Protein AF-0000000084446106 (afdb_homodimer)

Nearest PDB structures (foldseek):
  7u5q-assembly2_B  TM=7.298E-01  e=2.550E-08  Brucella melitensis ATCC 23457
  6za7-assembly1_A  TM=6.012E-01  e=5.695E-09  Agrobacterium fabrum str. C58
  7xp1-assembly1_A-2  TM=7.368E-01  e=4.045E-07  Pseudomonas aeruginosa PAO1
  4p9f-assembly1_A  TM=8.652E-01  e=3.657E-06  Escherichia coli UMEA 3718-1
  3c7j-assembly1_A-2  TM=5.800E-01  e=1.197E-07  Pseudomonas syringae pv. tomato str. DC3000

pLDDT: mean 85.44, std 16.27, range [25.03, 98.56]

Radius of gyration: 23.38 Å; Cα contacts (8 Å, |Δi|>4): 606; chains: 2; bounding box: 64×76×54 Å

InterPro domains:
  IPR000524 Transcription regulator HTH, GntR [PF00392] (14-75)
  IPR000524 Transcription regulator HTH, GntR [PS50949] (11-78)
  IPR000524 Transcription regulator HTH, GntR [SM00345] (17-75)
  IPR000524 Transcription regulator HTH, GntR [cd07377] (12-76)
  IPR008920 Transcription regulator FadR/GntR, C-terminal [G3DSA:1.20.120.530] (79-218)
  IPR008920 Transcription regulator FadR/GntR, C-terminal [SSF48008] (81-209)
  IPR011711 GntR, C-terminal [PF07729] (85-198)
  IPR011711 GntR, C-terminal [SM00895] (85-202)
  IPR036388 Winged helix-like DNA-binding domain superfamily [G3DSA:1.10.10.10] (10-76)
  IPR036390 Winged helix DNA-binding domain superfamily [SSF46785] (9-102)

Structure (mmCIF, N/CA/C/O backbone):
data_AF-0000000084446106-model_v1
#
loop_
_entity.id
_entity.type
_entity.pdbx_description
1 polymer 'HTH gntR-type domain-containing protein'
#
loop_
_atom_site.group_PDB
_atom_site.id
_atom_site.type_symbol
_atom_site.label_atom_id
_atom_site.label_alt_id
_atom_site.label_comp_id
_atom_site.label_asym_id
_atom_site.label_entity_id
_atom_site.label_seq_id
_atom_site.pdbx_PDB_ins_code
_atom_site.Cartn_x
_atom_site.Cartn_y
_atom_site.Cartn_z
_atom_site.occupancy
_atom_site.B_iso_or_equiv
_atom_site.auth_seq_id
_atom_site.auth_comp_id
_atom_site.auth_asym_id
_atom_site.auth_atom_id
_atom_site.pdbx_PDB_model_num
ATOM 1 N N . MET A 1 1 ? 40.438 -6.152 -5.629 1 26.48 1 MET A N 1
ATOM 2 C CA . MET A 1 1 ? 39.562 -4.988 -5.762 1 26.48 1 MET A CA 1
ATOM 3 C C . MET A 1 1 ? 38.281 -5.152 -4.914 1 26.48 1 MET A C 1
ATOM 5 O O . MET A 1 1 ? 37.531 -6.117 -5.086 1 26.48 1 MET A O 1
ATOM 9 N N . THR A 1 2 ? 38.312 -4.77 -3.697 1 30.41 2 THR A N 1
ATOM 10 C CA . THR A 1 2 ? 37.438 -4.98 -2.537 1 30.41 2 THR A CA 1
ATOM 11 C C . THR A 1 2 ? 36.031 -4.504 -2.822 1 30.41 2 THR A C 1
ATOM 13 O O . THR A 1 2 ? 35.812 -3.352 -3.215 1 30.41 2 THR A O 1
ATOM 16 N N . GLU A 1 3 ? 35.25 -5.316 -3.455 1 35.81 3 GLU A N 1
ATOM 17 C CA . GLU A 1 3 ? 33.844 -5.027 -3.771 1 35.81 3 GLU A CA 1
ATOM 18 C C . GLU A 1 3 ? 33.188 -4.285 -2.627 1 35.81 3 GLU A C 1
ATOM 20 O O . GLU A 1 3 ? 33 -4.84 -1.541 1 35.81 3 GLU A O 1
ATOM 25 N N . SER A 1 4 ? 33.594 -2.988 -2.445 1 36.69 4 SER A N 1
ATOM 26 C CA . SER A 1 4 ? 33.156 -2.104 -1.379 1 36.69 4 SER A CA 1
ATOM 27 C C . SER A 1 4 ? 31.641 -2.217 -1.173 1 36.69 4 SER A C 1
ATOM 29 O O . SER A 1 4 ? 30.891 -2.402 -2.133 1 36.69 4 SER A O 1
ATOM 31 N N . ALA A 1 5 ? 31.281 -2.508 -0.109 1 39.44 5 ALA A N 1
ATOM 32 C CA . ALA A 1 5 ? 29.922 -2.518 0.397 1 39.44 5 ALA A CA 1
ATOM 33 C C . ALA A 1 5 ? 29.094 -1.397 -0.234 1 39.44 5 ALA A C 1
ATOM 35 O O . ALA A 1 5 ? 29.625 -0.342 -0.578 1 39.44 5 ALA A O 1
ATOM 36 N N . PRO A 1 6 ? 28.031 -1.659 -0.988 1 43.91 6 PRO A N 1
ATOM 37 C CA . PRO A 1 6 ? 27.297 -0.51 -1.503 1 43.91 6 PRO A CA 1
ATOM 38 C C . PRO A 1 6 ? 27.406 0.721 -0.606 1 43.91 6 PRO A C 1
ATOM 40 O O . PRO A 1 6 ? 27.406 0.597 0.621 1 43.91 6 PRO A O 1
ATOM 43 N N . ASP A 1 7 ? 28.125 1.669 -0.77 1 43.09 7 ASP A N 1
ATOM 44 C CA . ASP A 1 7 ? 28.359 2.867 0.028 1 43.09 7 ASP A CA 1
ATOM 45 C C . ASP A 1 7 ? 27.078 3.346 0.708 1 43.09 7 ASP A C 1
ATOM 47 O O . ASP A 1 7 ? 26.125 3.744 0.036 1 43.09 7 ASP A O 1
ATOM 51 N N . MET A 1 8 ? 26.594 2.846 1.882 1 46.78 8 MET A N 1
ATOM 52 C CA . MET A 1 8 ? 25.609 3.215 2.895 1 46.78 8 MET A CA 1
ATOM 53 C C . MET A 1 8 ? 25.328 4.711 2.846 1 46.78 8 MET A C 1
ATOM 55 O O . MET A 1 8 ? 24.297 5.164 3.365 1 46.78 8 MET A O 1
ATOM 59 N N . PRO A 1 9 ? 26.281 5.395 2.535 1 47.53 9 PRO A N 1
ATOM 60 C CA . PRO A 1 9 ? 26.062 6.84 2.605 1 47.53 9 PRO A CA 1
ATOM 61 C C . PRO A 1 9 ? 25 7.32 1.621 1 47.53 9 PRO A C 1
ATOM 63 O O . PRO A 1 9 ? 24.203 8.203 1.948 1 47.53 9 PRO A O 1
ATOM 66 N N . ASN A 1 10 ? 24.938 6.68 0.445 1 58.34 10 ASN A N 1
ATOM 67 C CA . ASN A 1 10 ? 24.016 7.141 -0.581 1 58.34 10 ASN A CA 1
ATOM 68 C C . ASN A 1 10 ? 22.562 6.762 -0.248 1 58.34 10 ASN A C 1
ATOM 70 O O . ASN A 1 10 ? 21.641 7.543 -0.476 1 58.34 10 ASN A O 1
ATOM 74 N N . ALA A 1 11 ? 22.453 5.582 0.381 1 60.88 11 ALA A N 1
ATOM 75 C CA . ALA A 1 11 ? 21.125 5.199 0.819 1 60.88 11 ALA A CA 1
ATOM 76 C C . ALA A 1 11 ? 20.594 6.168 1.872 1 60.88 11 ALA A C 1
ATOM 78 O O . ALA A 1 11 ? 19.406 6.531 1.852 1 60.88 11 ALA A O 1
ATOM 79 N N . SER A 1 12 ? 21.484 6.621 2.543 1 77.38 12 SER A N 1
ATOM 80 C CA . SER A 1 12 ? 21.125 7.578 3.584 1 77.38 12 SER A CA 1
ATOM 81 C C . SER A 1 12 ? 20.75 8.938 2.988 1 77.38 12 SER A C 1
ATOM 83 O O . SER A 1 12 ? 19.781 9.562 3.412 1 77.38 12 SER A O 1
ATOM 85 N N . LEU A 1 13 ? 21.5 9.242 1.868 1 85.19 13 LEU A N 1
ATOM 86 C CA . LEU A 1 13 ? 21.234 10.539 1.25 1 85.19 13 LEU A CA 1
ATOM 87 C C . LEU A 1 13 ? 19.922 10.523 0.485 1 85.19 13 LEU A C 1
ATOM 89 O O . LEU A 1 13 ? 19.172 11.508 0.503 1 85.19 13 LEU A O 1
ATOM 93 N N . THR A 1 14 ? 19.656 9.367 -0.156 1 87.44 14 THR A N 1
ATOM 94 C CA . THR A 1 14 ? 18.391 9.211 -0.869 1 87.44 14 THR A CA 1
ATOM 95 C C . THR A 1 14 ? 17.219 9.281 0.097 1 87.44 14 THR A C 1
ATOM 97 O O . THR A 1 14 ? 16.219 9.945 -0.186 1 87.44 14 THR A O 1
ATOM 100 N N . ARG A 1 15 ? 17.391 8.664 1.193 1 87.25 15 ARG A N 1
ATOM 101 C CA . ARG A 1 15 ? 16.344 8.688 2.203 1 87.25 15 ARG A CA 1
ATOM 102 C C . ARG A 1 15 ? 16.125 10.102 2.729 1 87.25 15 ARG A C 1
ATOM 104 O O . ARG A 1 15 ? 14.977 10.523 2.92 1 87.25 15 ARG A O 1
ATOM 111 N N . GLN A 1 16 ? 17.156 10.734 2.926 1 90.81 16 GLN A N 1
ATOM 112 C CA . GLN A 1 16 ? 17.062 12.125 3.367 1 90.81 16 GLN A CA 1
ATOM 113 C C . GLN A 1 16 ? 16.328 12.977 2.348 1 90.81 16 GLN A C 1
ATOM 115 O O . GLN A 1 16 ? 15.422 13.742 2.707 1 90.81 16 GLN A O 1
ATOM 120 N N . ALA A 1 17 ? 16.75 12.867 1.118 1 94.19 17 ALA A N 1
ATOM 121 C CA . ALA A 1 17 ? 16.094 13.602 0.045 1 94.19 17 ALA A CA 1
ATOM 122 C C . ALA A 1 17 ? 14.609 13.25 -0.029 1 94.19 17 ALA A C 1
ATOM 124 O O . ALA A 1 17 ? 13.758 14.133 -0.148 1 94.19 17 ALA A O 1
ATOM 125 N N . MET A 1 18 ? 14.375 11.984 0.072 1 91.69 18 MET A N 1
ATOM 126 C CA . MET A 1 18 ? 13 11.477 -0 1 91.69 18 MET A CA 1
ATOM 127 C C . MET A 1 18 ? 12.141 12.078 1.107 1 91.69 18 MET A C 1
ATOM 129 O O . MET A 1 18 ? 11.055 12.594 0.845 1 91.69 18 MET A O 1
ATOM 133 N N . ASP A 1 19 ? 12.656 12.047 2.281 1 92.06 19 ASP A N 1
ATOM 134 C CA . ASP A 1 19 ? 11.906 12.539 3.434 1 92.06 19 ASP A CA 1
ATOM 135 C C . ASP A 1 19 ? 11.625 14.039 3.312 1 92.06 19 ASP A C 1
ATOM 137 O O . ASP A 1 19 ? 10.508 14.484 3.561 1 92.06 19 ASP A O 1
ATOM 141 N N . ARG A 1 20 ? 12.57 14.719 2.918 1 93.94 20 ARG A N 1
ATOM 142 C CA . ARG A 1 20 ? 12.414 16.172 2.793 1 93.94 20 ARG A CA 1
ATOM 143 C C . ARG A 1 20 ? 11.422 16.516 1.694 1 93.94 20 ARG A C 1
ATOM 145 O O . ARG A 1 20 ? 10.5 17.312 1.914 1 93.94 20 ARG A O 1
ATOM 152 N N . LEU A 1 21 ? 11.602 15.922 0.565 1 95.75 21 LEU A N 1
ATOM 153 C CA . LEU A 1 21 ? 10.727 16.219 -0.562 1 95.75 21 LEU A CA 1
ATOM 154 C C . LEU A 1 21 ? 9.305 15.766 -0.276 1 95.75 21 LEU A C 1
ATOM 156 O O . LEU A 1 21 ? 8.344 16.484 -0.581 1 95.75 21 LEU A O 1
ATOM 160 N N . ARG A 1 22 ? 9.203 14.633 0.281 1 94 22 ARG A N 1
ATOM 161 C CA . ARG A 1 22 ? 7.887 14.141 0.658 1 94 22 ARG A CA 1
ATOM 162 C C . ARG A 1 22 ? 7.188 15.109 1.604 1 94 22 ARG A C 1
ATOM 164 O O . ARG A 1 22 ? 6.02 15.445 1.407 1 94 22 ARG A O 1
ATOM 171 N N . GLY A 1 23 ? 7.922 15.508 2.588 1 92.19 23 GLY A N 1
ATOM 172 C CA . GLY A 1 23 ? 7.371 16.484 3.518 1 92.19 23 GLY A CA 1
ATOM 173 C C . GLY A 1 23 ? 6.898 17.75 2.842 1 92.19 23 GLY A C 1
ATOM 174 O O . GLY A 1 23 ? 5.801 18.234 3.121 1 92.19 23 GLY A O 1
ATOM 175 N N . GLU A 1 24 ? 7.672 18.219 1.94 1 94.06 24 GLU A N 1
ATOM 176 C CA . GLU A 1 24 ? 7.332 19.453 1.245 1 94.06 24 GLU A CA 1
ATOM 177 C C . GLU A 1 24 ? 6.098 19.281 0.368 1 94.06 24 GLU A C 1
ATOM 179 O O . GLU A 1 24 ? 5.281 20.188 0.237 1 94.06 24 GLU A O 1
ATOM 184 N N . ILE A 1 25 ? 5.934 18.109 -0.192 1 94.12 25 ILE A N 1
ATOM 185 C CA . ILE A 1 25 ? 4.797 17.844 -1.062 1 94.12 25 ILE A CA 1
ATOM 186 C C . ILE A 1 25 ? 3.533 17.672 -0.221 1 94.12 25 ILE A C 1
ATOM 188 O O . ILE A 1 25 ? 2.49 18.25 -0.533 1 94.12 25 ILE A O 1
ATOM 192 N N . ILE A 1 26 ? 3.682 16.984 0.863 1 90.56 26 ILE A N 1
ATOM 193 C CA . ILE A 1 26 ? 2.541 16.688 1.722 1 90.56 26 ILE A CA 1
ATOM 194 C C . ILE A 1 26 ? 2.061 17.953 2.408 1 90.56 26 ILE A C 1
ATOM 196 O O . ILE A 1 26 ? 0.856 18.172 2.57 1 90.56 26 ILE A O 1
ATOM 200 N N . ASP A 1 27 ? 2.994 18.828 2.727 1 88.06 27 ASP A N 1
ATOM 201 C CA . ASP A 1 27 ? 2.654 20.078 3.389 1 88.06 27 ASP A CA 1
ATOM 202 C C . ASP A 1 27 ? 2.293 21.156 2.369 1 88.06 27 ASP A C 1
ATOM 204 O O . ASP A 1 27 ? 2.092 22.328 2.732 1 88.06 27 ASP A O 1
ATOM 208 N N . CYS A 1 28 ? 2.332 20.844 1.144 1 90.12 28 CYS A N 1
ATOM 209 C CA . CYS A 1 28 ? 1.946 21.688 0.023 1 90.12 28 CYS A CA 1
ATOM 210 C C . CYS A 1 28 ? 2.883 22.891 -0.104 1 90.12 28 CYS A C 1
ATOM 212 O O . CYS A 1 28 ? 2.48 23.953 -0.589 1 90.12 28 CYS A O 1
ATOM 214 N N . ARG A 1 29 ? 4.055 22.766 0.456 1 91.5 29 ARG A N 1
ATOM 215 C CA . ARG A 1 29 ? 5.09 23.734 0.144 1 91.5 29 ARG A CA 1
ATOM 216 C C . ARG A 1 29 ? 5.535 23.625 -1.31 1 91.5 29 ARG A C 1
ATOM 218 O O . ARG A 1 29 ? 5.879 24.625 -1.942 1 91.5 29 ARG A O 1
ATOM 225 N N . LEU A 1 30 ? 5.57 22.438 -1.771 1 94.19 30 LEU A N 1
ATOM 226 C CA . LEU A 1 30 ? 5.582 22.141 -3.201 1 94.19 30 LEU A CA 1
ATOM 227 C C . LEU A 1 30 ? 4.172 21.875 -3.715 1 94.19 30 LEU A C 1
ATOM 229 O O . LEU A 1 30 ? 3.539 20.891 -3.316 1 94.19 30 LEU A O 1
ATOM 233 N N . ARG A 1 31 ? 3.717 22.734 -4.555 1 92 31 ARG A N 1
ATOM 234 C CA . ARG A 1 31 ? 2.309 22.719 -4.938 1 92 31 ARG A CA 1
ATOM 235 C C . ARG A 1 31 ? 2.066 21.766 -6.098 1 92 31 ARG A C 1
ATOM 237 O O . ARG A 1 31 ? 2.961 21.516 -6.914 1 92 31 ARG A O 1
ATOM 244 N N . PRO A 1 32 ? 0.806 21.281 -6.133 1 93.19 32 PRO A N 1
ATOM 245 C CA . PRO A 1 32 ? 0.469 20.453 -7.297 1 93.19 32 PRO A CA 1
ATOM 246 C C . PRO A 1 32 ? 0.755 21.172 -8.617 1 93.19 32 PRO A C 1
ATOM 248 O O . PRO A 1 32 ? 0.442 22.359 -8.773 1 93.19 32 PRO A O 1
ATOM 251 N N . GLY A 1 33 ? 1.421 20.422 -9.5 1 93.88 33 GLY A N 1
ATOM 252 C CA . GLY A 1 33 ? 1.705 20.984 -10.812 1 93.88 33 GLY A CA 1
ATOM 253 C C . GLY A 1 33 ? 3.057 21.672 -10.891 1 93.88 33 GLY A C 1
ATOM 254 O O . GLY A 1 33 ? 3.541 21.969 -11.984 1 93.88 33 GLY A O 1
ATOM 255 N N . GLU A 1 34 ? 3.65 21.906 -9.789 1 94.69 34 GLU A N 1
ATOM 256 C CA . GLU A 1 34 ? 4.957 22.547 -9.758 1 94.69 34 GLU A CA 1
ATOM 257 C C . GLU A 1 34 ? 6.043 21.641 -10.328 1 94.69 34 GLU A C 1
ATOM 259 O O . GLU A 1 34 ? 6.066 20.453 -10.055 1 94.69 34 GLU A O 1
ATOM 264 N N . THR A 1 35 ? 6.922 22.219 -11.094 1 94.56 35 THR A N 1
ATOM 265 C CA . THR A 1 35 ? 8.031 21.469 -11.672 1 94.56 35 THR A CA 1
ATOM 266 C C . THR A 1 35 ? 9.211 21.406 -10.711 1 94.56 35 THR A C 1
ATOM 268 O O . THR A 1 35 ? 9.547 22.406 -10.062 1 94.56 35 THR A O 1
ATOM 271 N N . LEU A 1 36 ? 9.766 20.25 -10.594 1 94.75 36 LEU A N 1
ATOM 272 C CA . LEU A 1 36 ? 10.953 20.016 -9.773 1 94.75 36 LEU A CA 1
ATOM 273 C C . LEU A 1 36 ? 12.148 19.641 -10.641 1 94.75 36 LEU A C 1
ATOM 275 O O . LEU A 1 36 ? 12.281 18.484 -11.055 1 94.75 36 LEU A O 1
ATOM 279 N N . ALA A 1 37 ? 13.031 20.609 -10.836 1 91.56 37 ALA A N 1
ATOM 280 C CA . ALA A 1 37 ? 14.266 20.328 -11.57 1 91.56 37 ALA A CA 1
ATOM 281 C C . ALA A 1 37 ? 15.305 19.688 -10.656 1 91.56 37 ALA A C 1
ATOM 283 O O . ALA A 1 37 ? 15.523 20.125 -9.531 1 91.56 37 ALA A O 1
ATOM 284 N N . GLU A 1 38 ? 15.891 18.641 -11.125 1 91.75 38 GLU A N 1
ATOM 285 C CA . GLU A 1 38 ? 16.875 17.922 -10.32 1 91.75 38 GLU A CA 1
ATOM 286 C C . GLU A 1 38 ? 18 18.828 -9.859 1 91.75 38 GLU A C 1
ATOM 288 O O . GLU A 1 38 ? 18.391 18.797 -8.695 1 91.75 38 GLU A O 1
ATOM 293 N N . GLY A 1 39 ? 18.469 19.719 -10.789 1 91.31 39 GLY A N 1
ATOM 294 C CA . GLY A 1 39 ? 19.578 20.609 -10.484 1 91.31 39 GLY A CA 1
ATOM 295 C C . GLY A 1 39 ? 19.234 21.609 -9.383 1 91.31 39 GLY A C 1
ATOM 296 O O . GLY A 1 39 ? 19.984 21.734 -8.406 1 91.31 39 GLY A O 1
ATOM 297 N N . SER A 1 40 ? 18.188 22.297 -9.531 1 93.25 40 SER A N 1
ATOM 298 C CA . SER A 1 40 ? 17.781 23.297 -8.555 1 93.25 40 SER A CA 1
ATOM 299 C C . SER A 1 40 ? 17.438 22.656 -7.211 1 93.25 40 SER A C 1
ATOM 301 O O . SER A 1 40 ? 17.734 23.219 -6.156 1 93.25 40 SER A O 1
ATOM 303 N N . THR A 1 41 ? 16.844 21.516 -7.238 1 94.69 41 THR A N 1
ATOM 304 C CA . THR A 1 41 ? 16.5 20.797 -6.02 1 94.69 41 THR A CA 1
ATOM 305 C C . THR A 1 41 ? 17.75 20.344 -5.281 1 94.69 41 THR A C 1
ATOM 307 O O . THR A 1 41 ? 17.828 20.453 -4.055 1 94.69 41 THR A O 1
ATOM 310 N N . ALA A 1 42 ? 18.656 19.875 -6.043 1 94.44 42 ALA A N 1
ATOM 311 C CA . ALA A 1 42 ? 19.938 19.469 -5.469 1 94.44 42 ALA A CA 1
ATOM 312 C C . ALA A 1 42 ? 20.609 20.641 -4.75 1 94.44 42 ALA A C 1
ATOM 314 O O . ALA A 1 42 ? 21.094 20.484 -3.631 1 94.44 42 ALA A O 1
ATOM 315 N N . GLN A 1 43 ? 20.578 21.75 -5.379 1 94.69 43 GLN A N 1
ATOM 316 C CA . GLN A 1 43 ? 21.188 22.953 -4.801 1 94.69 43 GLN A CA 1
ATOM 317 C C . GLN A 1 43 ? 20.453 23.375 -3.527 1 94.69 43 GLN A C 1
ATOM 319 O O . GLN A 1 43 ? 21.094 23.641 -2.504 1 94.69 43 GLN A O 1
ATOM 324 N N . ARG A 1 44 ? 19.219 23.312 -3.568 1 94.38 44 ARG A N 1
ATOM 325 C CA . ARG A 1 44 ? 18.391 23.75 -2.445 1 94.38 44 ARG A CA 1
ATOM 326 C C . ARG A 1 44 ? 18.578 22.828 -1.24 1 94.38 44 ARG A C 1
ATOM 328 O O . ARG A 1 44 ? 18.609 23.297 -0.099 1 94.38 44 ARG A O 1
ATOM 335 N N . LEU A 1 45 ? 18.719 21.578 -1.523 1 94.5 45 LEU A N 1
ATOM 336 C CA . LEU A 1 45 ? 18.781 20.609 -0.431 1 94.5 45 LEU A CA 1
ATOM 337 C C . LEU A 1 45 ? 20.219 20.312 -0.04 1 94.5 45 LEU A C 1
ATOM 339 O O . LEU A 1 45 ? 20.484 19.625 0.942 1 94.5 45 LEU A O 1
ATOM 343 N N . GLY A 1 46 ? 21.172 20.781 -0.791 1 94.69 46 GLY A N 1
ATOM 344 C CA . GLY A 1 46 ? 22.578 20.547 -0.505 1 94.69 46 GLY A CA 1
ATOM 345 C C . GLY A 1 46 ? 23 19.109 -0.749 1 94.69 46 GLY A C 1
ATOM 346 O O . GLY A 1 46 ? 23.781 18.547 0.028 1 94.69 46 GLY A O 1
ATOM 347 N N . LEU A 1 47 ? 22.375 18.547 -1.686 1 94.12 47 LEU A N 1
ATOM 348 C CA . LEU A 1 47 ? 22.672 17.156 -2.059 1 94.12 47 LEU A CA 1
ATOM 349 C C . LEU A 1 47 ? 23.062 17.062 -3.531 1 94.12 47 LEU A C 1
ATOM 351 O O . LEU A 1 47 ? 22.859 18.016 -4.289 1 94.12 47 LEU A O 1
ATOM 355 N N . GLY A 1 48 ? 23.625 15.961 -3.855 1 90.12 48 GLY A N 1
ATOM 356 C CA . GLY A 1 48 ? 23.922 15.719 -5.254 1 90.12 48 GLY A CA 1
ATOM 357 C C . GLY A 1 48 ? 22.719 15.352 -6.082 1 90.12 48 GLY A C 1
ATOM 358 O O . GLY A 1 48 ? 21.641 15.086 -5.535 1 90.12 48 GLY A O 1
ATOM 359 N N . LYS A 1 49 ? 22.891 15.32 -7.391 1 88.75 49 LYS A N 1
ATOM 360 C CA . LYS A 1 49 ? 21.781 15.039 -8.297 1 88.75 49 LYS A CA 1
ATOM 361 C C . LYS A 1 49 ? 21.359 13.578 -8.211 1 88.75 49 LYS A C 1
ATOM 363 O O . LYS A 1 49 ? 20.172 13.258 -8.367 1 88.75 49 LYS A O 1
ATOM 368 N N . ALA A 1 50 ? 22.25 12.727 -7.965 1 84.56 50 ALA A N 1
ATOM 369 C CA . ALA A 1 50 ? 21.953 11.297 -7.973 1 84.56 50 ALA A CA 1
ATOM 370 C C . ALA A 1 50 ? 20.953 10.938 -6.883 1 84.56 50 ALA A C 1
ATOM 372 O O . ALA A 1 50 ? 19.922 10.305 -7.152 1 84.56 50 ALA A O 1
ATOM 373 N N . PRO A 1 51 ? 21.125 11.344 -5.609 1 88.5 51 PRO A N 1
ATOM 374 C CA . PRO A 1 51 ? 20.141 11.047 -4.578 1 88.5 51 PRO A CA 1
ATOM 375 C C . PRO A 1 51 ? 18.797 11.727 -4.84 1 88.5 51 PRO A C 1
ATOM 377 O O . PRO A 1 51 ? 17.734 11.18 -4.504 1 88.5 51 PRO A O 1
ATOM 380 N N . ILE A 1 52 ? 18.891 12.875 -5.465 1 92.69 52 ILE A N 1
ATOM 381 C CA . ILE A 1 52 ? 17.656 13.586 -5.781 1 92.69 52 ILE A CA 1
ATOM 382 C C . ILE A 1 52 ? 16.859 12.797 -6.82 1 92.69 52 ILE A C 1
ATOM 384 O O . ILE A 1 52 ? 15.664 12.578 -6.652 1 92.69 52 ILE A O 1
ATOM 388 N N . ARG A 1 53 ? 17.484 12.375 -7.797 1 86.81 53 ARG A N 1
ATOM 389 C CA . ARG A 1 53 ? 16.828 11.586 -8.836 1 86.81 53 ARG A CA 1
ATOM 390 C C . ARG A 1 53 ? 16.234 10.305 -8.258 1 86.81 53 ARG A C 1
ATOM 392 O O . ARG A 1 53 ? 15.102 9.945 -8.578 1 86.81 53 ARG A O 1
ATOM 399 N N . ALA A 1 54 ? 16.984 9.695 -7.434 1 85.62 54 ALA A N 1
ATOM 400 C CA . ALA A 1 54 ? 16.5 8.469 -6.812 1 85.62 54 ALA A CA 1
ATOM 401 C C . ALA A 1 54 ? 15.273 8.742 -5.938 1 85.62 54 ALA A C 1
ATOM 403 O O . ALA A 1 54 ? 14.305 7.973 -5.953 1 85.62 54 ALA A O 1
ATOM 404 N N . ALA A 1 55 ? 15.375 9.781 -5.238 1 90.69 55 ALA A N 1
ATOM 405 C CA . ALA A 1 55 ? 14.266 10.156 -4.371 1 90.69 55 ALA A CA 1
ATOM 406 C C . ALA A 1 55 ? 13.016 10.477 -5.188 1 90.69 55 ALA A C 1
ATOM 408 O O . ALA A 1 55 ? 11.914 10.023 -4.852 1 90.69 55 ALA A O 1
ATOM 409 N N . LEU A 1 56 ? 13.227 11.164 -6.238 1 91.69 56 LEU A N 1
ATOM 410 C CA . LEU A 1 56 ? 12.102 11.547 -7.082 1 91.69 56 LEU A CA 1
ATOM 411 C C . LEU A 1 56 ? 11.5 10.328 -7.766 1 91.69 56 LEU A C 1
ATOM 413 O O . LEU A 1 56 ? 10.273 10.234 -7.91 1 91.69 56 LEU A O 1
ATOM 417 N N . ALA A 1 57 ? 12.281 9.438 -8.133 1 85.38 57 ALA A N 1
ATOM 418 C CA . ALA A 1 57 ? 11.789 8.188 -8.711 1 85.38 57 ALA A CA 1
ATOM 419 C C . ALA A 1 57 ? 10.938 7.414 -7.711 1 85.38 57 ALA A C 1
ATOM 421 O O . ALA A 1 57 ? 9.891 6.867 -8.07 1 85.38 57 ALA A O 1
ATOM 422 N N . ARG A 1 58 ? 11.336 7.441 -6.512 1 85.94 58 ARG A N 1
ATOM 423 C CA . ARG A 1 58 ? 10.586 6.754 -5.465 1 85.94 58 ARG A CA 1
ATOM 424 C C . ARG A 1 58 ? 9.273 7.469 -5.172 1 85.94 58 ARG A C 1
ATOM 426 O O . ARG A 1 58 ? 8.234 6.828 -5 1 85.94 58 ARG A O 1
ATOM 433 N N . LEU A 1 59 ? 9.383 8.703 -5.145 1 91.19 59 LEU A N 1
ATOM 434 C CA . LEU A 1 59 ? 8.18 9.492 -4.906 1 91.19 59 LEU A CA 1
ATOM 435 C C . LEU A 1 59 ? 7.184 9.328 -6.055 1 91.19 59 LEU A C 1
ATOM 437 O O . LEU A 1 59 ? 5.973 9.391 -5.844 1 91.19 59 LEU A O 1
ATOM 441 N N . ALA A 1 60 ? 7.723 9.094 -7.25 1 89.75 60 ALA A N 1
ATOM 442 C CA . ALA A 1 60 ? 6.867 8.828 -8.406 1 89.75 60 ALA A CA 1
ATOM 443 C C . ALA A 1 60 ? 6.121 7.504 -8.234 1 89.75 60 ALA A C 1
ATOM 445 O O . ALA A 1 60 ? 4.941 7.402 -8.594 1 89.75 60 ALA A O 1
ATOM 446 N N . GLU A 1 61 ? 6.75 6.602 -7.648 1 81.94 61 GLU A N 1
ATOM 447 C CA . GLU A 1 61 ? 6.121 5.312 -7.383 1 81.94 61 GLU A CA 1
ATOM 448 C C . GLU A 1 61 ? 4.996 5.449 -6.359 1 81.94 61 GLU A C 1
ATOM 450 O O . GLU A 1 61 ? 4.02 4.699 -6.398 1 81.94 61 GLU A O 1
ATOM 455 N N . GLU A 1 62 ? 5.184 6.422 -5.547 1 84.88 62 GLU A N 1
ATOM 456 C CA . GLU A 1 62 ? 4.152 6.684 -4.543 1 84.88 62 GLU A CA 1
ATOM 457 C C . GLU A 1 62 ? 3.041 7.562 -5.109 1 84.88 62 GLU A C 1
ATOM 459 O O . GLU A 1 62 ? 2.039 7.812 -4.438 1 84.88 62 GLU A O 1
ATOM 464 N N . GLY A 1 63 ? 3.316 8.094 -6.297 1 88.5 63 GLY A N 1
ATOM 465 C CA . GLY A 1 63 ? 2.312 8.922 -6.949 1 88.5 63 GLY A CA 1
ATOM 466 C C . GLY A 1 63 ? 2.385 10.383 -6.547 1 88.5 63 GLY A C 1
ATOM 467 O O . GLY A 1 63 ? 1.466 11.156 -6.828 1 88.5 63 GLY A O 1
ATOM 468 N N . LEU A 1 64 ? 3.447 10.805 -5.895 1 93.19 64 LEU A N 1
ATOM 469 C CA . LEU A 1 64 ? 3.545 12.164 -5.383 1 93.19 64 LEU A CA 1
ATOM 470 C C . LEU A 1 64 ? 4.137 13.102 -6.43 1 93.19 64 LEU A C 1
ATOM 472 O O . LEU A 1 64 ? 3.938 14.312 -6.367 1 93.19 64 LEU A O 1
ATOM 476 N N . VAL A 1 65 ? 4.965 12.523 -7.355 1 95.25 65 VAL A N 1
ATOM 477 C CA . VAL A 1 65 ? 5.496 13.258 -8.5 1 95.25 65 VAL A CA 1
ATOM 478 C C . VAL A 1 65 ? 5.344 12.422 -9.766 1 95.25 65 VAL A C 1
ATOM 480 O O . VAL A 1 65 ? 5.047 11.227 -9.695 1 95.25 65 VAL A O 1
ATOM 483 N N . GLU A 1 66 ? 5.422 13.047 -10.844 1 93.25 66 GLU A N 1
ATOM 484 C CA . GLU A 1 66 ? 5.395 12.383 -12.141 1 93.25 66 GLU A CA 1
ATOM 485 C C . GLU A 1 66 ? 6.531 12.867 -13.031 1 93.25 66 GLU A C 1
ATOM 487 O O . GLU A 1 66 ? 6.852 14.055 -13.047 1 93.25 66 GLU A O 1
ATOM 492 N N . ALA A 1 67 ? 7.082 11.938 -13.734 1 90 67 ALA A N 1
ATOM 493 C CA . ALA A 1 67 ? 8.07 12.305 -14.75 1 90 67 ALA A CA 1
ATOM 494 C C . ALA A 1 67 ? 7.387 12.719 -16.047 1 90 67 ALA A C 1
ATOM 496 O O . ALA A 1 67 ? 6.645 11.93 -16.656 1 90 67 ALA A O 1
ATOM 497 N N . VAL A 1 68 ? 7.617 13.867 -16.469 1 88.62 68 VAL A N 1
ATOM 498 C CA . VAL A 1 68 ? 7.012 14.383 -17.703 1 88.62 68 VAL A CA 1
ATOM 499 C C . VAL A 1 68 ? 8.102 14.672 -18.734 1 88.62 68 VAL A C 1
ATOM 501 O O . VAL A 1 68 ? 9.07 15.375 -18.438 1 88.62 68 VAL A O 1
ATOM 504 N N . PRO A 1 69 ? 7.91 14.148 -19.891 1 84.19 69 PRO A N 1
ATOM 505 C CA . PRO A 1 69 ? 8.906 14.406 -20.938 1 84.19 69 PRO A CA 1
ATOM 506 C C . PRO A 1 69 ? 9.164 15.898 -21.141 1 84.19 69 PRO A C 1
ATOM 508 O O . PRO A 1 69 ? 8.219 16.688 -21.188 1 84.19 69 PRO A O 1
ATOM 511 N N . ARG A 1 70 ? 10.406 16.25 -21.203 1 81.75 70 ARG A N 1
ATOM 512 C CA . ARG A 1 70 ? 10.898 17.578 -21.516 1 81.75 70 ARG A CA 1
ATOM 513 C C . ARG A 1 70 ? 10.625 18.547 -20.375 1 81.75 70 ARG A C 1
ATOM 515 O O . ARG A 1 70 ? 11.07 19.703 -20.406 1 81.75 70 ARG A O 1
ATOM 522 N N . ARG A 1 71 ? 9.836 18.188 -19.328 1 84.12 71 ARG A N 1
ATOM 523 C CA . ARG A 1 71 ? 9.531 19.078 -18.219 1 84.12 71 ARG A CA 1
ATOM 524 C C . ARG A 1 71 ? 10.219 18.625 -16.938 1 84.12 71 ARG A C 1
ATOM 526 O O . ARG A 1 71 ? 10.328 19.391 -15.977 1 84.12 71 ARG A O 1
ATOM 533 N N . GLY A 1 72 ? 10.664 17.359 -17.016 1 89.25 72 GLY A N 1
ATOM 534 C CA . GLY A 1 72 ? 11.25 16.828 -15.789 1 89.25 72 GLY A CA 1
ATOM 535 C C . GLY A 1 72 ? 10.219 16.25 -14.836 1 89.25 72 GLY A C 1
ATOM 536 O O . GLY A 1 72 ? 9.344 15.492 -15.25 1 89.25 72 GLY A O 1
ATOM 537 N N . TRP A 1 73 ? 10.422 16.594 -13.531 1 94.56 73 TRP A N 1
ATOM 538 C CA . TRP A 1 73 ? 9.508 16.078 -12.516 1 94.56 73 TRP A CA 1
ATOM 539 C C . TRP A 1 73 ? 8.453 17.125 -12.156 1 94.56 73 TRP A C 1
ATOM 541 O O . TRP A 1 73 ? 8.773 18.312 -12.016 1 94.56 73 TRP A O 1
ATOM 551 N N . VAL A 1 74 ? 7.195 16.656 -12.047 1 96.12 74 VAL A N 1
ATOM 552 C CA . VAL A 1 74 ? 6.098 17.547 -11.68 1 96.12 74 VAL A CA 1
ATOM 553 C C . VAL A 1 74 ? 5.359 16.984 -10.469 1 96.12 74 VAL A C 1
ATOM 555 O O . VAL A 1 74 ? 5.09 15.781 -10.398 1 96.12 74 VAL A O 1
ATOM 558 N N . VAL A 1 75 ? 5.113 17.859 -9.523 1 96.56 75 VAL A N 1
ATOM 559 C CA . VAL A 1 75 ? 4.324 17.438 -8.375 1 96.56 75 VAL A CA 1
ATOM 560 C C . VAL A 1 75 ? 2.922 17.031 -8.828 1 96.56 75 VAL A C 1
ATOM 562 O O . VAL A 1 75 ? 2.252 17.781 -9.539 1 96.56 75 VAL A O 1
ATOM 565 N N . SER A 1 76 ? 2.477 15.867 -8.398 1 94.88 76 SER A N 1
ATOM 566 C CA . SER A 1 76 ? 1.213 15.312 -8.867 1 94.88 76 SER A CA 1
ATOM 567 C C . SER A 1 76 ? 0.031 16.172 -8.43 1 94.88 76 SER A C 1
ATOM 569 O O . SER A 1 76 ? 0.021 16.703 -7.316 1 94.88 76 SER A O 1
ATOM 571 N N . LEU A 1 77 ? -0.982 16.25 -9.297 1 92.06 77 LEU A N 1
ATOM 572 C CA . LEU A 1 77 ? -2.242 16.891 -8.938 1 92.06 77 LEU A CA 1
ATOM 573 C C . LEU A 1 77 ? -3.045 16 -7.988 1 92.06 77 LEU A C 1
ATOM 575 O O . LEU A 1 77 ? -2.801 14.805 -7.895 1 92.06 77 LEU A O 1
ATOM 579 N N . VAL A 1 78 ? -3.873 16.656 -7.273 1 89.81 78 VAL A N 1
ATOM 580 C CA . VAL A 1 78 ? -4.848 15.961 -6.449 1 89.81 78 VAL A CA 1
ATOM 581 C C . VAL A 1 78 ? -6.242 16.109 -7.055 1 89.81 78 VAL A C 1
ATOM 583 O O . VAL A 1 78 ? -6.77 17.219 -7.141 1 89.81 78 VAL A O 1
ATOM 586 N N . THR A 1 79 ? -6.801 15.008 -7.473 1 89.44 79 THR A N 1
ATOM 587 C CA . THR A 1 79 ? -8.102 15.031 -8.125 1 89.44 79 THR A CA 1
ATOM 588 C C . THR A 1 79 ? -9.203 14.586 -7.164 1 89.44 79 THR A C 1
ATOM 590 O O . THR A 1 79 ? -8.914 14.047 -6.094 1 89.44 79 THR A O 1
ATOM 593 N N . ILE A 1 80 ? -10.438 14.812 -7.539 1 89.06 80 ILE A N 1
ATOM 594 C CA . ILE A 1 80 ? -11.578 14.359 -6.762 1 89.06 80 ILE A CA 1
ATOM 595 C C . ILE A 1 80 ? -11.57 12.828 -6.676 1 89.06 80 ILE A C 1
ATOM 597 O O . ILE A 1 80 ? -11.953 12.258 -5.652 1 89.06 80 ILE A O 1
ATOM 601 N N . ARG A 1 81 ? -11.086 12.211 -7.707 1 92.5 81 ARG A N 1
ATOM 602 C CA . ARG A 1 81 ? -10.953 10.758 -7.703 1 92.5 81 ARG A CA 1
ATOM 603 C C . ARG A 1 81 ? -9.984 10.289 -6.625 1 92.5 81 ARG A C 1
ATOM 605 O O . ARG A 1 81 ? -10.234 9.305 -5.938 1 92.5 81 ARG A O 1
ATOM 612 N N . ASP A 1 82 ? -8.922 11.039 -6.504 1 92.5 82 ASP A N 1
ATOM 613 C CA . ASP A 1 82 ? -7.957 10.719 -5.453 1 92.5 82 ASP A CA 1
ATOM 614 C C . ASP A 1 82 ? -8.609 10.781 -4.074 1 92.5 82 ASP A C 1
ATOM 616 O O . ASP A 1 82 ? -8.367 9.922 -3.23 1 92.5 82 ASP A O 1
ATOM 620 N N . ILE A 1 83 ? -9.43 11.727 -3.896 1 91.81 83 ILE A N 1
ATOM 621 C CA . ILE A 1 83 ? -10.086 11.922 -2.607 1 91.81 83 ILE A CA 1
ATOM 622 C C . ILE A 1 83 ? -10.992 10.734 -2.303 1 91.81 83 ILE A C 1
ATOM 624 O O . ILE A 1 83 ? -10.906 10.133 -1.227 1 91.81 83 ILE A O 1
ATOM 628 N N . HIS A 1 84 ? -11.742 10.391 -3.27 1 94.19 84 HIS A N 1
ATOM 629 C CA . HIS A 1 84 ? -12.656 9.266 -3.076 1 94.19 84 HIS A CA 1
ATOM 630 C C . HIS A 1 84 ? -11.891 7.977 -2.809 1 94.19 84 HIS A C 1
ATOM 632 O O . HIS A 1 84 ? -12.219 7.234 -1.884 1 94.19 84 HIS A O 1
ATOM 638 N N . GLU A 1 85 ? -10.891 7.738 -3.559 1 95.94 85 GLU A N 1
ATOM 639 C CA . GLU A 1 85 ? -10.133 6.492 -3.432 1 95.94 85 GLU A CA 1
ATOM 640 C C . GLU A 1 85 ? -9.43 6.41 -2.082 1 95.94 85 GLU A C 1
ATOM 642 O O . GLU A 1 85 ? -9.43 5.359 -1.437 1 95.94 85 GLU A O 1
ATOM 647 N N . VAL A 1 86 ? -8.875 7.48 -1.672 1 95.69 86 VAL A N 1
ATOM 648 C CA . VAL A 1 86 ? -8.148 7.527 -0.406 1 95.69 86 VAL A CA 1
ATOM 649 C C . VAL A 1 86 ? -9.117 7.289 0.752 1 95.69 86 VAL A C 1
ATOM 651 O O . VAL A 1 86 ? -8.859 6.453 1.621 1 95.69 86 VAL A O 1
ATOM 654 N N . PHE A 1 87 ? -10.211 7.949 0.745 1 96 87 PHE A N 1
ATOM 655 C CA . PHE A 1 87 ? -11.102 7.859 1.893 1 96 87 PHE A CA 1
ATOM 656 C C . PHE A 1 87 ? -11.867 6.543 1.882 1 96 87 PHE A C 1
ATOM 658 O O . PHE A 1 87 ? -12.188 5.996 2.939 1 96 87 PHE A O 1
ATOM 665 N N . ASP A 1 88 ? -12.086 5.984 0.68 1 96.62 88 ASP A N 1
ATOM 666 C CA . ASP A 1 88 ? -12.641 4.637 0.629 1 96.62 88 ASP A CA 1
ATOM 667 C C . ASP A 1 88 ? -11.75 3.648 1.378 1 96.62 88 ASP A C 1
ATOM 669 O O . ASP A 1 88 ? -12.234 2.82 2.148 1 96.62 88 ASP A O 1
ATOM 673 N N . LEU A 1 89 ? -10.492 3.77 1.153 1 97.69 89 LEU A N 1
ATOM 674 C CA . LEU A 1 89 ? -9.547 2.863 1.794 1 97.69 89 LEU A CA 1
ATOM 675 C C . LEU A 1 89 ? -9.422 3.17 3.283 1 97.69 89 LEU A C 1
ATOM 677 O O . LEU A 1 89 ? -9.328 2.256 4.105 1 97.69 89 LEU A O 1
ATOM 681 N N . ARG A 1 90 ? -9.359 4.441 3.641 1 97.69 90 ARG A N 1
ATOM 682 C CA . ARG A 1 90 ? -9.297 4.789 5.059 1 97.69 90 ARG A CA 1
ATOM 683 C C . ARG A 1 90 ? -10.508 4.234 5.809 1 97.69 90 ARG A C 1
ATOM 685 O O . ARG A 1 90 ? -10.367 3.717 6.918 1 97.69 90 ARG A O 1
ATOM 692 N N . LEU A 1 91 ? -11.695 4.297 5.172 1 97.56 91 LEU A N 1
ATOM 693 C CA . LEU A 1 91 ? -12.922 3.824 5.797 1 97.56 91 LEU A CA 1
ATOM 694 C C . LEU A 1 91 ? -12.914 2.307 5.938 1 97.56 91 LEU A C 1
ATOM 696 O O . LEU A 1 91 ? -13.617 1.755 6.785 1 97.56 91 LEU A O 1
ATOM 700 N N . LEU A 1 92 ? -12.125 1.711 5.109 1 97.12 92 LEU A N 1
ATOM 701 C CA . LEU A 1 92 ? -12.008 0.259 5.176 1 97.12 92 LEU A CA 1
ATOM 702 C C . LEU A 1 92 ? -10.953 -0.157 6.191 1 97.12 92 LEU A C 1
ATOM 704 O O . LEU A 1 92 ? -11.164 -1.087 6.973 1 97.12 92 LEU A O 1
ATOM 708 N N . LEU A 1 93 ? -9.852 0.497 6.273 1 98.44 93 LEU A N 1
ATOM 709 C CA . LEU A 1 93 ? -8.664 0.025 6.973 1 98.44 93 LEU A CA 1
ATOM 710 C C . LEU A 1 93 ? -8.633 0.539 8.406 1 98.44 93 LEU A C 1
ATOM 712 O O . LEU A 1 93 ? -8.312 -0.211 9.336 1 98.44 93 LEU A O 1
ATOM 716 N N . GLU A 1 94 ? -8.938 1.768 8.656 1 98.56 94 GLU A N 1
ATOM 717 C CA . GLU A 1 94 ? -8.719 2.385 9.961 1 98.56 94 GLU A CA 1
ATOM 718 C C . GLU A 1 94 ? -9.68 1.827 11 1 98.56 94 GLU A C 1
ATOM 720 O O . GLU A 1 94 ? -9.297 1.62 12.156 1 98.56 94 GLU A O 1
ATOM 725 N N . PRO A 1 95 ? -10.961 1.591 10.625 1 98.5 95 PRO A N 1
ATOM 726 C CA . PRO A 1 95 ? -11.828 0.949 11.609 1 98.5 95 PRO A CA 1
ATOM 727 C C . PRO A 1 95 ? -11.312 -0.421 12.047 1 98.5 95 PRO A C 1
ATOM 729 O O . PRO A 1 95 ? -11.391 -0.766 13.227 1 98.5 95 PRO A O 1
ATOM 732 N N . GLU A 1 96 ? -10.773 -1.178 11.078 1 98.12 96 GLU A N 1
ATOM 733 C CA . GLU A 1 96 ? -10.188 -2.467 11.438 1 98.12 96 GLU A CA 1
ATOM 734 C C . GLU A 1 96 ? -8.977 -2.291 12.344 1 98.12 96 GLU A C 1
ATOM 736 O O . GLU A 1 96 ? -8.805 -3.043 13.305 1 98.12 96 GLU A O 1
ATOM 741 N N . ALA A 1 97 ? -8.172 -1.322 12.039 1 98.12 97 ALA A N 1
ATOM 742 C CA . ALA A 1 97 ? -7.027 -1.037 12.898 1 98.12 97 ALA A CA 1
ATOM 743 C C . ALA A 1 97 ? -7.477 -0.678 14.312 1 98.12 97 ALA A C 1
ATOM 745 O O . ALA A 1 97 ? -6.883 -1.133 15.289 1 98.12 97 ALA A O 1
ATOM 746 N N . ALA A 1 98 ? -8.539 0.101 14.414 1 98.06 98 ALA A N 1
ATOM 747 C CA . ALA A 1 98 ? -9.062 0.508 15.719 1 98.06 98 ALA A CA 1
ATOM 748 C C . ALA A 1 98 ? -9.617 -0.689 16.484 1 98.06 98 ALA A C 1
ATOM 750 O O . ALA A 1 98 ? -9.406 -0.811 17.688 1 98.06 98 ALA A O 1
ATOM 751 N N . ARG A 1 99 ? -10.312 -1.545 15.758 1 98.06 99 ARG A N 1
ATOM 752 C CA . ARG A 1 99 ? -10.828 -2.768 16.359 1 98.06 99 ARG A CA 1
ATOM 753 C C . ARG A 1 99 ? -9.703 -3.592 16.984 1 98.06 99 ARG A C 1
ATOM 755 O O . ARG A 1 99 ? -9.805 -4.031 18.125 1 98.06 99 ARG A O 1
ATOM 762 N N . ARG A 1 100 ? -8.695 -3.756 16.25 1 97 100 ARG A N 1
ATOM 763 C CA . ARG A 1 100 ? -7.57 -4.578 16.688 1 97 100 ARG A CA 1
ATOM 764 C C . ARG A 1 100 ? -6.801 -3.902 17.812 1 97 100 ARG A C 1
ATOM 766 O O . ARG A 1 100 ? -6.289 -4.574 18.719 1 97 100 ARG A O 1
ATOM 773 N N . ALA A 1 101 ? -6.699 -2.648 17.719 1 96.12 101 ALA A N 1
ATOM 774 C CA . ALA A 1 101 ? -5.922 -1.888 18.703 1 96.12 101 ALA A CA 1
ATOM 775 C C . ALA A 1 101 ? -6.609 -1.887 20.062 1 96.12 101 ALA A C 1
ATOM 777 O O . ALA A 1 101 ? -5.953 -1.738 21.094 1 96.12 101 ALA A O 1
ATOM 778 N N . ALA A 1 102 ? -7.883 -2.055 19.984 1 95.62 102 ALA A N 1
ATOM 779 C CA . ALA A 1 102 ? -8.656 -1.962 21.219 1 95.62 102 ALA A CA 1
ATOM 780 C C . ALA A 1 102 ? -8.195 -3.006 22.234 1 95.62 102 ALA A C 1
ATOM 782 O O . ALA A 1 102 ? -8.141 -4.199 21.922 1 95.62 102 ALA A O 1
ATOM 783 N N . GLY A 1 103 ? -7.801 -2.572 23.344 1 88.31 103 GLY A N 1
ATOM 784 C CA . GLY A 1 103 ? -7.395 -3.438 24.438 1 88.31 103 GLY A CA 1
ATOM 785 C C . GLY A 1 103 ? -5.93 -3.814 24.391 1 88.31 103 GLY A C 1
ATOM 786 O O . GLY A 1 103 ? -5.441 -4.551 25.25 1 88.31 103 GLY A O 1
ATOM 787 N N . ARG A 1 104 ? -5.238 -3.465 23.297 1 89.12 104 ARG A N 1
ATOM 788 C CA . ARG A 1 104 ? -3.824 -3.795 23.172 1 89.12 104 ARG A CA 1
ATOM 789 C C . ARG A 1 104 ? -2.953 -2.709 23.797 1 89.12 104 ARG A C 1
ATOM 791 O O . ARG A 1 104 ? -1.728 -2.838 23.844 1 89.12 104 ARG A O 1
ATOM 798 N N . VAL A 1 105 ? -3.574 -1.746 24.203 1 80.81 105 VAL A N 1
ATOM 799 C CA . VAL A 1 105 ? -2.824 -0.636 24.781 1 80.81 105 VAL A CA 1
ATOM 800 C C . VAL A 1 105 ? -2.297 -1.028 26.156 1 80.81 105 VAL A C 1
ATOM 802 O O . VAL A 1 105 ? -3.018 -1.632 26.953 1 80.81 105 VAL A O 1
ATOM 805 N N . ALA A 1 106 ? -0.917 -0.962 26.203 1 75.25 106 ALA A N 1
ATOM 806 C CA . ALA A 1 106 ? -0.321 -1.259 27.516 1 75.25 106 ALA A CA 1
ATOM 807 C C . ALA A 1 106 ? -0.77 -0.248 28.562 1 75.25 106 ALA A C 1
ATOM 809 O O . ALA A 1 106 ? -1.037 0.913 28.234 1 75.25 106 ALA A O 1
ATOM 810 N N . SER A 1 107 ? -0.746 -0.848 29.75 1 64.81 107 SER A N 1
ATOM 811 C CA . SER A 1 107 ? -1.048 0.019 30.875 1 64.81 107 SER A CA 1
ATOM 812 C C . SER A 1 107 ? -0.048 1.166 30.984 1 64.81 107 SER A C 1
ATOM 814 O O . SER A 1 107 ? 1.155 0.965 30.797 1 64.81 1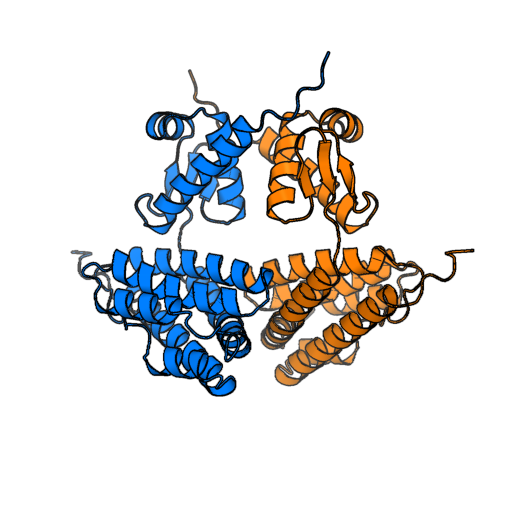07 SER A O 1
ATOM 816 N N . GLY A 1 108 ? -0.493 2.395 30.766 1 66.88 108 GLY A N 1
ATOM 817 C CA . GLY A 1 108 ? 0.377 3.549 30.938 1 66.88 108 GLY A CA 1
ATOM 818 C C . GLY A 1 108 ? 0.709 4.234 29.625 1 66.88 108 GLY A C 1
ATOM 819 O O . GLY A 1 108 ? 1.29 5.32 29.609 1 66.88 108 GLY A O 1
ATOM 820 N N . ASP A 1 109 ? 0.442 3.484 28.531 1 70.69 109 ASP A N 1
ATOM 821 C CA . ASP A 1 109 ? 0.692 4.141 27.25 1 70.69 109 ASP A CA 1
ATOM 822 C C . ASP A 1 109 ? -0.248 5.328 27.047 1 70.69 109 ASP A C 1
ATOM 824 O O . ASP A 1 109 ? -1.464 5.152 26.938 1 70.69 109 ASP A O 1
ATOM 828 N N . THR A 1 110 ? 0.378 6.512 27.25 1 83.44 110 THR A N 1
ATOM 829 C CA . THR A 1 110 ? -0.396 7.746 27.188 1 83.44 110 THR A CA 1
ATOM 830 C C . THR A 1 110 ? -0.271 8.391 25.812 1 83.44 110 THR A C 1
ATOM 832 O O . THR A 1 110 ? -0.758 9.5 25.594 1 83.44 110 THR A O 1
ATOM 835 N N . ALA A 1 111 ? 0.336 7.691 24.969 1 88.88 111 ALA A N 1
ATOM 836 C CA . ALA A 1 111 ? 0.668 8.32 23.688 1 88.88 111 ALA A CA 1
ATOM 837 C C . ALA A 1 111 ? -0.594 8.69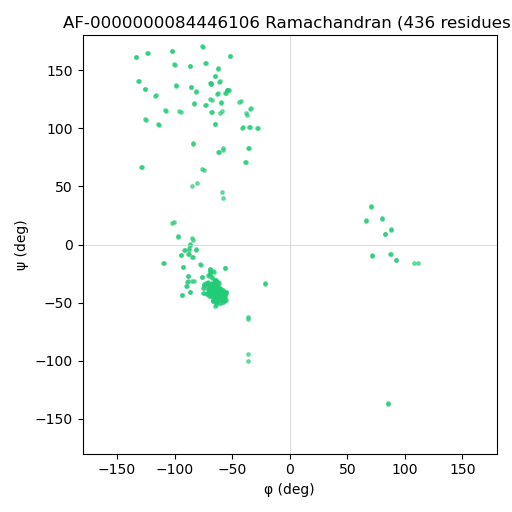5 22.922 1 88.88 111 ALA A C 1
ATOM 839 O O . ALA A 1 111 ? -0.655 9.766 22.297 1 88.88 111 ALA A O 1
ATOM 840 N N . LEU A 1 112 ? -1.596 7.883 23.062 1 92.19 112 LEU A N 1
ATOM 841 C CA . LEU A 1 112 ? -2.848 8.18 22.375 1 92.19 112 LEU A CA 1
ATOM 842 C C . LEU A 1 112 ? -3.531 9.398 22.984 1 92.19 112 LEU A C 1
ATOM 844 O O . LEU A 1 112 ? -3.984 10.289 22.266 1 92.19 112 LEU A O 1
ATOM 848 N N . ALA A 1 113 ? -3.547 9.422 24.266 1 91.5 113 ALA A N 1
ATOM 849 C CA . ALA A 1 113 ? -4.152 10.547 24.969 1 91.5 113 ALA A CA 1
ATOM 850 C C . ALA A 1 113 ? -3.406 11.844 24.672 1 91.5 113 ALA A C 1
ATOM 852 O O . ALA A 1 113 ? -4.023 12.898 24.484 1 91.5 113 ALA A O 1
ATOM 853 N N . GLU A 1 114 ? -2.143 11.727 24.609 1 91.75 114 GLU A N 1
ATOM 854 C CA . GLU A 1 114 ? -1.314 12.891 24.312 1 91.75 114 GLU A CA 1
ATOM 855 C C . GLU A 1 114 ? -1.566 13.398 22.906 1 91.75 114 GLU A C 1
ATOM 857 O O . GLU A 1 114 ? -1.646 14.609 22.688 1 91.75 114 GLU A O 1
ATOM 862 N N . ALA A 1 115 ? -1.639 12.5 22.016 1 90.69 115 ALA A N 1
ATOM 863 C CA . ALA A 1 115 ? -1.921 12.898 20.625 1 90.69 115 ALA A CA 1
ATOM 864 C C . ALA A 1 115 ? -3.273 13.594 20.531 1 90.69 115 ALA A C 1
ATOM 866 O O . ALA A 1 115 ? -3.404 14.609 19.828 1 90.69 115 ALA A O 1
ATOM 867 N N . ARG A 1 116 ? -4.262 13.078 21.172 1 91.31 116 ARG A N 1
ATOM 868 C CA . ARG A 1 116 ? -5.57 13.727 21.172 1 91.31 116 ARG A CA 1
ATOM 869 C C . ARG A 1 116 ? -5.496 15.117 21.797 1 91.31 116 ARG A C 1
ATOM 871 O O . ARG A 1 116 ? -6.059 16.078 21.25 1 91.31 116 ARG A O 1
ATOM 878 N N . GLN A 1 117 ? -4.828 15.242 22.906 1 92 117 GLN A N 1
ATOM 879 C CA . GLN A 1 117 ? -4.695 16.531 23.578 1 92 117 GLN A CA 1
ATOM 880 C C . GLN A 1 117 ? -4.023 17.562 22.656 1 92 117 GLN A C 1
ATOM 882 O O . GLN A 1 117 ? -4.461 18.703 22.578 1 92 117 GLN A O 1
ATOM 887 N N . ARG A 1 118 ? -3.07 17.141 21.938 1 90.56 118 ARG A N 1
ATOM 888 C CA . ARG A 1 118 ? -2.383 18.016 20.984 1 90.56 118 ARG A CA 1
ATOM 889 C C . ARG A 1 118 ? -3.32 18.453 19.875 1 90.56 118 ARG A C 1
ATOM 891 O O . ARG A 1 118 ? -3.264 19.609 19.422 1 90.56 118 ARG A O 1
ATOM 898 N N . SER A 1 119 ? -4.152 17.531 19.469 1 87.56 119 SER A N 1
ATOM 899 C CA . SER A 1 119 ? -5.078 17.859 18.375 1 87.56 119 SER A CA 1
ATOM 900 C C . SER A 1 119 ? -6.094 18.906 18.812 1 87.56 119 SER A C 1
ATOM 902 O O . SER A 1 119 ? -6.613 19.656 17.984 1 87.56 119 SER A O 1
ATOM 904 N N . MET A 1 120 ? -6.309 19.016 20.078 1 86.94 120 MET A N 1
ATOM 905 C CA . MET A 1 120 ? -7.254 19.969 20.641 1 86.94 120 MET A CA 1
ATOM 906 C C . MET A 1 120 ? -6.574 21.312 20.922 1 86.94 120 MET A C 1
ATOM 908 O O . MET A 1 120 ? -7.195 22.359 20.797 1 86.94 120 MET A O 1
ATOM 912 N N . ALA A 1 121 ? -5.355 21.219 21.25 1 85.75 121 ALA A N 1
ATOM 913 C CA . ALA A 1 121 ? -4.645 22.391 21.766 1 85.75 121 ALA A CA 1
ATOM 914 C C . ALA A 1 121 ? -3.936 23.141 20.656 1 85.75 121 ALA A C 1
ATOM 916 O O . ALA A 1 121 ? -3.572 24.312 20.812 1 85.75 121 ALA A O 1
ATOM 917 N N . ALA A 1 122 ? -3.725 22.469 19.547 1 82.31 122 ALA A N 1
ATOM 918 C CA . ALA A 1 122 ? -2.914 23.047 18.484 1 82.31 122 ALA A CA 1
ATOM 919 C C . ALA A 1 122 ? -3.539 24.344 17.969 1 82.31 122 ALA A C 1
ATOM 921 O O . ALA A 1 122 ? -4.758 24.438 17.812 1 82.31 122 ALA A O 1
ATOM 922 N N . ALA A 1 123 ? -2.631 25.312 17.688 1 78.94 123 ALA A N 1
ATOM 923 C CA . ALA A 1 123 ? -3.08 26.641 17.281 1 78.94 123 ALA A CA 1
ATOM 924 C C . ALA A 1 123 ? -3.238 26.734 15.766 1 78.94 123 ALA A C 1
ATOM 926 O O . ALA A 1 123 ? -4.156 27.391 15.273 1 78.94 123 ALA A O 1
ATOM 927 N N . SER A 1 124 ? -2.367 26.062 15.141 1 82.81 124 SER A N 1
ATOM 928 C CA . SER A 1 124 ? -2.416 26.156 13.688 1 82.81 124 SER A CA 1
ATOM 929 C C . SER A 1 124 ? -3.105 24.938 13.078 1 82.81 124 SER A C 1
ATOM 931 O O . SER A 1 124 ? -3.117 23.859 13.68 1 82.81 124 SER A O 1
ATOM 933 N N . LEU A 1 125 ? -3.633 25.125 11.922 1 81.44 125 LEU A N 1
ATOM 934 C CA . LEU A 1 125 ? -4.277 24.047 11.195 1 81.44 125 LEU A CA 1
ATOM 935 C C . LEU A 1 125 ? -3.293 22.922 10.914 1 81.44 125 LEU A C 1
ATOM 937 O O . LEU A 1 125 ? -3.635 21.734 11.047 1 81.44 125 LEU A O 1
ATOM 941 N N . VAL A 1 126 ? -2.123 23.281 10.578 1 82.12 126 VAL A N 1
ATOM 942 C CA . VAL A 1 126 ? -1.103 22.297 10.242 1 82.12 126 VAL A CA 1
ATOM 943 C C . VAL A 1 126 ? -0.791 21.422 11.461 1 82.12 126 VAL A C 1
ATOM 945 O O . VAL A 1 126 ? -0.732 20.203 11.359 1 82.12 126 VAL A O 1
ATOM 948 N N . GLU A 1 127 ? -0.687 22.078 12.578 1 84.94 127 GLU A N 1
ATOM 949 C CA . GLU A 1 127 ? -0.386 21.344 13.805 1 84.94 127 GLU A CA 1
ATOM 950 C C . GLU A 1 127 ? -1.563 20.469 14.234 1 84.94 127 GLU A C 1
ATOM 952 O O . GLU A 1 127 ? -1.37 19.375 14.75 1 84.94 127 GLU A O 1
ATOM 957 N N . ARG A 1 128 ? -2.727 20.953 14.102 1 86.88 128 ARG A N 1
ATOM 958 C CA . ARG A 1 128 ? -3.918 20.188 14.445 1 86.88 128 ARG A CA 1
ATOM 959 C C . ARG A 1 128 ? -4.035 18.938 13.578 1 86.88 128 ARG A C 1
ATOM 961 O O . ARG A 1 128 ? -4.312 17.844 14.078 1 86.88 128 ARG A O 1
ATOM 968 N N . LEU A 1 129 ? -3.773 19.125 12.328 1 86.44 129 LEU A N 1
ATOM 969 C CA . LEU A 1 129 ? -3.85 18 11.398 1 86.44 129 LEU A CA 1
ATOM 970 C C . LEU A 1 129 ? -2.768 16.969 11.695 1 86.44 129 LEU A C 1
ATOM 972 O O . LEU A 1 129 ? -3.016 15.773 11.617 1 86.44 129 LEU A O 1
ATOM 976 N N . GLU A 1 130 ? -1.636 17.469 12.016 1 87.38 130 GLU A N 1
ATOM 977 C CA . GLU A 1 130 ? -0.539 16.578 12.367 1 87.38 130 GLU A CA 1
ATOM 978 C C . GLU A 1 130 ? -0.873 15.75 13.602 1 87.38 130 GLU A C 1
ATOM 980 O O . GLU A 1 130 ? -0.618 14.539 13.641 1 87.38 130 GLU A O 1
ATOM 985 N N . ALA A 1 131 ? -1.424 16.406 14.57 1 89.69 131 ALA A N 1
ATOM 986 C CA . ALA A 1 131 ? -1.788 15.727 15.812 1 89.69 131 ALA A CA 1
ATOM 987 C C . ALA A 1 131 ? -2.895 14.703 15.57 1 89.69 131 ALA A C 1
ATOM 989 O O . ALA A 1 131 ? -2.854 13.602 16.109 1 89.69 131 ALA A O 1
ATOM 990 N N . ARG A 1 132 ? -3.832 15.086 14.836 1 91.12 132 ARG A N 1
ATOM 991 C CA . ARG A 1 132 ? -4.914 14.172 14.484 1 91.12 132 ARG A CA 1
ATOM 992 C C . ARG A 1 132 ? -4.383 12.953 13.742 1 91.12 132 ARG A C 1
ATOM 994 O O . ARG A 1 132 ? -4.746 11.812 14.055 1 91.12 132 ARG A O 1
ATOM 1001 N N . HIS A 1 133 ? -3.539 13.172 12.852 1 92.19 133 HIS A N 1
ATOM 1002 C CA . HIS A 1 133 ? -2.941 12.086 12.078 1 92.19 133 HIS A CA 1
ATOM 1003 C C . HIS A 1 133 ? -2.08 11.188 12.961 1 92.19 133 HIS A C 1
ATOM 1005 O O . HIS A 1 133 ? -2.08 9.969 12.797 1 92.19 133 HIS A O 1
ATOM 1011 N N . ASP A 1 134 ? -1.409 11.859 13.82 1 93.12 134 ASP A N 1
ATOM 1012 C CA . ASP A 1 134 ? -0.595 11.086 14.75 1 93.12 134 ASP A CA 1
ATOM 1013 C C . ASP A 1 134 ? -1.459 10.133 15.578 1 93.12 134 ASP A C 1
ATOM 1015 O O . ASP A 1 134 ? -1.063 9 15.844 1 93.12 134 ASP A O 1
ATOM 1019 N N . PHE A 1 135 ? -2.588 10.625 16 1 95.31 135 PHE A N 1
ATOM 1020 C CA . PHE A 1 135 ? -3.518 9.781 16.734 1 95.31 135 PHE A CA 1
ATOM 1021 C C . PHE A 1 135 ? -3.91 8.562 15.914 1 95.31 135 PHE A C 1
ATOM 1023 O O . PHE A 1 135 ? -3.799 7.426 16.375 1 95.31 135 PHE A O 1
ATOM 1030 N N . HIS A 1 136 ? -4.312 8.727 14.68 1 96.81 136 HIS A N 1
ATOM 1031 C CA . HIS A 1 136 ? -4.742 7.648 13.797 1 96.81 136 HIS A CA 1
ATOM 1032 C C . HIS A 1 136 ? -3.598 6.691 13.5 1 96.81 136 HIS A C 1
ATOM 1034 O O . HIS A 1 136 ? -3.793 5.473 13.469 1 96.81 136 HIS A O 1
ATOM 1040 N N . ARG A 1 137 ? -2.438 7.262 13.336 1 96.38 137 ARG A N 1
ATOM 1041 C CA . ARG A 1 137 ? -1.259 6.438 13.086 1 96.38 137 ARG A CA 1
ATOM 1042 C C . ARG A 1 137 ? -0.947 5.551 14.281 1 96.38 137 ARG A C 1
ATOM 1044 O O . ARG A 1 137 ? -0.616 4.375 14.125 1 96.38 137 ARG A O 1
ATOM 1051 N N . ARG A 1 138 ? -1.026 6.117 15.414 1 95.06 138 ARG A N 1
ATOM 1052 C CA . ARG A 1 138 ? -0.746 5.355 16.625 1 95.06 138 ARG A CA 1
ATOM 1053 C C . ARG A 1 138 ? -1.765 4.234 16.812 1 95.06 138 ARG A C 1
ATOM 1055 O O . ARG A 1 138 ? -1.409 3.129 17.219 1 95.06 138 ARG A O 1
ATOM 1062 N N . VAL A 1 139 ? -2.984 4.547 16.547 1 96.75 139 VAL A N 1
ATOM 1063 C CA . VAL A 1 139 ? -4.004 3.502 16.594 1 96.75 139 VAL A CA 1
ATOM 1064 C C . VAL A 1 139 ? -3.646 2.387 15.617 1 96.75 139 VAL A C 1
ATOM 1066 O O . VAL A 1 139 ? -3.721 1.204 15.961 1 96.75 139 VAL A O 1
ATOM 1069 N N . ALA A 1 140 ? -3.256 2.748 14.438 1 97.44 140 ALA A N 1
ATOM 1070 C CA . ALA A 1 140 ? -2.861 1.773 13.422 1 97.44 140 ALA A CA 1
ATOM 1071 C C . ALA A 1 140 ? -1.675 0.939 13.898 1 97.44 140 ALA A C 1
ATOM 1073 O O . ALA A 1 140 ? -1.646 -0.278 13.703 1 97.44 140 ALA A O 1
ATOM 1074 N N . ASP A 1 141 ? -0.736 1.562 14.57 1 95.44 141 ASP A N 1
ATOM 1075 C CA . ASP A 1 141 ? 0.453 0.876 15.07 1 95.44 141 ASP A CA 1
ATOM 1076 C C . ASP A 1 141 ? 0.087 -0.168 16.125 1 95.44 141 ASP A C 1
ATOM 1078 O O . ASP A 1 141 ? 0.743 -1.206 16.219 1 95.44 141 ASP A O 1
ATOM 1082 N N . LEU A 1 142 ? -0.924 0.105 16.828 1 94.75 142 LEU A N 1
ATOM 1083 C CA . LEU A 1 142 ? -1.353 -0.773 17.906 1 94.75 142 LEU A CA 1
ATOM 1084 C C . LEU A 1 142 ? -2.176 -1.938 17.375 1 94.75 142 LEU A C 1
ATOM 1086 O O . LEU A 1 142 ? -2.539 -2.848 18.125 1 94.75 142 LEU A O 1
ATOM 1090 N N . SER A 1 143 ? -2.455 -1.93 16.094 1 95.38 143 SER A N 1
ATOM 1091 C CA . SER A 1 143 ? -3.293 -2.963 15.492 1 95.38 143 SER A CA 1
ATOM 1092 C C . SER A 1 143 ? -2.582 -4.312 15.484 1 95.38 143 SER A C 1
ATOM 1094 O O . SER A 1 143 ? -3.221 -5.355 15.32 1 95.38 143 SER A O 1
ATOM 1096 N N . GLY A 1 144 ? -1.285 -4.305 15.578 1 93.31 144 GLY A N 1
ATOM 1097 C CA . GLY A 1 144 ? -0.517 -5.539 15.539 1 93.31 144 GLY A CA 1
ATOM 1098 C C . GLY A 1 144 ? -0.246 -6.031 14.133 1 93.31 144 GLY A C 1
ATOM 1099 O O . GLY A 1 144 ? 0.245 -7.145 13.938 1 93.31 144 GLY A O 1
ATOM 1100 N N . ASN A 1 145 ? -0.544 -5.25 13.148 1 95.5 145 ASN A N 1
ATOM 1101 C CA . ASN A 1 145 ? -0.278 -5.523 11.734 1 95.5 145 ASN A CA 1
ATOM 1102 C C . ASN A 1 145 ? 0.519 -4.395 11.086 1 95.5 145 ASN A C 1
ATOM 1104 O O . ASN A 1 145 ? -0.037 -3.344 10.766 1 9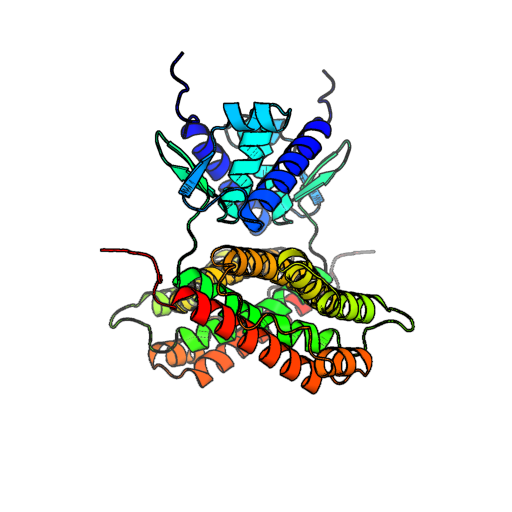5.5 145 ASN A O 1
ATOM 1108 N N . GLU A 1 146 ? 1.765 -4.652 10.82 1 94.06 146 GLU A N 1
ATOM 1109 C CA . GLU A 1 146 ? 2.672 -3.617 10.336 1 94.06 146 GLU A CA 1
ATOM 1110 C C . GLU A 1 146 ? 2.289 -3.16 8.93 1 94.06 146 GLU A C 1
ATOM 1112 O O . GLU A 1 146 ? 2.41 -1.979 8.602 1 94.06 146 GLU A O 1
ATOM 1117 N N . ARG A 1 147 ? 1.81 -4.086 8.133 1 93.69 147 ARG A N 1
ATOM 1118 C CA . ARG A 1 147 ? 1.387 -3.734 6.781 1 93.69 147 ARG A CA 1
ATOM 1119 C C . ARG A 1 147 ? 0.164 -2.824 6.809 1 93.69 147 ARG A C 1
ATOM 1121 O O . ARG A 1 147 ? 0.092 -1.851 6.055 1 93.69 147 ARG A O 1
ATOM 1128 N N . LEU A 1 148 ? -0.752 -3.195 7.668 1 96.12 148 LEU A N 1
ATOM 1129 C CA . LEU A 1 148 ? -1.933 -2.359 7.859 1 96.12 148 LEU A CA 1
ATOM 1130 C C . LEU A 1 148 ? -1.539 -0.958 8.312 1 96.12 148 LEU A C 1
ATOM 1132 O O . LEU A 1 148 ? -1.994 0.035 7.738 1 96.12 148 LEU A O 1
ATOM 1136 N N . SER A 1 149 ? -0.62 -0.87 9.305 1 96.69 149 SER A N 1
ATOM 1137 C CA . SER A 1 149 ? -0.15 0.404 9.836 1 96.69 149 SER A CA 1
ATOM 1138 C C . SER A 1 149 ? 0.534 1.237 8.758 1 96.69 149 SER A C 1
ATOM 1140 O O . SER A 1 149 ? 0.271 2.436 8.633 1 96.69 149 SER A O 1
ATOM 1142 N N . HIS A 1 150 ? 1.257 0.606 7.953 1 93.06 150 HIS A N 1
ATOM 1143 C CA . HIS A 1 150 ? 1.987 1.295 6.895 1 93.06 150 HIS A CA 1
ATOM 1144 C C . HIS A 1 150 ? 1.036 1.854 5.84 1 93.06 150 HIS A C 1
ATOM 1146 O O . HIS A 1 150 ? 1.187 2.998 5.406 1 93.06 150 HIS A O 1
ATOM 1152 N N . GLN A 1 151 ? 0.092 1.092 5.484 1 94.5 151 GLN A N 1
ATOM 1153 C CA . GLN A 1 151 ? -0.877 1.539 4.488 1 94.5 151 GLN A CA 1
ATOM 1154 C C . GLN A 1 151 ? -1.689 2.723 5.008 1 94.5 151 GLN A C 1
ATOM 1156 O O . GLN A 1 151 ? -1.886 3.707 4.293 1 94.5 151 GLN A O 1
ATOM 1161 N N . ILE A 1 152 ? -2.104 2.635 6.199 1 97.12 152 ILE A N 1
ATO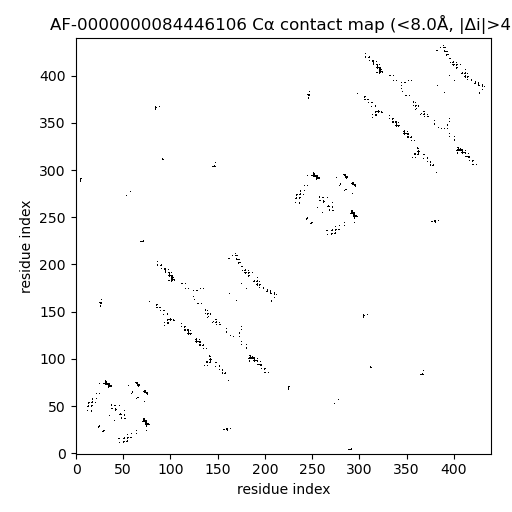M 1162 C CA . ILE A 1 152 ? -2.871 3.721 6.801 1 97.12 152 ILE A CA 1
ATOM 1163 C C . ILE A 1 152 ? -2.012 4.98 6.875 1 97.12 152 ILE A C 1
ATOM 1165 O O . ILE A 1 152 ? -2.482 6.078 6.566 1 97.12 152 ILE A O 1
ATOM 1169 N N . GLY A 1 153 ? -0.735 4.863 7.258 1 95.31 153 GLY A N 1
ATOM 1170 C CA . GLY A 1 153 ? 0.166 6.004 7.297 1 95.31 153 GLY A CA 1
ATOM 1171 C C . GLY A 1 153 ? 0.257 6.738 5.973 1 95.31 153 GLY A C 1
ATOM 1172 O O . GLY A 1 153 ? 0.214 7.973 5.934 1 95.31 153 GLY A O 1
ATOM 1173 N N . ARG A 1 154 ? 0.293 6.004 4.941 1 91.5 154 ARG A N 1
ATOM 1174 C CA . ARG A 1 154 ? 0.371 6.602 3.611 1 91.5 154 ARG A CA 1
ATOM 1175 C C . ARG A 1 154 ? -0.918 7.336 3.266 1 91.5 154 ARG A C 1
ATOM 1177 O O . ARG A 1 154 ? -0.88 8.43 2.697 1 91.5 154 ARG A O 1
ATOM 1184 N N . LEU A 1 155 ? -2.006 6.734 3.564 1 95.5 155 LEU A N 1
ATOM 1185 C CA . LEU A 1 155 ? -3.301 7.34 3.281 1 95.5 155 LEU A CA 1
ATOM 1186 C C . LEU A 1 155 ? -3.5 8.609 4.105 1 95.5 155 LEU A C 1
ATOM 1188 O O . LEU A 1 155 ? -4.066 9.586 3.615 1 95.5 155 LEU A O 1
ATOM 1192 N N . LEU A 1 156 ? -2.986 8.562 5.316 1 94.94 156 LEU A N 1
ATOM 1193 C CA . LEU A 1 156 ? -3.078 9.734 6.18 1 94.94 156 LEU A CA 1
ATOM 1194 C C . LEU A 1 156 ? -2.26 10.891 5.613 1 94.94 156 LEU A C 1
ATOM 1196 O O . LEU A 1 156 ? -2.711 12.039 5.625 1 94.94 156 LEU A O 1
ATOM 1200 N N . ASP A 1 157 ? -1.111 10.586 5.109 1 91.81 157 ASP A N 1
ATOM 1201 C CA . ASP A 1 157 ? -0.28 11.609 4.48 1 91.81 157 ASP A CA 1
ATOM 1202 C C . ASP A 1 157 ? -1 12.25 3.299 1 91.81 157 ASP A C 1
ATOM 1204 O O . ASP A 1 157 ? -0.996 13.477 3.152 1 91.81 157 ASP A O 1
ATOM 1208 N N . GLU A 1 158 ? -1.613 11.438 2.516 1 91.12 158 GLU A N 1
ATOM 1209 C CA . GLU A 1 158 ? -2.336 11.953 1.357 1 91.12 158 GLU A CA 1
ATOM 1210 C C . GLU A 1 158 ? -3.543 12.781 1.785 1 91.12 158 GLU A C 1
ATOM 1212 O O . GLU A 1 158 ? -3.842 13.812 1.178 1 91.12 158 GLU A O 1
ATOM 1217 N N . SER A 1 159 ? -4.188 12.344 2.805 1 91.31 159 SER A N 1
ATOM 1218 C CA . SER A 1 159 ? -5.336 13.078 3.332 1 91.31 159 SER A CA 1
ATOM 1219 C C . SER A 1 159 ? -4.926 14.453 3.852 1 91.31 159 SER A C 1
ATOM 1221 O O . SER A 1 159 ? -5.637 15.438 3.643 1 91.31 159 SER A O 1
ATOM 1223 N N . ARG A 1 160 ? -3.834 14.438 4.535 1 88.06 160 ARG A N 1
ATOM 1224 C CA . ARG A 1 160 ? -3.322 15.703 5.035 1 88.06 160 ARG A CA 1
ATOM 1225 C C . ARG A 1 160 ? -3.023 16.672 3.887 1 88.06 160 ARG A C 1
ATOM 1227 O O . ARG A 1 160 ? -3.369 17.844 3.951 1 88.06 160 ARG A O 1
ATOM 1234 N N . ARG A 1 161 ? -2.43 16.172 2.871 1 88.56 161 ARG A N 1
ATOM 1235 C CA . ARG A 1 161 ? -2.141 16.953 1.681 1 88.56 161 ARG A CA 1
ATOM 1236 C C . ARG A 1 161 ? -3.416 17.547 1.095 1 88.56 161 ARG A C 1
ATOM 1238 O O . ARG A 1 161 ? -3.453 18.734 0.739 1 88.56 161 ARG A O 1
ATOM 1245 N N . MET A 1 162 ? -4.441 16.812 1.059 1 88 162 MET A N 1
ATOM 1246 C CA . MET A 1 162 ? -5.719 17.234 0.493 1 88 162 MET A CA 1
ATOM 1247 C C . MET A 1 162 ? -6.32 18.375 1.306 1 88 162 MET A C 1
ATOM 1249 O O . MET A 1 162 ? -6.863 19.328 0.741 1 88 162 MET A O 1
ATOM 1253 N N . MET A 1 163 ? -6.18 18.281 2.521 1 84.5 163 MET A N 1
ATOM 1254 C CA . MET A 1 163 ? -6.734 19.297 3.4 1 84.5 163 MET A CA 1
ATOM 1255 C C . MET A 1 163 ? -5.949 20.609 3.277 1 84.5 163 MET A C 1
ATOM 1257 O O . MET A 1 163 ? -6.531 21.688 3.309 1 84.5 163 MET A O 1
ATOM 1261 N N . LEU A 1 164 ? -4.711 20.5 3.127 1 84.31 164 LEU A N 1
ATOM 1262 C CA . LEU A 1 164 ? -3.855 21.672 3.107 1 84.31 164 LEU A CA 1
ATOM 1263 C C . LEU A 1 164 ? -3.941 22.391 1.761 1 84.31 164 LEU A C 1
ATOM 1265 O O . LEU A 1 164 ? -3.545 23.547 1.641 1 84.31 164 LEU A O 1
ATOM 1269 N N . LEU A 1 165 ? -4.426 21.75 0.774 1 82.5 165 LEU A N 1
ATOM 1270 C CA . LEU A 1 165 ? -4.594 22.359 -0.538 1 82.5 165 LEU A CA 1
ATOM 1271 C C . LEU A 1 165 ? -5.723 23.391 -0.516 1 82.5 165 LEU A C 1
ATOM 1273 O O . LEU A 1 165 ? -5.746 24.312 -1.339 1 82.5 165 LEU A O 1
ATOM 1277 N N . ARG A 1 166 ? -6.652 23.312 0.297 1 72 166 ARG A N 1
ATOM 1278 C CA . ARG A 1 166 ? -7.676 24.344 0.468 1 72 166 ARG A CA 1
ATOM 1279 C C . ARG A 1 166 ? -7.828 24.719 1.937 1 72 166 ARG A C 1
ATOM 1281 O O . ARG A 1 166 ? -8.875 24.484 2.539 1 72 166 ARG A O 1
ATOM 1288 N N . PRO A 1 167 ? -6.789 25.328 2.484 1 59.31 167 PRO A N 1
ATOM 1289 C CA . PRO A 1 167 ? -6.781 25.578 3.928 1 59.31 167 PRO A CA 1
ATOM 1290 C C . PRO A 1 167 ? -7.965 26.438 4.375 1 59.31 167 PRO A C 1
ATOM 1292 O O . PRO A 1 167 ? -8.453 26.281 5.496 1 59.31 167 PRO A O 1
ATOM 1295 N N . GLY A 1 168 ? -8.211 27.562 3.617 1 57.59 168 GLY A N 1
ATOM 1296 C CA . GLY A 1 168 ? -9.195 28.531 4.07 1 57.59 168 GLY A CA 1
ATOM 1297 C C . GLY A 1 168 ? -10.57 27.922 4.312 1 57.59 168 GLY A C 1
ATOM 1298 O O . GLY A 1 168 ? -11.43 28.562 4.926 1 57.59 168 GLY A O 1
ATOM 1299 N N . GLN A 1 169 ? -10.766 26.891 3.779 1 53.62 169 GLN A N 1
ATOM 1300 C CA . GLN A 1 169 ? -12.086 26.297 3.941 1 53.62 169 GLN A CA 1
ATOM 1301 C C . GLN A 1 169 ? -12.062 25.172 4.965 1 53.62 169 GLN A C 1
ATOM 1303 O O . GLN A 1 169 ? -12.961 24.328 4.988 1 53.62 169 GLN A O 1
ATOM 1308 N N . ALA A 1 170 ? -11.078 25.281 5.633 1 51.41 170 ALA A N 1
ATOM 1309 C CA . ALA A 1 170 ? -10.836 24.219 6.609 1 51.41 170 ALA A CA 1
ATOM 1310 C C . ALA A 1 170 ? -12 24.109 7.586 1 51.41 170 ALA A C 1
ATOM 1312 O O . ALA A 1 170 ? -12.047 24.812 8.602 1 51.41 170 ALA A O 1
ATOM 1313 N N . GLY A 1 171 ? -13.188 24.125 7.129 1 48.88 171 GLY A N 1
ATOM 1314 C CA . GLY A 1 171 ? -14.242 23.859 8.102 1 48.88 171 GLY A CA 1
ATOM 1315 C C . GLY A 1 171 ? -13.844 22.828 9.141 1 48.88 171 GLY A C 1
ATOM 1316 O O . GLY A 1 171 ? -12.977 23.078 9.977 1 48.88 171 GLY A O 1
ATOM 1317 N N . SER A 1 172 ? -14.25 21.516 9.07 1 52.81 172 SER A N 1
ATOM 1318 C CA . SER A 1 172 ? -14.477 20.516 10.117 1 52.81 172 SER A CA 1
ATOM 1319 C C . SER A 1 172 ? -13.164 19.891 10.578 1 52.81 172 SER A C 1
ATOM 1321 O O . SER A 1 172 ? -12.789 18.812 10.102 1 52.81 172 SER A O 1
ATOM 1323 N N . ASP A 1 173 ? -12.188 20.797 10.969 1 60.84 173 ASP A N 1
ATOM 1324 C CA . ASP A 1 173 ? -11.062 20.125 11.625 1 60.84 173 ASP A CA 1
ATOM 1325 C C . ASP A 1 173 ? -11.43 19.688 13.039 1 60.84 173 ASP A C 1
ATOM 1327 O O . ASP A 1 173 ? -10.992 20.312 14.016 1 60.84 173 ASP A O 1
ATOM 1331 N N . THR A 1 174 ? -12.383 18.766 13.188 1 70.25 174 THR A N 1
ATOM 1332 C CA . THR A 1 174 ? -12.805 18.25 14.484 1 70.25 174 THR A CA 1
ATOM 1333 C C . THR A 1 174 ? -11.695 17.422 15.133 1 70.25 174 THR A C 1
ATOM 1335 O O . THR A 1 174 ? -11.07 16.594 14.477 1 70.25 174 THR A O 1
ATOM 1338 N N . PRO A 1 175 ? -11.398 17.906 16.375 1 77.62 175 PRO A N 1
ATOM 1339 C CA . PRO A 1 175 ? -10.453 17.078 17.125 1 77.62 175 PRO A CA 1
ATOM 1340 C C . PRO A 1 175 ? -10.859 15.617 17.188 1 77.62 175 PRO A C 1
ATOM 1342 O O . PRO A 1 175 ? -12.008 15.281 16.875 1 77.62 175 PRO A O 1
ATOM 1345 N N . VAL A 1 176 ? -9.844 14.828 17.516 1 84.38 176 VAL A N 1
ATOM 1346 C CA . VAL A 1 176 ? -10.148 13.422 17.734 1 84.38 176 VAL A CA 1
ATOM 1347 C C . VAL A 1 176 ? -11.242 13.281 18.781 1 84.38 176 VAL A C 1
ATOM 1349 O O . VAL A 1 176 ? -11.141 13.859 19.875 1 84.38 176 VAL A O 1
ATOM 1352 N N . ALA A 1 177 ? -12.211 12.539 18.484 1 89.5 177 ALA A N 1
ATOM 1353 C CA . ALA A 1 177 ? -13.328 12.359 19.391 1 89.5 177 ALA A CA 1
ATOM 1354 C C . ALA A 1 177 ? -12.906 11.578 20.641 1 89.5 177 ALA A C 1
ATOM 1356 O O . ALA A 1 177 ? -12.141 10.617 20.531 1 89.5 177 ALA A O 1
ATOM 1357 N N . GLU A 1 178 ? -13.414 12.062 21.719 1 92.31 178 GLU A N 1
ATOM 1358 C CA . GLU A 1 178 ? -13.086 11.414 23 1 92.31 178 GLU A CA 1
ATOM 1359 C C . GLU A 1 178 ? -13.586 9.969 23.016 1 92.31 178 GLU A C 1
ATOM 1361 O O . GLU A 1 178 ? -12.938 9.094 23.594 1 92.31 178 GLU A O 1
ATOM 1366 N N . ASN A 1 179 ? -14.641 9.766 22.469 1 95 179 ASN A N 1
ATOM 1367 C CA . ASN A 1 179 ? -15.227 8.43 22.469 1 95 179 ASN A CA 1
ATOM 1368 C C . ASN A 1 179 ? -14.336 7.426 21.734 1 95 179 ASN A C 1
ATOM 1370 O O . ASN A 1 179 ? -14.297 6.246 22.094 1 95 179 ASN A O 1
ATOM 1374 N N . LEU A 1 180 ? -13.695 7.891 20.734 1 95.5 180 LEU A N 1
ATOM 1375 C CA . LEU A 1 180 ? -12.758 7.02 20.031 1 95.5 180 LEU A CA 1
ATOM 1376 C C . LEU A 1 180 ? -11.586 6.637 20.922 1 95.5 180 LEU A C 1
ATOM 1378 O O . LEU A 1 180 ? -11.242 5.457 21.031 1 95.5 180 LEU A O 1
ATOM 1382 N N . LEU A 1 181 ? -11.008 7.625 21.578 1 94.62 181 LEU A N 1
ATOM 1383 C CA . LEU A 1 181 ? -9.914 7.363 22.5 1 94.62 181 LEU A CA 1
ATOM 1384 C C . LEU A 1 181 ? -10.344 6.383 23.594 1 94.62 181 LEU A C 1
ATOM 1386 O O . LEU A 1 181 ? -9.664 5.383 23.844 1 94.62 181 LEU A O 1
ATOM 1390 N N . LEU A 1 182 ? -11.484 6.613 24.188 1 94.31 182 LEU A N 1
ATOM 1391 C CA . LEU A 1 182 ? -11.961 5.793 25.297 1 94.31 182 LEU A CA 1
ATOM 1392 C C . LEU A 1 182 ? -12.258 4.371 24.828 1 94.31 182 LEU A C 1
ATOM 1394 O O . LEU A 1 182 ? -11.945 3.406 25.516 1 94.31 182 LEU A O 1
ATOM 1398 N N . ALA A 1 183 ? -12.852 4.266 23.656 1 95.94 183 ALA A N 1
ATOM 1399 C CA . ALA A 1 183 ? -13.164 2.943 23.125 1 95.94 183 ALA A CA 1
ATOM 1400 C C . ALA A 1 183 ? -11.898 2.121 22.922 1 95.94 183 ALA A C 1
ATOM 1402 O O . ALA A 1 183 ? -11.867 0.926 23.234 1 95.94 183 ALA A O 1
ATOM 1403 N N . VAL A 1 184 ? -10.828 2.736 22.438 1 95.56 184 VAL A N 1
ATOM 1404 C CA . VAL A 1 184 ? -9.57 2.045 22.203 1 95.56 184 VAL A CA 1
ATOM 1405 C C . VAL A 1 184 ? -8.922 1.66 23.531 1 95.56 184 VAL A C 1
ATOM 1407 O O . VAL A 1 184 ? -8.516 0.514 23.719 1 95.56 184 VAL A O 1
ATOM 1410 N N . LEU A 1 185 ? -8.93 2.523 24.516 1 93.75 185 LEU A N 1
ATOM 1411 C CA . LEU A 1 185 ? -8.258 2.299 25.797 1 93.75 185 LEU A CA 1
ATOM 1412 C C . LEU A 1 185 ? -8.992 1.252 26.625 1 93.75 185 LEU A C 1
ATOM 1414 O O . LEU A 1 185 ? -8.367 0.464 27.328 1 93.75 185 LEU A O 1
ATOM 1418 N N . GLU A 1 186 ? -10.305 1.201 26.5 1 93.69 186 GLU A N 1
ATOM 1419 C CA . GLU A 1 186 ? -11.133 0.324 27.312 1 93.69 186 GLU A CA 1
ATOM 1420 C C . GLU A 1 186 ? -11.344 -1.028 26.641 1 93.69 186 GLU A C 1
ATOM 1422 O O . GLU A 1 186 ? -12.023 -1.899 27.188 1 93.69 186 GLU A O 1
ATOM 1427 N N . GLY A 1 187 ? -10.883 -1.149 25.5 1 95 187 GLY A N 1
ATOM 1428 C CA . GLY A 1 187 ? -10.938 -2.43 24.812 1 95 187 GLY A CA 1
ATOM 1429 C C . GLY A 1 187 ? -12.289 -2.719 24.188 1 95 187 GLY A C 1
ATOM 1430 O O . GLY A 1 187 ? -12.664 -3.879 24.016 1 95 187 GLY A O 1
ATOM 1431 N N . ARG A 1 188 ? -12.992 -1.69 23.969 1 97.06 188 ARG A N 1
ATOM 1432 C CA . ARG A 1 188 ? -14.281 -1.849 23.312 1 97.06 188 ARG A CA 1
ATOM 1433 C C . ARG A 1 188 ? -14.117 -1.889 21.797 1 97.06 188 ARG A C 1
ATOM 1435 O O . ARG A 1 188 ? -14.367 -0.891 21.109 1 97.06 188 ARG A O 1
ATOM 1442 N N . ALA A 1 189 ? -13.883 -3.043 21.281 1 97.81 189 ALA A N 1
ATOM 1443 C CA . ALA A 1 189 ? -13.422 -3.229 19.906 1 97.81 189 ALA A CA 1
ATOM 1444 C C . ALA A 1 189 ? -14.461 -2.736 18.906 1 97.81 189 ALA A C 1
ATOM 1446 O O . ALA A 1 189 ? -14.141 -1.968 18 1 97.81 189 ALA A O 1
ATOM 1447 N N . ALA A 1 190 ? -15.664 -3.135 19.094 1 98.31 190 ALA A N 1
ATOM 1448 C CA . ALA A 1 190 ? -16.719 -2.752 18.156 1 98.31 190 ALA A CA 1
ATOM 1449 C C . ALA A 1 190 ? -16.969 -1.246 18.188 1 98.31 190 ALA A C 1
ATOM 1451 O O . ALA A 1 190 ? -17.141 -0.614 17.141 1 98.31 190 ALA A O 1
ATOM 1452 N N . ASP A 1 191 ? -16.953 -0.698 19.344 1 98.06 191 ASP A N 1
ATOM 1453 C CA . ASP A 1 191 ? -17.141 0.739 19.5 1 98.06 191 ASP A CA 1
ATOM 1454 C C . ASP A 1 191 ? -15.984 1.521 18.906 1 98.06 191 ASP A C 1
ATOM 1456 O O . ASP A 1 191 ? -16.188 2.578 18.297 1 98.06 191 ASP A O 1
ATOM 1460 N N . ALA A 1 192 ? -14.758 1.029 19.094 1 98 192 ALA A N 1
ATOM 1461 C CA . ALA A 1 192 ? -13.578 1.679 18.531 1 98 192 ALA A CA 1
ATOM 1462 C C . ALA A 1 192 ? -13.648 1.727 17 1 98 192 ALA A C 1
ATOM 1464 O O . ALA A 1 192 ? -13.375 2.766 16.391 1 98 192 ALA A O 1
ATOM 1465 N N . ALA A 1 193 ? -14.078 0.605 16.438 1 98.44 193 ALA A N 1
ATOM 1466 C CA . ALA A 1 193 ? -14.219 0.54 14.984 1 98.44 193 ALA A CA 1
ATOM 1467 C C . ALA A 1 193 ? -15.273 1.522 14.492 1 98.44 193 ALA A C 1
ATOM 1469 O O . ALA A 1 193 ? -15.039 2.258 13.523 1 98.44 193 ALA A O 1
ATOM 1470 N N . ARG A 1 194 ? -16.359 1.514 15.156 1 98.06 194 ARG A N 1
ATOM 1471 C CA . ARG A 1 194 ? -17.438 2.412 14.773 1 98.06 194 ARG A CA 1
ATOM 1472 C C . ARG A 1 194 ? -17.016 3.871 14.914 1 98.06 194 ARG A C 1
ATOM 1474 O O . ARG A 1 194 ? -17.266 4.684 14.023 1 98.06 194 ARG A O 1
ATOM 1481 N N . ALA A 1 195 ? -16.438 4.227 16.016 1 97.75 195 ALA A N 1
ATOM 1482 C CA . ALA A 1 195 ? -16 5.598 16.266 1 97.75 195 ALA A CA 1
ATOM 1483 C C . ALA A 1 195 ? -14.961 6.039 15.234 1 97.75 195 ALA A C 1
ATOM 1485 O O . ALA A 1 195 ? -15 7.176 14.758 1 97.75 195 ALA A O 1
ATOM 1486 N N . MET A 1 196 ? -14.07 5.16 14.891 1 97.94 196 MET A N 1
ATOM 1487 C CA . MET A 1 196 ? -13.062 5.477 13.883 1 97.94 196 MET A CA 1
ATOM 1488 C C . MET A 1 196 ? -13.711 5.68 12.516 1 97.94 196 MET A C 1
ATOM 1490 O O . MET A 1 196 ? -13.344 6.594 11.773 1 97.94 196 MET A O 1
ATOM 1494 N N . HIS A 1 197 ? -14.656 4.805 12.195 1 97.88 197 HIS A N 1
ATOM 1495 C CA . HIS A 1 197 ? -15.383 4.973 10.938 1 97.88 197 HIS A CA 1
ATOM 1496 C C . HIS A 1 197 ? -16.047 6.344 10.867 1 97.88 197 HIS A C 1
ATOM 1498 O O . HIS A 1 197 ? -15.922 7.043 9.852 1 97.88 197 HIS A O 1
ATOM 1504 N N . GLU A 1 198 ? -16.656 6.738 11.906 1 96.31 198 GLU A N 1
ATOM 1505 C CA . GLU A 1 198 ? -17.344 8.031 11.961 1 96.31 198 GLU A CA 1
ATOM 1506 C C . GLU A 1 198 ? -16.344 9.18 11.852 1 96.31 198 GLU A C 1
ATOM 1508 O O . GLU A 1 198 ? -16.609 10.172 11.172 1 96.31 198 GLU A O 1
ATOM 1513 N N . ALA A 1 199 ? -15.25 9.047 12.508 1 95.19 199 ALA A N 1
ATOM 1514 C CA . ALA A 1 199 ? -14.219 10.086 12.453 1 95.19 199 ALA A CA 1
ATOM 1515 C C . ALA A 1 199 ? -13.695 10.273 11.039 1 95.19 199 ALA A C 1
ATOM 1517 O O . ALA A 1 199 ? -13.578 11.398 10.555 1 95.19 199 ALA A O 1
ATOM 1518 N N . VAL A 1 200 ? -13.422 9.172 10.352 1 95.69 200 VAL A N 1
ATOM 1519 C CA . VAL A 1 200 ? -12.898 9.227 8.992 1 95.69 200 VAL A CA 1
ATOM 1520 C C . VAL A 1 200 ? -13.969 9.773 8.047 1 95.69 200 VAL A C 1
ATOM 1522 O O . VAL A 1 200 ? -13.672 10.594 7.172 1 95.69 200 VAL A O 1
ATOM 1525 N N . TRP A 1 201 ? -15.195 9.32 8.266 1 94.31 201 TRP A N 1
ATOM 1526 C CA . TRP A 1 201 ? -16.297 9.789 7.438 1 94.31 201 TRP A CA 1
ATOM 1527 C C . TRP A 1 201 ? -16.484 11.297 7.574 1 94.31 201 TRP A C 1
ATOM 1529 O O . TRP A 1 201 ? -16.656 12 6.574 1 94.31 201 TRP A O 1
ATOM 1539 N N . THR A 1 202 ? -16.422 11.789 8.773 1 91 202 THR A N 1
ATOM 1540 C CA . THR A 1 202 ? -16.562 13.219 9.031 1 91 202 THR A CA 1
ATOM 1541 C C . THR A 1 202 ? -15.438 14 8.367 1 91 202 THR A C 1
ATOM 1543 O O . THR A 1 202 ? -15.68 15.047 7.754 1 91 202 THR A O 1
ATOM 1546 N N . PHE A 1 203 ? -14.242 13.508 8.492 1 90.19 203 PHE A N 1
ATOM 1547 C CA . PHE A 1 203 ? -13.109 14.172 7.863 1 90.19 203 PHE A CA 1
ATOM 1548 C C . PHE A 1 203 ? -13.273 14.203 6.348 1 90.19 203 PHE A C 1
ATOM 1550 O O . PHE A 1 203 ? -13.023 15.234 5.711 1 90.19 203 PHE A O 1
ATOM 1557 N N . ARG A 1 204 ? -13.711 13.062 5.812 1 90.5 204 ARG A N 1
ATOM 1558 C CA . ARG A 1 204 ? -13.969 12.977 4.379 1 90.5 204 ARG A CA 1
ATOM 1559 C C . ARG A 1 204 ? -14.953 14.055 3.936 1 90.5 204 ARG A C 1
ATOM 1561 O O . ARG A 1 204 ? -14.719 14.734 2.936 1 90.5 204 ARG A O 1
ATOM 1568 N N . THR A 1 205 ? -15.992 14.172 4.637 1 87.19 205 THR A N 1
ATOM 1569 C CA . THR A 1 205 ? -17.031 15.148 4.312 1 87.19 205 THR A CA 1
ATOM 1570 C C . THR A 1 205 ? -16.469 16.562 4.375 1 87.19 205 THR A C 1
ATOM 1572 O O . THR A 1 205 ? -16.828 17.406 3.547 1 87.19 205 THR A O 1
ATOM 1575 N N . GLY A 1 206 ? -15.656 16.797 5.332 1 83.06 206 GLY A N 1
ATOM 1576 C CA . GLY A 1 206 ? -15.016 18.094 5.43 1 83.06 206 GLY A CA 1
ATOM 1577 C C . GLY A 1 206 ? -14.109 18.406 4.25 1 83.06 206 GLY A C 1
ATOM 1578 O O . GLY A 1 206 ? -14.141 19.516 3.717 1 83.06 206 GLY A O 1
ATOM 1579 N N . VAL A 1 207 ? -13.367 17.453 3.846 1 84.06 207 VAL A N 1
ATOM 1580 C CA . VAL A 1 207 ? -12.461 17.625 2.717 1 84.06 207 VAL A CA 1
ATOM 1581 C C . VAL A 1 207 ? -13.258 17.875 1.441 1 84.06 207 VAL A C 1
ATOM 1583 O O . VAL A 1 207 ? -12.945 18.797 0.676 1 84.06 207 VAL A O 1
ATOM 1586 N N . LEU A 1 208 ? -14.305 17.125 1.25 1 84.19 208 LEU A N 1
ATOM 1587 C CA . LEU A 1 208 ? -15.117 17.25 0.043 1 84.19 208 LEU A CA 1
ATOM 1588 C C . LEU A 1 208 ? -15.852 18.578 0.022 1 84.19 208 LEU A C 1
ATOM 1590 O O . LEU A 1 208 ? -15.984 19.203 -1.033 1 84.19 208 LEU A O 1
ATOM 1594 N N . SER A 1 209 ? -16.297 19.047 1.104 1 79.69 209 SER A N 1
ATOM 1595 C CA . SER A 1 209 ? -16.969 20.328 1.202 1 79.69 209 SER A CA 1
ATOM 1596 C C . SER A 1 209 ? -16 21.469 0.884 1 79.69 209 SER A C 1
ATOM 1598 O O . SER A 1 209 ? -16.391 22.438 0.218 1 79.69 209 SER A O 1
ATOM 1600 N N . ALA A 1 210 ? -14.82 21.344 1.33 1 75.06 210 ALA A N 1
ATOM 1601 C CA . ALA A 1 210 ? -13.828 22.375 1.099 1 75.06 210 ALA A CA 1
ATOM 1602 C C . ALA A 1 210 ? -13.461 22.469 -0.38 1 75.06 210 ALA A C 1
ATOM 1604 O O . ALA A 1 210 ? -13.18 23.562 -0.888 1 75.06 210 ALA A O 1
ATOM 1605 N N . LEU A 1 211 ? -13.492 21.422 -1.005 1 73.5 211 LEU A N 1
ATOM 1606 C CA . LEU A 1 211 ? -13.078 21.406 -2.404 1 73.5 211 LEU A CA 1
ATOM 1607 C C . LEU A 1 211 ? -14.234 21.812 -3.316 1 73.5 211 LEU A C 1
ATOM 1609 O O . LEU A 1 211 ? -14.008 22.281 -4.434 1 73.5 211 LEU A O 1
ATOM 1613 N N . THR A 1 212 ? -15.445 21.516 -2.936 1 67.06 212 THR A N 1
ATOM 1614 C CA . THR A 1 212 ? -16.594 21.828 -3.779 1 67.06 212 THR A CA 1
ATOM 1615 C C . THR A 1 212 ? -17.109 23.25 -3.486 1 67.06 212 THR A C 1
ATOM 1617 O O . THR A 1 212 ? -17.969 23.766 -4.203 1 67.06 212 THR A O 1
ATOM 1620 N N . ALA A 1 213 ? -16.594 23.859 -2.475 1 62.84 213 ALA A N 1
ATOM 1621 C CA . ALA A 1 213 ? -17.031 25.219 -2.174 1 62.84 213 ALA A CA 1
ATOM 1622 C C . ALA A 1 213 ? -16.562 26.188 -3.258 1 62.84 213 ALA A C 1
ATOM 1624 O O . ALA A 1 213 ? -15.445 26.094 -3.754 1 62.84 213 ALA A O 1
ATOM 1625 N N . PRO A 1 214 ? -17.562 26.75 -3.996 1 56.06 214 PRO A N 1
ATOM 1626 C CA . PRO A 1 214 ? -17.281 27.734 -5.047 1 56.06 214 PRO A CA 1
ATOM 1627 C C . PRO A 1 214 ? -16.141 28.688 -4.668 1 56.06 214 PRO A C 1
ATOM 1629 O O . PRO A 1 214 ? -15.93 28.969 -3.486 1 56.06 214 PRO A O 1
ATOM 1632 N N . GLU A 1 215 ? -15.055 28.625 -5.32 1 52.06 215 GLU A N 1
ATOM 1633 C CA . GLU A 1 215 ? -14.008 29.641 -5.164 1 52.06 215 GLU A CA 1
ATOM 1634 C C . GLU A 1 215 ? -14.602 31.031 -4.941 1 52.06 215 GLU A C 1
ATOM 1636 O O . GLU A 1 215 ? -15.539 31.422 -5.641 1 52.06 215 GLU A O 1
ATOM 1641 N N . ALA A 1 216 ? -14.742 31.672 -3.934 1 42.81 216 ALA A N 1
ATOM 1642 C CA . ALA A 1 216 ? -15.141 33.094 -3.902 1 42.81 216 ALA A CA 1
ATOM 1643 C C . ALA A 1 216 ? -14.523 33.844 -5.07 1 42.81 216 ALA A C 1
ATOM 1645 O O . ALA A 1 216 ? -15.188 34.688 -5.691 1 42.81 216 ALA A O 1
ATOM 1646 N N . GLY A 1 217 ? -13.109 34 -5.191 1 36.22 217 GLY A N 1
ATOM 1647 C CA . GLY A 1 217 ? -12.469 35.094 -5.93 1 36.22 217 GLY A CA 1
ATOM 1648 C C . GLY A 1 217 ? -12.367 34.812 -7.418 1 36.22 217 GLY A C 1
ATOM 1649 O O . GLY A 1 217 ? -11.562 35.438 -8.117 1 36.22 217 GLY A O 1
ATOM 1650 N N . THR A 1 218 ? -12.812 33.812 -8.094 1 33.66 218 THR A N 1
ATOM 1651 C CA . THR A 1 218 ? -12.742 34.281 -9.477 1 33.66 218 THR A CA 1
ATOM 1652 C C . THR A 1 218 ? -13.656 35.5 -9.68 1 33.66 218 THR A C 1
ATOM 1654 O O . THR A 1 218 ? -14.875 35.375 -9.586 1 33.66 218 THR A O 1
ATOM 1657 N N . VAL A 1 219 ? -13.234 36.688 -9.289 1 26.34 219 VAL A N 1
ATOM 1658 C CA . VAL A 1 219 ? -13.672 37.938 -9.906 1 26.34 219 VAL A CA 1
ATOM 1659 C C . VAL A 1 219 ? -13.758 37.781 -11.422 1 26.34 219 VAL A C 1
ATOM 1661 O O . VAL A 1 219 ? -12.781 37.344 -12.055 1 26.34 219 VAL A O 1
ATOM 1664 N N . LEU A 1 220 ? -14.938 37.594 -11.984 1 25.03 220 LEU A N 1
ATOM 1665 C CA . LEU A 1 220 ? -15.031 38.375 -13.219 1 25.03 220 LEU A CA 1
ATOM 1666 C C . LEU A 1 220 ? -14.625 39.812 -12.992 1 25.03 220 LEU A C 1
ATOM 1668 O O . LEU A 1 220 ? -14.953 40.406 -11.953 1 25.03 220 LEU A O 1
ATOM 1672 N N . MET B 1 1 ? 24.359 24.812 -22.469 1 26.14 1 MET B N 1
ATOM 1673 C CA . MET B 1 1 ? 24.484 23.422 -22.047 1 26.14 1 MET B CA 1
ATOM 1674 C C . MET B 1 1 ? 23.109 22.828 -21.734 1 26.14 1 MET B C 1
ATOM 1676 O O . MET B 1 1 ? 22.375 23.359 -20.891 1 26.14 1 MET B O 1
ATOM 1680 N N . THR B 1 2 ? 22.438 22.281 -22.656 1 30.59 2 THR B N 1
ATOM 1681 C CA . THR B 1 2 ? 21.047 21.844 -22.828 1 30.59 2 THR B CA 1
ATOM 1682 C C . THR B 1 2 ? 20.656 20.828 -21.75 1 30.59 2 THR B C 1
ATOM 1684 O O . THR B 1 2 ? 21.328 19.812 -21.578 1 30.59 2 THR B O 1
ATOM 1687 N N . GLU B 1 3 ? 20.312 21.297 -20.609 1 35.62 3 GLU B N 1
ATOM 1688 C CA . GLU B 1 3 ? 19.891 20.469 -19.484 1 35.62 3 GLU B CA 1
ATOM 1689 C C . GLU B 1 3 ? 19.031 19.297 -19.953 1 35.62 3 GLU B C 1
ATOM 1691 O O . GLU B 1 3 ? 17.922 19.484 -20.469 1 35.62 3 GLU B O 1
ATOM 1696 N N . SER B 1 4 ? 19.734 18.328 -20.641 1 36.47 4 SER B N 1
ATOM 1697 C CA . SER B 1 4 ? 19.125 17.141 -21.25 1 36.47 4 SER B CA 1
ATOM 1698 C C . SER B 1 4 ? 18.078 16.516 -20.328 1 36.47 4 SER B C 1
ATOM 1700 O O . SER B 1 4 ? 18.234 16.531 -19.109 1 36.47 4 SER B O 1
ATOM 1702 N N . ALA B 1 5 ? 17.016 16.406 -20.766 1 39.31 5 ALA B N 1
ATOM 1703 C CA . ALA B 1 5 ? 15.875 15.703 -20.156 1 39.31 5 ALA B CA 1
ATOM 1704 C C . ALA B 1 5 ? 16.344 14.484 -19.375 1 39.31 5 ALA B C 1
ATOM 1706 O O . ALA B 1 5 ? 17.359 13.867 -19.719 1 39.31 5 ALA B O 1
ATOM 1707 N N . PRO B 1 6 ? 16.172 14.375 -18.062 1 43.59 6 PRO B N 1
ATOM 1708 C CA . PRO B 1 6 ? 16.625 13.141 -17.422 1 43.59 6 PRO B CA 1
ATOM 1709 C C . PRO B 1 6 ? 16.609 11.945 -18.375 1 43.59 6 PRO B C 1
ATOM 1711 O O . PRO B 1 6 ? 15.695 11.805 -19.188 1 43.59 6 PRO B O 1
ATOM 1714 N N . ASP B 1 7 ? 17.531 11.461 -18.953 1 42.84 7 ASP B N 1
ATOM 1715 C CA . ASP B 1 7 ? 17.656 10.359 -19.906 1 42.84 7 ASP B CA 1
ATOM 1716 C C . ASP B 1 7 ? 16.688 9.234 -19.578 1 42.84 7 ASP B C 1
ATOM 1718 O O . ASP B 1 7 ? 16.797 8.602 -18.516 1 42.84 7 ASP B O 1
ATOM 1722 N N . MET B 1 8 ? 15.391 9.195 -19.953 1 46.91 8 MET B N 1
ATOM 1723 C CA . MET B 1 8 ? 14.305 8.219 -20.047 1 46.91 8 MET B CA 1
ATOM 1724 C C . MET B 1 8 ? 14.852 6.801 -20.109 1 46.91 8 MET B C 1
ATOM 1726 O O . MET B 1 8 ? 14.117 5.832 -19.922 1 46.91 8 MET B O 1
ATOM 1730 N N . PRO B 1 9 ? 15.922 6.711 -20.703 1 47.34 9 PRO B N 1
ATOM 1731 C CA . PRO B 1 9 ? 16.406 5.344 -20.891 1 47.34 9 PRO B CA 1
ATOM 1732 C C . PRO B 1 9 ? 16.688 4.629 -19.562 1 47.34 9 PRO B C 1
ATOM 1734 O O . PRO B 1 9 ? 16.406 3.432 -19.438 1 47.34 9 PRO B O 1
ATOM 1737 N N . ASN B 1 10 ? 17.156 5.383 -18.562 1 58.09 10 ASN B N 1
ATOM 1738 C CA . ASN B 1 10 ? 17.531 4.754 -17.297 1 58.09 10 ASN B CA 1
ATOM 1739 C C . ASN B 1 10 ? 16.312 4.355 -16.484 1 58.09 10 ASN B C 1
ATOM 1741 O O . ASN B 1 10 ? 16.281 3.297 -15.859 1 58.09 10 ASN B O 1
ATOM 1745 N N . ALA B 1 11 ? 15.273 5.207 -16.625 1 60.72 11 ALA B N 1
ATOM 1746 C CA . ALA B 1 11 ? 14.031 4.84 -15.945 1 60.72 11 ALA B CA 1
ATOM 1747 C C . ALA B 1 11 ? 13.453 3.549 -16.531 1 60.72 11 ALA B C 1
ATOM 1749 O O . ALA B 1 11 ? 12.953 2.699 -15.781 1 60.72 11 ALA B O 1
ATOM 1750 N N . SER B 1 12 ? 13.727 3.424 -17.703 1 77.31 12 SER B N 1
ATOM 1751 C CA . SER B 1 12 ? 13.25 2.229 -18.391 1 77.31 12 SER B CA 1
ATOM 1752 C C . SER B 1 12 ? 14.062 1.001 -17.984 1 77.31 12 SER B C 1
ATOM 1754 O O . SER B 1 12 ? 13.492 -0.071 -17.75 1 77.31 12 SER B O 1
ATOM 1756 N N . LEU B 1 13 ? 15.391 1.292 -17.75 1 85.19 13 LEU B N 1
ATOM 1757 C CA . LEU B 1 13 ? 16.25 0.167 -17.406 1 85.19 13 LEU B CA 1
ATOM 1758 C C . LEU B 1 13 ? 16 -0.274 -15.961 1 85.19 13 LEU B C 1
ATOM 1760 O O . LEU B 1 13 ? 16.016 -1.471 -15.664 1 85.19 13 LEU B O 1
ATOM 1764 N N . THR B 1 14 ? 15.758 0.735 -15.102 1 87.44 14 THR B N 1
ATOM 1765 C CA . THR B 1 14 ? 15.445 0.436 -13.711 1 87.44 14 THR B CA 1
ATOM 1766 C C . THR B 1 14 ? 14.141 -0.358 -13.609 1 87.44 14 THR B C 1
ATOM 1768 O O . THR B 1 14 ? 14.062 -1.335 -12.859 1 87.44 14 THR B O 1
ATOM 1771 N N . ARG B 1 15 ? 13.227 0.039 -14.383 1 87.31 15 ARG B N 1
ATOM 1772 C CA . ARG B 1 15 ? 11.945 -0.664 -14.391 1 87.31 15 ARG B CA 1
ATOM 1773 C C . ARG B 1 15 ? 12.109 -2.094 -14.891 1 87.31 15 ARG B C 1
ATOM 1775 O O . ARG B 1 15 ? 11.523 -3.023 -14.328 1 87.31 15 ARG B O 1
ATOM 1782 N N . GLN B 1 16 ? 12.867 -2.201 -15.867 1 90.81 16 GLN B N 1
ATOM 1783 C CA . GLN B 1 16 ? 13.148 -3.531 -16.391 1 90.81 16 GLN B CA 1
ATOM 1784 C C . GLN B 1 16 ? 13.805 -4.414 -15.328 1 90.81 16 GLN B C 1
ATOM 1786 O O . GLN B 1 16 ? 13.398 -5.559 -15.133 1 90.81 16 GLN B O 1
ATOM 1791 N N . ALA B 1 17 ? 14.836 -3.879 -14.727 1 94.12 17 ALA B N 1
ATOM 1792 C CA . ALA B 1 17 ? 15.516 -4.613 -13.664 1 94.12 17 ALA B CA 1
ATOM 1793 C C . ALA B 1 17 ? 14.555 -4.973 -12.539 1 94.12 17 ALA B C 1
ATOM 1795 O O . ALA B 1 17 ? 14.547 -6.109 -12.055 1 94.12 17 ALA B O 1
ATOM 1796 N N . MET B 1 18 ? 13.766 -4.012 -12.203 1 91.69 18 MET B N 1
ATOM 1797 C CA . MET B 1 18 ? 12.797 -4.191 -11.125 1 91.69 18 MET B CA 1
ATOM 1798 C C . MET B 1 18 ? 11.828 -5.328 -11.453 1 91.69 18 MET B C 1
ATOM 1800 O O . MET B 1 18 ? 11.617 -6.223 -10.633 1 91.69 18 MET B O 1
ATOM 1804 N N . ASP B 1 19 ? 11.32 -5.293 -12.633 1 92.12 19 ASP B N 1
ATOM 1805 C CA . ASP B 1 19 ? 10.336 -6.289 -13.039 1 92.12 19 ASP B CA 1
ATOM 1806 C C . ASP B 1 19 ? 10.945 -7.691 -13.062 1 92.12 19 ASP B C 1
ATOM 1808 O O . ASP B 1 19 ? 10.336 -8.641 -12.57 1 92.12 19 ASP B O 1
ATOM 1812 N N . ARG B 1 20 ? 12.07 -7.77 -13.547 1 94 20 ARG B N 1
ATOM 1813 C CA . ARG B 1 20 ? 12.734 -9.07 -13.641 1 94 20 ARG B CA 1
ATOM 1814 C C . ARG B 1 20 ? 13.062 -9.617 -12.258 1 94 20 ARG B C 1
ATOM 1816 O O . ARG B 1 20 ? 12.742 -10.766 -11.945 1 94 20 ARG B O 1
ATOM 1823 N N . LEU B 1 21 ? 13.648 -8.797 -11.469 1 95.75 21 LEU B N 1
ATOM 1824 C CA . LEU B 1 21 ? 14.039 -9.234 -10.133 1 95.75 21 LEU B CA 1
ATOM 1825 C C . LEU B 1 21 ? 12.812 -9.555 -9.281 1 95.75 21 LEU B C 1
ATOM 1827 O O . LEU B 1 21 ? 12.797 -10.547 -8.555 1 95.75 21 LEU B O 1
ATOM 1831 N N . ARG B 1 22 ? 11.859 -8.719 -9.383 1 94.06 22 ARG B N 1
ATOM 1832 C CA . ARG B 1 22 ? 10.617 -8.969 -8.664 1 94.06 22 ARG B CA 1
ATOM 1833 C C . ARG B 1 22 ? 10.023 -10.32 -9.055 1 94.06 22 ARG B C 1
ATOM 1835 O O . ARG B 1 22 ? 9.641 -11.109 -8.188 1 94.06 22 ARG B O 1
ATOM 1842 N N . GLY B 1 23 ? 9.969 -10.523 -10.336 1 92.19 23 GLY B N 1
ATOM 1843 C CA . GLY B 1 23 ? 9.469 -11.805 -10.812 1 92.19 23 GLY B CA 1
ATOM 1844 C C . GLY B 1 23 ? 10.242 -12.992 -10.258 1 92.19 23 GLY B C 1
ATOM 1845 O O . GLY B 1 23 ? 9.641 -13.969 -9.812 1 92.19 23 GLY B O 1
ATOM 1846 N N . GLU B 1 24 ? 11.508 -12.859 -10.234 1 94.06 24 GLU B N 1
ATOM 1847 C CA . GLU B 1 24 ? 12.352 -13.945 -9.75 1 94.06 24 GLU B CA 1
ATOM 1848 C C . GLU B 1 24 ? 12.156 -14.188 -8.258 1 94.06 24 GLU B C 1
ATOM 1850 O O . GLU B 1 24 ? 12.195 -15.328 -7.797 1 94.06 24 GLU B O 1
ATOM 1855 N N . ILE B 1 25 ? 11.906 -13.148 -7.527 1 94.06 25 ILE B N 1
ATOM 1856 C CA . ILE B 1 25 ? 11.711 -13.258 -6.086 1 94.06 25 ILE B CA 1
ATOM 1857 C C . ILE B 1 25 ? 10.336 -13.859 -5.797 1 94.06 25 ILE B C 1
ATOM 1859 O O . ILE B 1 25 ? 10.211 -14.781 -4.984 1 94.06 25 ILE B O 1
ATOM 1863 N N . ILE B 1 26 ? 9.375 -13.414 -6.527 1 90.5 26 ILE B N 1
ATOM 1864 C CA . ILE B 1 26 ? 7.996 -13.844 -6.305 1 90.5 26 ILE B CA 1
ATOM 1865 C C . ILE B 1 26 ? 7.84 -15.305 -6.723 1 90.5 26 ILE B C 1
ATOM 1867 O O . ILE B 1 26 ? 7.133 -16.062 -6.066 1 90.5 26 ILE B O 1
ATOM 1871 N N . ASP B 1 27 ? 8.562 -15.688 -7.75 1 88.06 27 ASP B N 1
ATOM 1872 C CA . ASP B 1 27 ? 8.5 -17.062 -8.242 1 88.06 27 ASP B CA 1
ATOM 1873 C C . ASP B 1 27 ? 9.477 -17.953 -7.484 1 88.06 27 ASP B C 1
ATOM 1875 O O . ASP B 1 27 ? 9.648 -19.125 -7.836 1 88.06 27 ASP B O 1
ATOM 1879 N N . CYS B 1 28 ? 10.18 -17.422 -6.582 1 90.12 28 CYS B N 1
ATOM 1880 C CA . CYS B 1 28 ? 11.109 -18.125 -5.688 1 90.12 28 CYS B CA 1
ATOM 1881 C C . CYS B 1 28 ? 12.281 -18.703 -6.465 1 90.12 28 CYS B C 1
ATOM 1883 O O . CYS B 1 28 ? 12.875 -19.703 -6.055 1 90.12 28 CYS B O 1
ATOM 1885 N N . ARG B 1 29 ? 12.516 -18.172 -7.637 1 91.5 29 ARG B N 1
ATOM 1886 C CA . ARG B 1 29 ? 13.773 -18.469 -8.312 1 91.5 29 ARG B CA 1
ATOM 1887 C C . ARG B 1 29 ? 14.961 -17.875 -7.555 1 91.5 29 ARG B C 1
ATOM 1889 O O . ARG B 1 29 ? 16.047 -18.453 -7.543 1 91.5 29 ARG B O 1
ATOM 1896 N N . LEU B 1 30 ? 14.75 -16.75 -7 1 94.19 30 LEU B N 1
ATOM 1897 C CA . LEU B 1 30 ? 15.594 -16.203 -5.941 1 94.19 30 LEU B CA 1
ATOM 1898 C C . LEU B 1 30 ? 15 -16.516 -4.566 1 94.19 30 LEU B C 1
ATOM 1900 O O . LEU B 1 30 ? 13.922 -16.031 -4.227 1 94.19 30 LEU B O 1
ATOM 1904 N N . ARG B 1 31 ? 15.695 -17.297 -3.83 1 92.06 31 ARG B N 1
ATOM 1905 C CA . ARG B 1 31 ? 15.141 -17.859 -2.604 1 92.06 31 ARG B CA 1
ATOM 1906 C C . ARG B 1 31 ? 15.344 -16.906 -1.428 1 92.06 31 ARG B C 1
ATOM 1908 O O . ARG B 1 31 ? 16.297 -16.125 -1.411 1 92.06 31 ARG B O 1
ATOM 1915 N N . PRO B 1 32 ? 14.422 -17.062 -0.455 1 93.12 32 PRO B N 1
ATOM 1916 C CA . PRO B 1 32 ? 14.641 -16.266 0.76 1 93.12 32 PRO B CA 1
ATOM 1917 C C . PRO B 1 32 ? 16.031 -16.484 1.366 1 93.12 32 PRO B C 1
ATOM 1919 O O . PRO B 1 32 ? 16.5 -17.625 1.446 1 93.12 32 PRO B O 1
ATOM 1922 N N . GLY B 1 33 ? 16.656 -15.375 1.688 1 93.81 33 GLY B N 1
ATOM 1923 C CA . GLY B 1 33 ? 17.969 -15.469 2.318 1 93.81 33 GLY B CA 1
ATOM 1924 C C . GLY B 1 33 ? 19.109 -15.422 1.323 1 93.81 33 GLY B C 1
ATOM 1925 O O . GLY B 1 33 ? 20.266 -15.242 1.709 1 93.81 33 GLY B O 1
ATOM 1926 N N . GLU B 1 34 ? 18.812 -15.57 0.087 1 94.62 34 GLU B N 1
ATOM 1927 C CA . GLU B 1 34 ? 19.844 -15.547 -0.947 1 94.62 34 GLU B CA 1
ATOM 1928 C C . GLU B 1 34 ? 20.438 -14.148 -1.096 1 94.62 34 GLU B C 1
ATOM 1930 O O . GLU B 1 34 ? 19.719 -13.148 -1.072 1 94.62 34 GLU B O 1
ATOM 1935 N N . THR B 1 35 ? 21.719 -14.094 -1.267 1 94.5 35 THR B N 1
ATOM 1936 C CA . THR B 1 35 ? 22.422 -12.82 -1.456 1 94.5 35 THR B CA 1
ATOM 1937 C C . THR B 1 35 ? 22.406 -12.414 -2.928 1 94.5 35 THR B C 1
ATOM 1939 O O . THR B 1 35 ? 22.625 -13.25 -3.807 1 94.5 35 THR B O 1
ATOM 1942 N N . LEU B 1 36 ? 22.125 -11.172 -3.16 1 94.69 36 LEU B N 1
ATOM 1943 C CA . LEU B 1 36 ? 22.156 -10.586 -4.5 1 94.69 36 LEU B CA 1
ATOM 1944 C C . LEU B 1 36 ? 23.25 -9.539 -4.613 1 94.69 36 LEU B C 1
ATOM 1946 O O . LEU B 1 36 ? 23.062 -8.391 -4.188 1 94.69 36 LEU B O 1
ATOM 1950 N N . ALA B 1 37 ? 24.328 -9.93 -5.258 1 91.56 37 ALA B N 1
ATOM 1951 C CA . ALA B 1 37 ? 25.406 -8.977 -5.52 1 91.56 37 ALA B CA 1
ATOM 1952 C C . ALA B 1 37 ? 25.094 -8.117 -6.738 1 91.56 37 ALA B C 1
ATOM 1954 O O . ALA B 1 37 ? 24.656 -8.633 -7.773 1 91.56 37 ALA B O 1
ATOM 1955 N N . GLU B 1 38 ? 25.25 -6.863 -6.602 1 91.75 38 GLU B N 1
ATOM 1956 C CA . GLU B 1 38 ? 24.938 -5.941 -7.688 1 91.75 38 GLU B CA 1
ATOM 1957 C C . GLU B 1 38 ? 25.703 -6.309 -8.961 1 91.75 38 GLU B C 1
ATOM 1959 O O . GLU B 1 38 ? 25.141 -6.324 -10.047 1 91.75 38 GLU B O 1
ATOM 1964 N N . GLY B 1 39 ? 27.016 -6.672 -8.797 1 91.25 39 GLY B N 1
ATOM 1965 C CA . GLY B 1 39 ? 27.859 -7.008 -9.938 1 91.25 39 GLY B CA 1
ATOM 1966 C C . GLY B 1 39 ? 27.391 -8.234 -10.688 1 91.25 39 GLY B C 1
ATOM 1967 O O . GLY B 1 39 ? 27.203 -8.195 -11.906 1 91.25 39 GLY B O 1
ATOM 1968 N N . SER B 1 40 ? 27.188 -9.273 -10.008 1 93.19 40 SER B N 1
ATOM 1969 C CA . SER B 1 40 ? 26.75 -10.531 -10.617 1 93.19 40 SER B CA 1
ATOM 1970 C C . SER B 1 40 ? 25.359 -10.398 -11.211 1 93.19 40 SER B C 1
ATOM 1972 O O . SER B 1 40 ? 25.078 -10.953 -12.266 1 93.19 40 SER B O 1
ATOM 1974 N N . THR B 1 41 ? 24.516 -9.68 -10.57 1 94.62 41 THR B N 1
ATOM 1975 C CA . THR B 1 41 ? 23.156 -9.461 -11.055 1 94.62 41 THR B CA 1
ATOM 1976 C C . THR B 1 41 ? 23.172 -8.641 -12.344 1 94.62 41 THR B C 1
ATOM 1978 O O . THR B 1 41 ? 22.438 -8.945 -13.289 1 94.62 41 THR B O 1
ATOM 1981 N N . ALA B 1 42 ? 23.984 -7.668 -12.32 1 94.44 42 ALA B N 1
ATOM 1982 C CA . ALA B 1 42 ? 24.141 -6.84 -13.516 1 94.44 42 ALA B CA 1
ATOM 1983 C C . ALA B 1 42 ? 24.594 -7.684 -14.711 1 94.44 42 ALA B C 1
ATOM 1985 O O . ALA B 1 42 ? 24.047 -7.551 -15.805 1 94.44 42 ALA B O 1
ATOM 1986 N N . GLN B 1 43 ? 25.516 -8.547 -14.453 1 94.56 43 GLN B N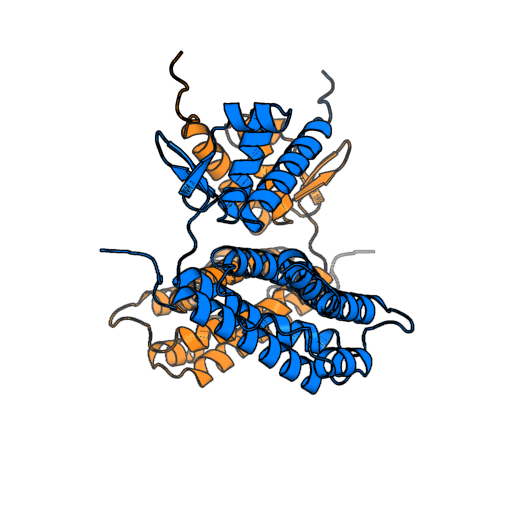 1
ATOM 1987 C CA . GLN B 1 43 ? 26.016 -9.422 -15.5 1 94.56 43 GLN B CA 1
ATOM 1988 C C . GLN B 1 43 ? 24.938 -10.375 -15.992 1 94.56 43 GLN B C 1
ATOM 1990 O O . GLN B 1 43 ? 24.719 -10.516 -17.203 1 94.56 43 GLN B O 1
ATOM 1995 N N . ARG B 1 44 ? 24.219 -10.875 -15.117 1 94.31 44 ARG B N 1
ATOM 1996 C CA . ARG B 1 44 ? 23.188 -11.852 -15.445 1 94.31 44 ARG B CA 1
ATOM 1997 C C . ARG B 1 44 ? 22.062 -11.211 -16.25 1 94.31 44 ARG B C 1
ATOM 1999 O O . ARG B 1 44 ? 21.516 -11.82 -17.172 1 94.31 44 ARG B O 1
ATOM 2006 N N . LEU B 1 45 ? 21.75 -10.008 -15.906 1 94.44 45 LEU B N 1
ATOM 2007 C CA . LEU B 1 45 ? 20.609 -9.359 -16.531 1 94.44 45 LEU B CA 1
ATOM 2008 C C . LEU B 1 45 ? 21.031 -8.516 -17.719 1 94.44 45 LEU B C 1
ATOM 2010 O O . LEU B 1 45 ? 20.203 -7.988 -18.453 1 94.44 45 LEU B O 1
ATOM 2014 N N . GLY B 1 46 ? 22.297 -8.336 -17.922 1 94.69 46 GLY B N 1
ATOM 2015 C CA . GLY B 1 46 ? 22.812 -7.539 -19.016 1 94.69 46 GLY B CA 1
ATOM 2016 C C . GLY B 1 46 ? 22.562 -6.055 -18.859 1 94.69 46 GLY B C 1
ATOM 2017 O O . GLY B 1 46 ? 22.219 -5.363 -19.828 1 94.69 46 GLY B O 1
ATOM 2018 N N . LEU B 1 47 ? 22.578 -5.672 -17.656 1 94.25 47 LEU B N 1
ATOM 2019 C CA . LEU B 1 47 ? 22.359 -4.266 -17.328 1 94.25 47 LEU B CA 1
ATOM 2020 C C . LEU B 1 47 ? 23.531 -3.715 -16.516 1 94.25 47 LEU B C 1
ATOM 2022 O O . LEU B 1 47 ? 24.375 -4.477 -16.047 1 94.25 47 LEU B O 1
ATOM 2026 N N . GLY B 1 48 ? 23.562 -2.438 -16.453 1 90.12 48 GLY B N 1
ATOM 2027 C CA . GLY B 1 48 ? 24.578 -1.81 -15.625 1 90.12 48 GLY B CA 1
ATOM 2028 C C . GLY B 1 48 ? 24.266 -1.886 -14.141 1 90.12 48 GLY B C 1
ATOM 2029 O O . GLY B 1 48 ? 23.156 -2.258 -13.75 1 90.12 48 GLY B O 1
ATOM 2030 N N . LYS B 1 49 ? 25.234 -1.511 -13.32 1 88.94 49 LYS B N 1
ATOM 2031 C CA . LYS B 1 49 ? 25.094 -1.592 -11.875 1 88.94 49 LYS B CA 1
ATOM 2032 C C . LYS B 1 49 ? 24.109 -0.536 -11.359 1 88.94 49 LYS B C 1
ATOM 2034 O O . LYS B 1 49 ? 23.391 -0.77 -10.391 1 88.94 49 LYS B O 1
ATOM 2039 N N . ALA B 1 50 ? 24.062 0.558 -11.977 1 84.56 50 ALA B N 1
ATOM 2040 C CA . ALA B 1 50 ? 23.234 1.661 -11.492 1 84.56 50 ALA B CA 1
ATOM 2041 C C . ALA B 1 50 ? 21.766 1.294 -11.516 1 84.56 50 ALA B C 1
ATOM 2043 O O . ALA B 1 50 ? 21.062 1.422 -10.508 1 84.56 50 ALA B O 1
ATOM 2044 N N . PRO B 1 51 ? 21.203 0.78 -12.625 1 88.56 51 PRO B N 1
ATOM 2045 C CA . PRO B 1 51 ? 19.797 0.375 -12.625 1 88.56 51 PRO B CA 1
ATOM 2046 C C . PRO B 1 51 ? 19.516 -0.777 -11.664 1 88.56 51 PRO B C 1
ATOM 2048 O O . PRO B 1 51 ? 18.422 -0.85 -11.078 1 88.56 51 PRO B O 1
ATOM 2051 N N . ILE B 1 52 ? 20.516 -1.597 -11.516 1 92.69 52 ILE B N 1
ATOM 2052 C CA . ILE B 1 52 ? 20.344 -2.717 -10.594 1 92.69 52 ILE B CA 1
ATOM 2053 C C . ILE B 1 52 ? 20.219 -2.195 -9.164 1 92.69 52 ILE B C 1
ATOM 2055 O O . ILE B 1 52 ? 19.328 -2.592 -8.43 1 92.69 52 ILE B O 1
ATOM 2059 N N . ARG B 1 53 ? 21.062 -1.357 -8.805 1 86.88 53 ARG B N 1
ATOM 2060 C CA . ARG B 1 53 ? 21.016 -0.766 -7.473 1 86.88 53 ARG B CA 1
ATOM 2061 C C . ARG B 1 53 ? 19.703 -0.046 -7.227 1 86.88 53 ARG B C 1
ATOM 2063 O O . ARG B 1 53 ? 19.094 -0.192 -6.16 1 86.88 53 ARG B O 1
ATOM 2070 N N . ALA B 1 54 ? 19.281 0.661 -8.188 1 85.62 54 ALA B N 1
ATOM 2071 C CA . ALA B 1 54 ? 18.016 1.38 -8.062 1 85.62 54 ALA B CA 1
ATOM 2072 C C . ALA B 1 54 ? 16.844 0.41 -7.91 1 85.62 54 ALA B C 1
ATOM 2074 O O . ALA B 1 54 ? 15.953 0.634 -7.098 1 85.62 54 ALA B O 1
ATOM 2075 N N . ALA B 1 55 ? 16.906 -0.585 -8.68 1 90.69 55 ALA B N 1
ATOM 2076 C CA . ALA B 1 55 ? 15.859 -1.6 -8.625 1 90.69 55 ALA B CA 1
ATOM 2077 C C . ALA B 1 55 ? 15.836 -2.285 -7.258 1 90.69 55 ALA B C 1
ATOM 2079 O O . ALA B 1 55 ? 14.773 -2.465 -6.668 1 90.69 55 ALA B O 1
ATOM 2080 N N . LEU B 1 56 ? 16.984 -2.564 -6.793 1 91.75 56 LEU B N 1
ATOM 2081 C CA . LEU B 1 56 ? 17.094 -3.248 -5.508 1 91.75 56 LEU B CA 1
ATOM 2082 C C . LEU B 1 56 ? 16.641 -2.336 -4.371 1 91.75 56 LEU B C 1
ATOM 2084 O O . LEU B 1 56 ? 15.992 -2.789 -3.424 1 91.75 56 LEU B O 1
ATOM 2088 N N . ALA B 1 57 ? 16.938 -1.129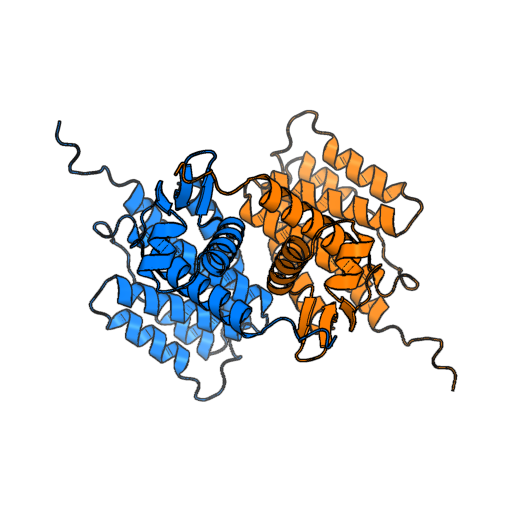 -4.477 1 85.38 57 ALA B N 1
ATOM 2089 C CA . ALA B 1 57 ? 16.469 -0.165 -3.48 1 85.38 57 ALA B CA 1
ATOM 2090 C C . ALA B 1 57 ? 14.945 -0.084 -3.465 1 85.38 57 ALA B C 1
ATOM 2092 O O . ALA B 1 57 ? 14.336 -0.024 -2.395 1 85.38 57 ALA B O 1
ATOM 2093 N N . ARG B 1 58 ? 14.367 -0.161 -4.586 1 85.88 58 ARG B N 1
ATOM 2094 C CA . ARG B 1 58 ? 12.914 -0.118 -4.688 1 85.88 58 ARG B CA 1
ATOM 2095 C C . ARG B 1 58 ? 12.289 -1.401 -4.148 1 85.88 58 ARG B C 1
ATOM 2097 O O . ARG B 1 58 ? 11.273 -1.357 -3.443 1 85.88 58 ARG B O 1
ATOM 2104 N N . LEU B 1 59 ? 12.898 -2.426 -4.488 1 91.12 59 LEU B N 1
ATOM 2105 C CA . LEU B 1 59 ? 12.414 -3.711 -3.998 1 91.12 59 LEU B CA 1
ATOM 2106 C C . LEU B 1 59 ? 12.539 -3.799 -2.482 1 91.12 59 LEU B C 1
ATOM 2108 O O . LEU B 1 59 ? 11.727 -4.449 -1.823 1 91.12 59 LEU B O 1
ATOM 2112 N N . ALA B 1 60 ? 13.547 -3.109 -1.947 1 89.75 60 ALA B N 1
ATOM 2113 C CA . ALA B 1 60 ? 13.711 -3.047 -0.498 1 89.75 60 ALA B CA 1
ATOM 2114 C C . ALA B 1 60 ? 12.562 -2.281 0.151 1 89.75 60 ALA B C 1
ATOM 2116 O O . ALA B 1 60 ? 12.07 -2.664 1.217 1 89.75 60 ALA B O 1
ATOM 2117 N N . GLU B 1 61 ? 12.109 -1.321 -0.511 1 81.94 61 GLU B N 1
ATOM 2118 C CA . GLU B 1 61 ? 10.977 -0.547 -0.02 1 81.94 61 GLU B CA 1
ATOM 2119 C C . GLU B 1 61 ? 9.703 -1.385 -0.014 1 81.94 61 GLU B C 1
ATOM 2121 O O . GLU B 1 61 ? 8.82 -1.178 0.824 1 81.94 61 GLU B O 1
ATOM 2126 N N . GLU B 1 62 ? 9.703 -2.307 -0.916 1 84.94 62 GLU B N 1
ATOM 2127 C CA . GLU B 1 62 ? 8.555 -3.203 -0.982 1 84.94 62 GLU B CA 1
ATOM 2128 C C . GLU B 1 62 ? 8.695 -4.359 0.003 1 84.94 62 GLU B C 1
ATOM 2130 O O . GLU B 1 62 ? 7.781 -5.168 0.159 1 84.94 62 GLU B O 1
ATOM 2135 N N . GLY B 1 63 ? 9.914 -4.457 0.554 1 88.44 63 GLY B N 1
ATOM 2136 C CA . GLY B 1 63 ? 10.156 -5.504 1.536 1 88.44 63 GLY B CA 1
ATOM 2137 C C . GLY B 1 63 ? 10.594 -6.816 0.915 1 88.44 63 GLY B C 1
ATOM 2138 O O . GLY B 1 63 ? 10.617 -7.852 1.586 1 88.44 63 GLY B O 1
ATOM 2139 N N . LEU B 1 64 ? 10.961 -6.828 -0.353 1 93.19 64 LEU B N 1
ATOM 2140 C CA . LEU B 1 64 ? 11.297 -8.062 -1.05 1 93.19 64 LEU B CA 1
ATOM 2141 C C . LEU B 1 64 ? 12.773 -8.391 -0.889 1 93.19 64 LEU B C 1
ATOM 2143 O O . LEU B 1 64 ? 13.18 -9.547 -1.037 1 93.19 64 LEU B O 1
ATOM 2147 N N . VAL B 1 65 ? 13.617 -7.332 -0.68 1 95.25 65 VAL B N 1
ATOM 2148 C CA . VAL B 1 65 ? 15.031 -7.496 -0.373 1 95.25 65 VAL B CA 1
ATOM 2149 C C . VAL B 1 65 ? 15.414 -6.586 0.791 1 95.25 65 VAL B C 1
ATOM 2151 O O . VAL B 1 65 ? 14.648 -5.699 1.173 1 95.25 65 VAL B O 1
ATOM 2154 N N . GLU B 1 66 ? 16.484 -6.883 1.383 1 93.19 66 GLU B N 1
ATOM 2155 C CA . GLU B 1 66 ? 17.031 -6.059 2.453 1 93.19 66 GLU B CA 1
ATOM 2156 C C . GLU B 1 66 ? 18.516 -5.785 2.227 1 93.19 66 GLU B C 1
ATOM 2158 O O . GLU B 1 66 ? 19.25 -6.664 1.783 1 93.19 66 GLU B O 1
ATOM 2163 N N . ALA B 1 67 ? 18.875 -4.586 2.529 1 89.94 67 ALA B N 1
ATOM 2164 C CA . ALA B 1 67 ? 20.312 -4.254 2.51 1 89.94 67 ALA B CA 1
ATOM 2165 C C . ALA B 1 67 ? 20.984 -4.672 3.812 1 89.94 67 ALA B C 1
ATOM 2167 O O . ALA B 1 67 ? 20.594 -4.219 4.895 1 89.94 67 ALA B O 1
ATOM 2168 N N . VAL B 1 68 ? 21.938 -5.469 3.73 1 88.5 68 VAL B N 1
ATOM 2169 C CA . VAL B 1 68 ? 22.641 -5.953 4.906 1 88.5 68 VAL B CA 1
ATOM 2170 C C . VAL B 1 68 ? 24.109 -5.5 4.848 1 88.5 68 VAL B C 1
ATOM 2172 O O . VAL B 1 68 ? 24.781 -5.719 3.844 1 88.5 68 VAL B O 1
ATOM 2175 N N . PRO B 1 69 ? 24.531 -4.902 5.891 1 84.25 69 PRO B N 1
ATOM 2176 C CA . PRO B 1 69 ? 25.938 -4.469 5.906 1 84.25 69 PRO B CA 1
ATOM 2177 C C . PRO B 1 69 ? 26.906 -5.605 5.582 1 84.25 69 PRO B C 1
ATOM 2179 O O . PRO B 1 69 ? 26.75 -6.719 6.09 1 84.25 69 PRO B O 1
ATOM 2182 N N . ARG B 1 70 ? 27.812 -5.309 4.707 1 81.75 70 ARG B N 1
ATOM 2183 C CA . ARG B 1 70 ? 28.922 -6.18 4.336 1 81.75 70 ARG B CA 1
ATOM 2184 C C . ARG B 1 70 ? 28.438 -7.367 3.518 1 81.75 70 ARG B C 1
ATOM 2186 O O . ARG B 1 70 ? 29.25 -8.156 3.016 1 81.75 70 ARG B O 1
ATOM 2193 N N . ARG B 1 71 ? 27.125 -7.625 3.381 1 84 71 ARG B N 1
ATOM 2194 C CA . ARG B 1 71 ? 26.594 -8.758 2.627 1 84 71 ARG B CA 1
ATOM 2195 C C . ARG B 1 71 ? 25.922 -8.297 1.342 1 84 71 ARG B C 1
ATOM 2197 O O . ARG B 1 71 ? 25.688 -9.102 0.438 1 84 71 ARG B O 1
ATOM 2204 N N . GLY B 1 72 ? 25.656 -6.992 1.344 1 89.12 72 GLY B N 1
ATOM 2205 C CA . GLY B 1 72 ? 24.922 -6.504 0.186 1 89.12 72 GLY B CA 1
ATOM 2206 C C . GLY B 1 72 ? 23.406 -6.66 0.326 1 89.12 72 GLY B C 1
ATOM 2207 O O . GLY B 1 72 ? 22.844 -6.32 1.365 1 89.12 72 GLY B O 1
ATOM 2208 N N . TRP B 1 73 ? 22.797 -7.117 -0.798 1 94.5 73 TRP B N 1
ATOM 2209 C CA . TRP B 1 73 ? 21.344 -7.293 -0.791 1 94.5 73 TRP B CA 1
ATOM 2210 C C . TRP B 1 73 ? 20.984 -8.758 -0.544 1 94.5 73 TRP B C 1
ATOM 2212 O O . TRP B 1 73 ? 21.609 -9.664 -1.095 1 94.5 73 TRP B O 1
ATOM 2222 N N . VAL B 1 74 ? 19.969 -8.945 0.321 1 96.12 74 VAL B N 1
ATOM 2223 C CA . VAL B 1 74 ? 19.5 -10.297 0.625 1 96.12 74 VAL B CA 1
ATOM 2224 C C . VAL B 1 74 ? 18 -10.391 0.375 1 96.12 74 VAL B C 1
ATOM 2226 O O . VAL B 1 74 ? 17.234 -9.492 0.746 1 96.12 74 VAL B O 1
ATOM 2229 N N . VAL B 1 75 ? 17.609 -11.453 -0.295 1 96.56 75 VAL B N 1
ATOM 2230 C CA . VAL B 1 75 ? 16.188 -11.68 -0.495 1 96.56 75 VAL B CA 1
ATOM 2231 C C . VAL B 1 75 ? 15.5 -11.891 0.854 1 96.56 75 VAL B C 1
ATOM 2233 O O . VAL B 1 75 ? 15.945 -12.711 1.661 1 96.56 75 VAL B O 1
ATOM 2236 N N . SER B 1 76 ? 14.422 -11.164 1.091 1 94.81 76 SER B N 1
ATOM 2237 C CA . SER B 1 76 ? 13.758 -11.164 2.391 1 94.81 76 SER B CA 1
ATOM 2238 C C . SER B 1 76 ? 13.18 -12.539 2.711 1 94.81 76 SER B C 1
ATOM 2240 O O . SER B 1 76 ? 12.664 -13.219 1.822 1 94.81 76 SER B O 1
ATOM 2242 N N . LEU B 1 77 ? 13.219 -12.898 3.998 1 91.94 77 LEU B N 1
ATOM 2243 C CA . LEU B 1 77 ? 12.539 -14.102 4.473 1 91.94 77 LEU B CA 1
ATOM 2244 C C . LEU B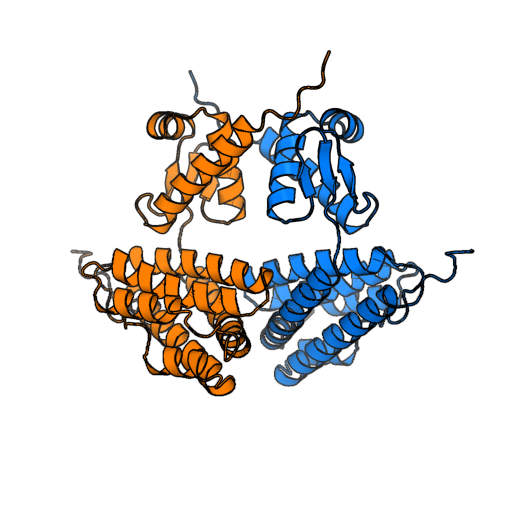 1 77 ? 11.031 -13.898 4.504 1 91.94 77 LEU B C 1
ATOM 2246 O O . LEU B 1 77 ? 10.547 -12.766 4.504 1 91.94 77 LEU B O 1
ATOM 2250 N N . VAL B 1 78 ? 10.375 -14.992 4.434 1 89.81 78 VAL B N 1
ATOM 2251 C CA . VAL B 1 78 ? 8.93 -15 4.641 1 89.81 78 VAL B CA 1
ATOM 2252 C C . VAL B 1 78 ? 8.602 -15.656 5.984 1 89.81 78 VAL B C 1
ATOM 2254 O O . VAL B 1 78 ? 8.867 -16.844 6.184 1 89.81 78 VAL B O 1
ATOM 2257 N N . THR B 1 79 ? 8.047 -14.867 6.879 1 89.38 79 THR B N 1
ATOM 2258 C CA . THR B 1 79 ? 7.754 -15.352 8.227 1 89.38 79 THR B CA 1
ATOM 2259 C C . THR B 1 79 ? 6.266 -15.664 8.367 1 89.38 79 THR B C 1
ATOM 2261 O O . THR B 1 79 ? 5.461 -15.273 7.523 1 89.38 79 THR B O 1
ATOM 2264 N N . ILE B 1 80 ? 5.922 -16.359 9.422 1 89.06 80 ILE B N 1
ATOM 2265 C CA . ILE B 1 80 ? 4.523 -16.641 9.742 1 89.06 80 ILE B CA 1
ATOM 2266 C C . ILE B 1 80 ? 3.775 -15.32 9.969 1 89.06 80 ILE B C 1
ATOM 2268 O O . ILE B 1 80 ? 2.6 -15.203 9.617 1 89.06 80 ILE B O 1
ATOM 2272 N N . ARG B 1 81 ? 4.461 -14.367 10.484 1 92.44 81 ARG B N 1
ATOM 2273 C CA . ARG B 1 81 ? 3.865 -13.047 10.68 1 92.44 81 ARG B CA 1
ATOM 2274 C C . ARG B 1 81 ? 3.486 -12.414 9.344 1 92.44 81 ARG B C 1
ATOM 2276 O O . ARG B 1 81 ? 2.42 -11.805 9.219 1 92.44 81 ARG B O 1
ATOM 2283 N N . ASP B 1 82 ? 4.359 -12.594 8.398 1 92.44 82 ASP B N 1
ATOM 2284 C CA . ASP B 1 82 ? 4.059 -12.078 7.062 1 92.44 82 ASP B CA 1
ATOM 2285 C C . ASP B 1 82 ? 2.779 -12.703 6.512 1 92.44 82 ASP B C 1
ATOM 2287 O O . ASP B 1 82 ? 1.947 -12.016 5.922 1 92.44 82 ASP B O 1
ATOM 2291 N N . ILE B 1 83 ? 2.625 -13.938 6.758 1 91.75 83 ILE B N 1
ATOM 2292 C CA . ILE B 1 83 ? 1.47 -14.664 6.246 1 91.75 83 ILE B CA 1
ATOM 2293 C C . ILE B 1 83 ? 0.192 -14.117 6.875 1 91.75 83 ILE B C 1
ATOM 2295 O O . ILE B 1 83 ? -0.758 -13.773 6.168 1 91.75 83 ILE B O 1
ATOM 2299 N N . HIS B 1 84 ? 0.257 -13.977 8.141 1 94.12 84 HIS B N 1
ATOM 2300 C CA . HIS B 1 84 ? -0.917 -13.461 8.836 1 94.12 84 HIS B CA 1
ATOM 2301 C C . HIS B 1 84 ? -1.249 -12.039 8.383 1 94.12 84 HIS B C 1
ATOM 2303 O O . HIS B 1 84 ? -2.406 -11.734 8.094 1 94.12 84 HIS B O 1
ATOM 2309 N N . GLU B 1 85 ? -0.281 -11.219 8.281 1 95.94 85 GLU B N 1
ATOM 2310 C CA . GLU B 1 85 ? -0.505 -9.82 7.926 1 95.94 85 GLU B CA 1
ATOM 2311 C C . GLU B 1 85 ? -1.045 -9.695 6.504 1 95.94 85 GLU B C 1
ATOM 2313 O O . GLU B 1 85 ? -1.965 -8.914 6.254 1 95.94 85 GLU B O 1
ATOM 2318 N N . VAL B 1 86 ? -0.51 -10.445 5.633 1 95.62 86 VAL B N 1
ATOM 2319 C CA . VAL B 1 86 ? -0.926 -10.406 4.234 1 95.62 86 VAL B CA 1
ATOM 2320 C C . VAL B 1 86 ? -2.373 -10.875 4.113 1 95.62 86 VAL B C 1
ATOM 2322 O O . VAL B 1 86 ? -3.199 -10.203 3.484 1 95.62 86 VAL B O 1
ATOM 2325 N N . PHE B 1 87 ? -2.699 -11.945 4.727 1 96 87 PHE B N 1
ATOM 2326 C CA . PHE B 1 87 ? -4.031 -12.516 4.535 1 96 87 PHE B CA 1
ATOM 2327 C C . PHE B 1 87 ? -5.07 -11.719 5.32 1 96 87 PHE B C 1
ATOM 2329 O O . PHE B 1 87 ? -6.219 -11.602 4.891 1 96 87 PHE B O 1
ATOM 2336 N N . ASP B 1 88 ? -4.641 -11.094 6.426 1 96.56 88 ASP B N 1
ATOM 2337 C CA . ASP B 1 88 ? -5.543 -10.172 7.102 1 96.56 88 ASP B CA 1
ATOM 2338 C C . ASP B 1 88 ? -5.988 -9.055 6.164 1 96.56 88 ASP B C 1
ATOM 2340 O O . ASP B 1 88 ? -7.172 -8.711 6.113 1 96.56 88 ASP B O 1
ATOM 2344 N N . LEU B 1 89 ? -5.059 -8.531 5.449 1 97.69 89 LEU B N 1
ATOM 2345 C CA . LEU B 1 89 ? -5.363 -7.441 4.531 1 97.69 89 LEU B CA 1
ATOM 2346 C C . LEU B 1 89 ? -6.156 -7.945 3.33 1 97.69 89 LEU B C 1
ATOM 2348 O O . LEU B 1 89 ? -7.078 -7.273 2.865 1 97.69 89 LEU B O 1
ATOM 2352 N N . ARG B 1 90 ? -5.777 -9.086 2.787 1 97.69 90 ARG B N 1
ATOM 2353 C CA . ARG B 1 90 ? -6.539 -9.641 1.672 1 97.69 90 ARG B CA 1
ATOM 2354 C C . ARG B 1 90 ? -7.996 -9.859 2.062 1 97.69 90 ARG B C 1
ATOM 2356 O O . ARG B 1 90 ? -8.906 -9.562 1.283 1 97.69 90 ARG B O 1
ATOM 2363 N N . LEU B 1 91 ? -8.219 -10.336 3.303 1 97.56 91 LEU B N 1
ATOM 2364 C CA . LEU B 1 91 ? -9.562 -10.617 3.785 1 97.56 91 LEU B CA 1
ATOM 2365 C C . LEU B 1 91 ? -10.359 -9.328 3.979 1 97.56 91 LEU B C 1
ATOM 2367 O O . LEU B 1 91 ? -11.586 -9.344 3.963 1 97.56 91 LEU B O 1
ATOM 2371 N N . LEU B 1 92 ? -9.617 -8.289 4.141 1 97.12 92 LEU B N 1
ATOM 2372 C CA . LEU B 1 92 ? -10.258 -6.988 4.301 1 97.12 92 LEU B CA 1
ATOM 2373 C C . LEU B 1 92 ? -10.523 -6.344 2.947 1 97.12 92 LEU B C 1
ATOM 2375 O O . LEU B 1 92 ? -11.602 -5.789 2.719 1 97.12 92 LEU B O 1
ATOM 2379 N N . LEU B 1 93 ? -9.648 -6.422 2.027 1 98.44 93 LEU B N 1
ATOM 2380 C CA . LEU B 1 93 ? -9.648 -5.602 0.819 1 98.44 93 LEU B CA 1
ATOM 2381 C C . LEU B 1 93 ? -10.367 -6.316 -0.32 1 98.44 93 LEU B C 1
ATOM 2383 O O . LEU B 1 93 ? -11.156 -5.707 -1.043 1 98.44 93 LEU B O 1
ATOM 2387 N N . GLU B 1 94 ? -10.156 -7.574 -0.534 1 98.56 94 GLU B N 1
ATOM 2388 C CA . GLU B 1 94 ? -10.625 -8.266 -1.729 1 98.56 94 GLU B CA 1
ATOM 2389 C C . GLU B 1 94 ? -12.141 -8.43 -1.706 1 98.56 94 GLU B C 1
ATOM 2391 O O . GLU B 1 94 ? -12.805 -8.305 -2.74 1 98.56 94 GLU B O 1
ATOM 2396 N N . PRO B 1 95 ? -12.734 -8.734 -0.519 1 98.56 95 PRO B N 1
ATOM 2397 C CA . PRO B 1 95 ? -14.195 -8.773 -0.508 1 98.56 95 PRO B CA 1
ATOM 2398 C C . PRO B 1 95 ? -14.82 -7.434 -0.896 1 98.56 95 PRO B C 1
ATOM 2400 O O . PRO B 1 95 ? -15.828 -7.406 -1.615 1 98.56 95 PRO B O 1
ATOM 2403 N N . GLU B 1 96 ? -14.195 -6.344 -0.436 1 98.12 96 GLU B N 1
ATOM 2404 C CA . GLU B 1 96 ? -14.695 -5.031 -0.831 1 98.12 96 GLU B CA 1
ATOM 2405 C C . GLU B 1 96 ? -14.531 -4.809 -2.332 1 98.12 96 GLU B C 1
ATOM 2407 O O . GLU B 1 96 ? -15.43 -4.27 -2.984 1 98.12 96 GLU B O 1
ATOM 2412 N N . ALA B 1 97 ? -13.422 -5.215 -2.848 1 98.19 97 ALA B N 1
ATOM 2413 C CA . ALA B 1 97 ? -13.211 -5.105 -4.289 1 98.19 97 ALA B CA 1
ATOM 2414 C C . ALA B 1 97 ? -14.258 -5.906 -5.055 1 98.19 97 ALA B C 1
ATOM 2416 O O . ALA B 1 97 ? -14.789 -5.434 -6.062 1 98.19 97 ALA B O 1
ATOM 2417 N N . ALA B 1 98 ? -14.594 -7.086 -4.562 1 98.06 98 ALA B N 1
ATOM 2418 C CA . ALA B 1 98 ? -15.586 -7.938 -5.211 1 98.06 98 ALA B CA 1
ATOM 2419 C C . ALA B 1 98 ? -16.969 -7.305 -5.148 1 98.06 98 ALA B C 1
ATOM 2421 O O . ALA B 1 98 ? -17.719 -7.344 -6.121 1 98.06 98 ALA B O 1
ATOM 2422 N N . ARG B 1 99 ? -17.266 -6.738 -3.986 1 98.12 99 ARG B N 1
ATOM 2423 C CA . ARG B 1 99 ? -18.547 -6.039 -3.826 1 98.12 99 ARG B CA 1
ATOM 2424 C C . ARG B 1 99 ? -18.688 -4.934 -4.867 1 98.12 99 ARG B C 1
ATOM 2426 O O . ARG B 1 99 ? -19.734 -4.832 -5.523 1 98.12 99 ARG B O 1
ATOM 2433 N N . ARG B 1 100 ? -17.688 -4.184 -5.004 1 97.06 100 ARG B N 1
ATOM 2434 C CA . ARG B 1 100 ? -17.719 -3.043 -5.91 1 97.06 100 ARG B CA 1
ATOM 2435 C C . ARG B 1 100 ? -17.734 -3.5 -7.367 1 97.06 100 ARG B C 1
ATOM 2437 O O . ARG B 1 100 ? -18.344 -2.861 -8.219 1 97.06 100 ARG B O 1
ATOM 2444 N N . ALA B 1 101 ? -17.031 -4.52 -7.625 1 96.25 101 ALA B N 1
ATOM 2445 C CA . ALA B 1 101 ? -16.891 -5.016 -8.992 1 96.25 101 ALA B CA 1
ATOM 2446 C C . ALA B 1 101 ? -18.203 -5.605 -9.492 1 96.25 101 ALA B C 1
ATOM 2448 O O . ALA B 1 101 ? -18.453 -5.648 -10.703 1 96.25 101 ALA B O 1
ATOM 2449 N N . ALA B 1 102 ? -18.969 -6.027 -8.539 1 95.69 102 ALA B N 1
ATOM 2450 C CA . ALA B 1 102 ? -20.203 -6.707 -8.914 1 95.69 102 ALA B CA 1
ATOM 2451 C C . ALA B 1 102 ? -21.094 -5.797 -9.75 1 95.69 102 ALA B C 1
ATOM 2453 O O . ALA B 1 102 ? -21.422 -4.684 -9.328 1 95.69 102 ALA B O 1
ATOM 2454 N N . GLY B 1 103 ? -21.422 -6.219 -10.898 1 88.5 103 GLY B N 1
ATOM 2455 C CA . GLY B 1 103 ? -22.328 -5.508 -11.789 1 88.5 103 GLY B CA 1
ATOM 2456 C C . GLY B 1 103 ? -21.625 -4.496 -12.664 1 88.5 103 GLY B C 1
ATOM 2457 O O . GLY B 1 103 ? -22.266 -3.799 -13.461 1 88.5 103 GLY B O 1
ATOM 2458 N N . ARG B 1 104 ? -20.312 -4.254 -12.414 1 89.19 104 ARG B N 1
ATOM 2459 C CA . ARG B 1 104 ? -19.578 -3.293 -13.219 1 89.19 104 ARG B CA 1
ATOM 2460 C C . ARG B 1 104 ? -18.984 -3.955 -14.461 1 89.19 104 ARG B C 1
ATOM 2462 O O . ARG B 1 104 ? -18.359 -3.289 -15.289 1 89.19 104 ARG B O 1
ATOM 2469 N N . VAL B 1 105 ? -19.172 -5.152 -14.523 1 81.12 105 VAL B N 1
ATOM 2470 C CA . VAL B 1 105 ? -18.609 -5.879 -15.656 1 81.12 105 VAL B CA 1
ATOM 2471 C C . VAL B 1 105 ? -19.406 -5.555 -16.922 1 81.12 105 VAL B C 1
ATOM 2473 O O . VAL B 1 105 ? -20.641 -5.516 -16.891 1 81.12 105 VAL B O 1
ATOM 2476 N N . ALA B 1 106 ? -18.594 -4.988 -17.891 1 75.62 106 ALA B N 1
ATOM 2477 C CA . ALA B 1 106 ? -19.25 -4.695 -19.172 1 75.62 106 ALA B CA 1
ATOM 2478 C C . ALA B 1 106 ? -19.766 -5.973 -19.828 1 75.62 106 ALA B C 1
ATOM 2480 O O . ALA B 1 106 ? -19.172 -7.043 -19.656 1 75.62 106 ALA B O 1
ATOM 2481 N N . SER B 1 107 ? -20.812 -5.664 -20.562 1 65.56 107 SER B N 1
ATOM 2482 C CA . SER B 1 107 ? -21.359 -6.766 -21.359 1 65.56 107 SER B CA 1
ATOM 2483 C C . SER B 1 107 ? -20.328 -7.328 -22.312 1 65.56 107 SER B C 1
ATOM 2485 O O . SER B 1 107 ? -19.578 -6.574 -22.938 1 65.56 107 SER B O 1
ATOM 2487 N N . GLY B 1 108 ? -19.922 -8.578 -22.141 1 67.38 108 GLY B N 1
ATOM 2488 C CA . GLY B 1 108 ? -19 -9.211 -23.062 1 67.38 108 GLY B CA 1
ATOM 2489 C C . GLY B 1 108 ? -17.609 -9.398 -22.484 1 67.38 108 GLY B C 1
ATOM 2490 O O . GLY B 1 108 ? -16.766 -10.078 -23.078 1 67.38 108 GLY B O 1
ATOM 2491 N N . ASP B 1 109 ? -17.359 -8.664 -21.375 1 71.19 109 ASP B N 1
ATOM 2492 C CA . ASP B 1 109 ? -16.062 -8.875 -20.75 1 71.19 109 ASP B CA 1
ATOM 2493 C C . ASP B 1 109 ? -15.93 -10.289 -20.203 1 71.19 109 ASP B C 1
ATOM 2495 O O . ASP B 1 109 ? -16.641 -10.672 -19.281 1 71.19 109 ASP B O 1
ATOM 2499 N N . THR B 1 110 ? -15.156 -11.062 -21 1 83.56 110 THR B N 1
ATOM 2500 C CA . THR B 1 110 ? -14.992 -12.477 -20.672 1 83.56 110 THR B CA 1
ATOM 2501 C C . THR B 1 110 ? -13.703 -12.703 -19.891 1 83.56 110 THR B C 1
ATOM 2503 O O . THR B 1 110 ? -13.336 -13.852 -19.609 1 83.56 110 THR B O 1
ATOM 2506 N N . ALA B 1 111 ? -13.102 -11.672 -19.562 1 89 111 ALA B N 1
ATOM 2507 C CA . ALA B 1 111 ? -11.758 -11.812 -19 1 89 111 ALA B CA 1
ATOM 2508 C C . ALA B 1 111 ? -11.797 -12.57 -17.672 1 89 111 ALA B C 1
ATOM 2510 O O . ALA B 1 111 ? -10.922 -13.398 -17.406 1 89 111 ALA B O 1
ATOM 2511 N N . LEU B 1 112 ? -12.852 -12.352 -16.938 1 92.12 112 LEU B N 1
ATOM 2512 C CA . LEU B 1 112 ? -12.977 -13.047 -15.664 1 92.12 112 LEU B CA 1
ATOM 2513 C C . LEU B 1 112 ? -13.227 -14.539 -15.875 1 92.12 112 LEU B C 1
ATOM 2515 O O . LEU B 1 112 ? -12.586 -15.375 -15.227 1 92.12 112 LEU B O 1
ATOM 2519 N N . ALA B 1 113 ? -14.078 -14.82 -16.766 1 91.56 113 ALA B N 1
ATOM 2520 C CA . ALA B 1 113 ? -14.383 -16.219 -17.078 1 91.56 113 ALA B CA 1
ATOM 2521 C C . ALA B 1 113 ? -13.156 -16.938 -17.625 1 91.56 113 ALA B C 1
ATOM 2523 O O . ALA B 1 113 ? -12.914 -18.094 -17.281 1 91.56 113 ALA B O 1
ATOM 2524 N N . GLU B 1 114 ? -12.453 -16.25 -18.422 1 91.81 114 GLU B N 1
ATOM 2525 C CA . GLU B 1 114 ? -11.242 -16.812 -19 1 91.81 114 GLU B CA 1
ATOM 2526 C C . GLU B 1 114 ? -10.195 -17.094 -17.922 1 91.81 114 GLU B C 1
ATOM 2528 O O . GLU B 1 114 ? -9.531 -18.141 -17.953 1 91.81 114 GLU B O 1
ATOM 2533 N N . ALA B 1 115 ? -10.047 -16.172 -17.062 1 90.81 115 ALA B N 1
ATOM 2534 C CA . ALA B 1 115 ? -9.094 -16.375 -15.977 1 90.81 115 ALA B CA 1
ATOM 2535 C C . ALA B 1 115 ? -9.477 -17.578 -15.125 1 90.81 115 ALA B C 1
ATOM 2537 O O . ALA B 1 115 ? -8.625 -18.375 -14.742 1 90.81 115 ALA B O 1
ATOM 2538 N N . ARG B 1 116 ? -10.727 -17.719 -14.82 1 91.44 116 ARG B N 1
ATOM 2539 C CA . ARG B 1 116 ? -11.18 -18.875 -14.055 1 91.44 116 ARG B CA 1
ATOM 2540 C C . ARG B 1 116 ? -10.922 -20.172 -14.82 1 91.44 116 ARG B C 1
ATOM 2542 O O . ARG B 1 116 ? -10.438 -21.141 -14.25 1 91.44 116 ARG B O 1
ATOM 2549 N N . GLN B 1 117 ? -11.219 -20.188 -16.094 1 92.19 117 GLN B N 1
ATOM 2550 C CA . GLN B 1 117 ? -11 -21.375 -16.906 1 92.19 117 GLN B CA 1
ATOM 2551 C C . GLN B 1 117 ? -9.523 -21.766 -16.922 1 92.19 117 GLN B C 1
ATOM 2553 O O . GLN B 1 117 ? -9.195 -22.953 -16.797 1 92.19 117 GLN B O 1
ATOM 2558 N N . ARG B 1 118 ? -8.68 -20.828 -16.969 1 90.56 118 ARG B N 1
ATOM 2559 C CA . ARG B 1 118 ? -7.246 -21.094 -16.922 1 90.56 118 ARG B CA 1
ATOM 2560 C C . ARG B 1 118 ? -6.828 -21.688 -15.586 1 90.56 118 ARG B C 1
ATOM 2562 O O . ARG B 1 118 ? -5.965 -22.562 -15.523 1 90.56 118 ARG B O 1
ATOM 2569 N N . SER B 1 119 ? -7.449 -21.188 -14.562 1 87.69 119 SER B N 1
ATOM 2570 C CA . SER B 1 119 ? -7.105 -21.672 -13.227 1 87.69 119 SER B CA 1
ATOM 2571 C C . SER B 1 119 ? -7.5 -23.141 -13.055 1 87.69 119 SER B C 1
ATOM 2573 O O . SER B 1 119 ? -6.895 -23.859 -12.266 1 87.69 119 SER B O 1
ATOM 2575 N N . MET B 1 120 ? -8.445 -23.562 -13.836 1 86.94 120 MET B N 1
ATOM 2576 C CA . MET B 1 120 ? -8.93 -24.953 -13.781 1 86.94 120 MET B CA 1
ATOM 2577 C C . MET B 1 120 ? -8.109 -25.844 -14.703 1 86.94 120 MET B C 1
ATOM 2579 O O . MET B 1 120 ? -7.902 -27.016 -14.398 1 86.94 120 MET B O 1
ATOM 2583 N N . ALA B 1 121 ? -7.66 -25.281 -15.734 1 85.75 121 ALA B N 1
ATOM 2584 C CA . ALA B 1 121 ? -7.07 -26.062 -16.812 1 85.75 121 ALA B CA 1
ATOM 2585 C C . ALA B 1 121 ? -5.559 -26.188 -16.656 1 85.75 121 ALA B C 1
ATOM 2587 O O . ALA B 1 121 ? -4.926 -27.062 -17.234 1 85.75 121 ALA B O 1
ATOM 2588 N N . ALA B 1 122 ? -5 -25.281 -15.867 1 82.44 122 ALA B N 1
ATOM 2589 C CA . ALA B 1 122 ? -3.543 -25.203 -15.773 1 82.44 122 ALA B CA 1
ATOM 2590 C C . ALA B 1 122 ? -2.961 -26.5 -15.227 1 82.44 122 ALA B C 1
ATOM 2592 O O . ALA B 1 122 ? -3.521 -27.109 -14.305 1 82.44 122 ALA B O 1
ATOM 2593 N N . ALA B 1 123 ? -1.806 -26.891 -15.836 1 78.94 123 ALA B N 1
ATOM 2594 C CA . ALA B 1 123 ? -1.186 -28.172 -15.492 1 78.94 123 ALA B CA 1
ATOM 2595 C C . ALA B 1 123 ? -0.211 -28.016 -14.328 1 78.94 123 ALA B C 1
ATOM 2597 O O . ALA B 1 123 ? -0.107 -28.891 -13.477 1 78.94 123 ALA B O 1
ATOM 2598 N N . SER B 1 124 ? 0.41 -26.906 -14.352 1 82.88 124 SER B N 1
ATOM 2599 C CA . SER B 1 124 ? 1.408 -26.703 -13.305 1 82.88 124 SER B CA 1
ATOM 2600 C C . SER B 1 124 ? 0.859 -25.844 -12.172 1 82.88 124 SER B C 1
ATOM 2602 O O . SER B 1 124 ? -0.048 -25.031 -12.383 1 82.88 124 SER B O 1
ATOM 2604 N N . LEU B 1 125 ? 1.427 -26.031 -11.031 1 81.56 125 LEU B N 1
ATOM 2605 C CA . LEU B 1 125 ? 1.046 -25.234 -9.867 1 81.56 125 LEU B CA 1
ATOM 2606 C C . LEU B 1 125 ? 1.285 -23.75 -10.117 1 81.56 125 LEU B C 1
ATOM 2608 O O . LEU B 1 125 ? 0.457 -22.922 -9.75 1 81.56 125 LEU B O 1
ATOM 2612 N N . VAL B 1 126 ? 2.357 -23.453 -10.742 1 82.25 126 VAL B N 1
ATOM 2613 C CA . VAL B 1 126 ? 2.721 -22.062 -11 1 82.25 126 VAL B CA 1
ATOM 2614 C C . VAL B 1 126 ? 1.679 -21.406 -11.906 1 82.25 126 VAL B C 1
ATOM 2616 O O . VAL B 1 126 ? 1.216 -20.297 -11.633 1 82.25 126 VAL B O 1
ATOM 2619 N N . GLU B 1 127 ? 1.275 -22.156 -12.891 1 85 127 GLU B N 1
ATOM 2620 C CA . GLU B 1 127 ? 0.283 -21.625 -13.828 1 85 127 GLU B CA 1
ATOM 2621 C C . GLU B 1 127 ? -1.085 -21.5 -13.164 1 85 127 GLU B C 1
ATOM 2623 O O . GLU B 1 127 ? -1.831 -20.562 -13.445 1 85 127 GLU B O 1
ATOM 2628 N N . ARG B 1 128 ? -1.449 -22.422 -12.367 1 86.81 128 ARG B N 1
ATOM 2629 C CA . ARG B 1 128 ? -2.721 -22.375 -11.656 1 86.81 128 ARG B CA 1
ATOM 2630 C C . ARG B 1 128 ? -2.775 -21.172 -10.711 1 86.81 128 ARG B C 1
ATOM 2632 O O . ARG B 1 128 ? -3.777 -20.453 -10.672 1 86.81 128 ARG B O 1
ATOM 2639 N N . LEU B 1 129 ? -1.69 -20.969 -10.039 1 86.44 129 LEU B N 1
ATOM 2640 C CA . LEU B 1 129 ? -1.619 -19.844 -9.109 1 86.44 129 LEU B CA 1
ATOM 2641 C C . LEU B 1 129 ? -1.671 -18.516 -9.852 1 86.44 129 LEU B C 1
ATOM 2643 O O . LEU B 1 129 ? -2.316 -17.578 -9.391 1 86.44 129 LEU B O 1
ATOM 2647 N N . GLU B 1 130 ? -1.016 -18.5 -10.945 1 87.5 130 GLU B N 1
ATOM 2648 C CA . GLU B 1 130 ? -1.03 -17.281 -11.758 1 87.5 130 GLU B CA 1
ATOM 2649 C C . GLU B 1 130 ? -2.439 -16.969 -12.25 1 87.5 130 GLU B C 1
ATOM 2651 O O . GLU B 1 130 ? -2.873 -15.812 -12.211 1 87.5 130 GLU B O 1
ATOM 2656 N N . ALA B 1 131 ? -3.105 -17.984 -12.695 1 89.81 131 ALA B N 1
ATOM 2657 C CA . ALA B 1 131 ? -4.469 -17.797 -13.195 1 89.81 131 ALA B CA 1
ATOM 2658 C C . ALA B 1 131 ? -5.41 -17.375 -12.078 1 89.81 131 ALA B C 1
ATOM 2660 O O . ALA B 1 131 ? -6.262 -16.5 -12.273 1 89.81 131 ALA B O 1
ATOM 2661 N N . ARG B 1 132 ? -5.285 -17.984 -10.992 1 91.12 132 ARG B N 1
ATOM 2662 C CA . ARG B 1 132 ? -6.086 -17.625 -9.828 1 91.12 132 ARG B CA 1
ATOM 2663 C C . ARG B 1 132 ? -5.836 -16.172 -9.422 1 91.12 132 ARG B C 1
ATOM 2665 O O . ARG B 1 132 ? -6.781 -15.414 -9.18 1 91.12 132 ARG B O 1
ATOM 2672 N N . HIS B 1 133 ? -4.641 -15.797 -9.406 1 92.12 133 HIS B N 1
ATOM 2673 C CA . HIS B 1 133 ? -4.273 -14.438 -9.047 1 92.12 133 HIS B CA 1
ATOM 2674 C C . HIS B 1 133 ? -4.785 -13.438 -10.086 1 92.12 133 HIS B C 1
ATOM 2676 O O . HIS B 1 133 ? -5.238 -12.344 -9.727 1 92.12 133 HIS B O 1
ATOM 2682 N N . ASP B 1 134 ? -4.684 -13.867 -11.273 1 93.12 134 ASP B N 1
ATOM 2683 C CA . ASP B 1 134 ? -5.199 -13.016 -12.336 1 93.12 134 ASP B CA 1
ATOM 2684 C C . ASP B 1 134 ? -6.691 -12.75 -12.156 1 93.12 134 ASP B C 1
ATOM 2686 O O . ASP B 1 134 ? -7.164 -11.641 -12.383 1 93.12 134 ASP B O 1
ATOM 2690 N N . PHE B 1 135 ? -7.402 -13.781 -11.781 1 95.31 135 PHE B N 1
ATOM 2691 C CA . PHE B 1 135 ? -8.828 -13.617 -11.508 1 95.31 135 PHE B CA 1
ATOM 2692 C C . PHE B 1 135 ? -9.055 -12.578 -10.414 1 95.31 135 PHE B C 1
ATOM 2694 O O . PHE B 1 135 ? -9.828 -11.633 -10.602 1 95.31 135 PHE B O 1
ATOM 2701 N N . HIS B 1 136 ? -8.367 -12.664 -9.305 1 96.81 136 HIS B N 1
ATOM 2702 C CA . HIS B 1 136 ? -8.516 -11.75 -8.18 1 96.81 136 HIS B CA 1
ATOM 2703 C C . HIS B 1 136 ? -8.102 -10.336 -8.555 1 96.81 136 HIS B C 1
ATOM 2705 O O . HIS B 1 136 ? -8.75 -9.367 -8.164 1 96.81 136 HIS B O 1
ATOM 2711 N N . ARG B 1 137 ? -7.055 -10.273 -9.336 1 96.38 137 ARG B N 1
ATOM 2712 C CA . ARG B 1 137 ? -6.582 -8.969 -9.797 1 96.38 137 ARG B CA 1
ATOM 2713 C C . ARG B 1 137 ? -7.625 -8.297 -10.688 1 96.38 137 ARG B C 1
ATOM 2715 O O . ARG B 1 137 ? -7.863 -7.09 -10.562 1 96.38 137 ARG B O 1
ATOM 2722 N N . ARG B 1 138 ? -8.172 -9.047 -11.539 1 95.06 138 ARG B N 1
ATOM 2723 C CA . ARG B 1 138 ? -9.18 -8.492 -12.445 1 95.06 138 ARG B CA 1
ATOM 2724 C C . ARG B 1 138 ? -10.414 -8.031 -11.672 1 95.06 138 ARG B C 1
ATOM 2726 O O . ARG B 1 138 ? -10.992 -6.992 -11.984 1 95.06 138 ARG B O 1
ATOM 2733 N N . VAL B 1 139 ? -10.797 -8.812 -10.719 1 96.81 139 VAL B N 1
ATOM 2734 C CA . VAL B 1 139 ? -11.891 -8.391 -9.852 1 96.81 139 VAL B CA 1
ATOM 2735 C C . VAL B 1 139 ? -11.539 -7.062 -9.18 1 96.81 139 VAL B C 1
ATOM 2737 O O . VAL B 1 139 ? -12.359 -6.141 -9.148 1 96.81 139 VAL B O 1
ATOM 2740 N N . ALA B 1 140 ? -10.336 -6.957 -8.68 1 97.44 140 ALA B N 1
ATOM 2741 C CA . ALA B 1 140 ? -9.875 -5.73 -8.039 1 97.44 140 ALA B CA 1
ATOM 2742 C C . ALA B 1 140 ? -9.898 -4.559 -9.016 1 97.44 140 ALA B C 1
ATOM 2744 O O . ALA B 1 140 ? -10.305 -3.451 -8.656 1 97.44 140 ALA B O 1
ATOM 2745 N N . ASP B 1 141 ? -9.539 -4.809 -10.242 1 95.56 141 ASP B N 1
ATOM 2746 C CA . ASP B 1 141 ? -9.5 -3.766 -11.266 1 95.56 141 ASP B CA 1
ATOM 2747 C C . ASP B 1 141 ? -10.898 -3.234 -11.555 1 95.56 141 ASP B C 1
ATOM 2749 O O . ASP B 1 141 ? -11.07 -2.055 -11.875 1 95.56 141 ASP B O 1
ATOM 2753 N N . LEU B 1 142 ? -11.836 -4.066 -11.43 1 94.81 142 LEU B N 1
ATOM 2754 C CA . LEU B 1 142 ? -13.219 -3.717 -11.734 1 94.81 142 LEU B CA 1
ATOM 2755 C C . LEU B 1 142 ? -13.867 -2.979 -10.562 1 94.81 142 LEU B C 1
ATOM 2757 O O . LEU B 1 142 ? -15 -2.512 -10.672 1 94.81 142 LEU B O 1
ATOM 2761 N N . SER B 1 143 ? -13.148 -2.855 -9.477 1 95.5 143 SER B N 1
ATOM 2762 C CA . SER B 1 143 ? -13.703 -2.232 -8.273 1 95.5 143 SER B CA 1
ATOM 2763 C C . SER B 1 143 ? -13.914 -0.735 -8.477 1 95.5 143 SER B C 1
ATOM 2765 O O . SER B 1 143 ? -14.656 -0.099 -7.723 1 95.5 143 SER B O 1
ATOM 2767 N N . GLY B 1 144 ? -13.234 -0.156 -9.43 1 93.38 144 GLY B N 1
ATOM 2768 C CA . GLY B 1 144 ? -13.336 1.274 -9.672 1 93.38 144 GLY B CA 1
ATOM 2769 C C . GLY B 1 144 ? -12.445 2.1 -8.758 1 93.38 144 GLY B C 1
ATOM 2770 O O . GLY B 1 144 ? -12.547 3.326 -8.727 1 93.38 144 GLY B O 1
ATOM 2771 N N . ASN B 1 145 ? -11.586 1.474 -8.016 1 95.56 145 ASN B N 1
ATOM 2772 C CA . ASN B 1 145 ? -10.609 2.109 -7.145 1 95.56 145 ASN B CA 1
ATOM 2773 C C . ASN B 1 145 ? -9.195 1.624 -7.445 1 95.56 145 ASN B C 1
ATOM 2775 O O . ASN B 1 145 ? -8.812 0.522 -7.047 1 95.56 145 ASN B O 1
ATOM 2779 N N . GLU B 1 146 ? -8.406 2.475 -8.039 1 94.12 146 GLU B N 1
ATOM 2780 C CA . GLU B 1 146 ? -7.086 2.088 -8.516 1 94.12 146 GLU B CA 1
ATOM 2781 C C . GLU B 1 146 ? -6.145 1.797 -7.352 1 94.12 146 GLU B C 1
ATOM 2783 O O . GLU B 1 146 ? -5.305 0.898 -7.434 1 94.12 146 GLU B O 1
ATOM 2788 N N . ARG B 1 147 ? -6.309 2.525 -6.277 1 93.75 147 ARG B N 1
ATOM 2789 C CA . ARG B 1 147 ? -5.477 2.295 -5.102 1 93.75 147 ARG B CA 1
ATOM 2790 C C . ARG B 1 147 ? -5.781 0.938 -4.477 1 93.75 147 ARG B C 1
ATOM 2792 O O . ARG B 1 147 ? -4.863 0.208 -4.09 1 93.75 147 ARG B O 1
ATOM 2799 N N . LEU B 1 148 ? -7.059 0.67 -4.395 1 96.12 148 LEU B N 1
ATOM 2800 C CA . LEU B 1 148 ? -7.484 -0.634 -3.898 1 96.12 148 LEU B CA 1
ATOM 2801 C C . LEU B 1 148 ? -6.918 -1.756 -4.762 1 96.12 148 LEU B C 1
ATOM 2803 O O . LEU B 1 148 ? -6.336 -2.711 -4.242 1 96.12 148 LEU B O 1
ATOM 2807 N N . SER B 1 149 ? -7.02 -1.602 -6.102 1 96.69 149 SER B N 1
ATOM 2808 C CA . SER B 1 149 ? -6.523 -2.594 -7.051 1 96.69 149 SER B CA 1
ATOM 2809 C C . SER B 1 149 ? -5.02 -2.787 -6.91 1 96.69 149 SER B C 1
ATOM 2811 O O . SER B 1 149 ? -4.531 -3.92 -6.879 1 96.69 149 SER B O 1
ATOM 2813 N N . HIS B 1 150 ? -4.352 -1.748 -6.707 1 93.12 150 HIS B N 1
ATOM 2814 C CA . HIS B 1 150 ? -2.9 -1.799 -6.586 1 93.12 150 HIS B CA 1
ATOM 2815 C C . HIS B 1 150 ? -2.479 -2.512 -5.305 1 93.12 150 HIS B C 1
ATOM 2817 O O . HIS B 1 150 ? -1.573 -3.348 -5.32 1 93.12 150 HIS B O 1
ATOM 2823 N N . GLN B 1 151 ? -3.115 -2.219 -4.262 1 94.56 151 GLN B N 1
ATOM 2824 C CA . GLN B 1 151 ? -2.795 -2.854 -2.986 1 94.56 151 GLN B CA 1
ATOM 2825 C C . GLN B 1 151 ? -3.066 -4.355 -3.037 1 94.56 151 GLN B C 1
ATOM 2827 O O . GLN B 1 151 ? -2.24 -5.156 -2.594 1 94.56 151 GLN B O 1
ATOM 2832 N N . ILE B 1 152 ? -4.164 -4.699 -3.582 1 97.19 152 ILE B N 1
ATOM 2833 C CA . ILE B 1 152 ? -4.512 -6.113 -3.703 1 97.19 152 ILE B CA 1
ATOM 2834 C C . ILE B 1 152 ? -3.488 -6.82 -4.582 1 97.19 152 ILE B C 1
ATOM 2836 O O . ILE B 1 152 ? -3.047 -7.93 -4.266 1 97.19 152 ILE B O 1
ATOM 2840 N N . GLY B 1 153 ? -3.057 -6.215 -5.695 1 95.31 153 GLY B N 1
ATOM 2841 C CA . GLY B 1 153 ? -2.041 -6.797 -6.559 1 95.31 153 GLY B CA 1
ATOM 2842 C C . GLY B 1 153 ? -0.756 -7.133 -5.824 1 95.31 153 GLY B C 1
ATOM 2843 O O . GLY B 1 153 ? -0.19 -8.211 -6.016 1 95.31 153 GLY B O 1
ATOM 2844 N N . ARG B 1 154 ? -0.381 -6.277 -4.973 1 91.56 154 ARG B N 1
ATOM 2845 C CA . ARG B 1 154 ? 0.837 -6.496 -4.203 1 91.56 154 ARG B CA 1
ATOM 2846 C C . ARG B 1 154 ? 0.668 -7.656 -3.229 1 91.56 154 ARG B C 1
ATOM 2848 O O . ARG B 1 154 ? 1.576 -8.477 -3.064 1 91.56 154 ARG B O 1
ATOM 2855 N N . LEU B 1 155 ? -0.438 -7.691 -2.584 1 95.5 155 LEU B N 1
ATOM 2856 C CA . LEU B 1 155 ? -0.712 -8.758 -1.625 1 95.5 155 LEU B CA 1
ATOM 2857 C C . LEU B 1 155 ? -0.8 -10.109 -2.324 1 95.5 155 LEU B C 1
ATOM 2859 O O . LEU B 1 155 ? -0.346 -11.117 -1.786 1 95.5 155 LEU B O 1
ATOM 2863 N N . LEU B 1 156 ? -1.35 -10.07 -3.523 1 94.94 156 LEU B N 1
ATOM 2864 C CA . LEU B 1 156 ? -1.446 -11.297 -4.305 1 94.94 156 LEU B CA 1
ATOM 2865 C C . LEU B 1 156 ? -0.062 -11.812 -4.684 1 94.94 156 LEU B C 1
ATOM 2867 O O . LEU B 1 156 ? 0.201 -13.016 -4.609 1 94.94 156 LEU B O 1
ATOM 2871 N N . ASP B 1 157 ? 0.796 -10.922 -5.047 1 91.81 157 ASP B N 1
ATOM 2872 C CA . ASP B 1 157 ? 2.17 -11.297 -5.367 1 91.81 157 ASP B CA 1
ATOM 2873 C C . ASP B 1 157 ? 2.852 -11.953 -4.164 1 91.81 157 ASP B C 1
ATOM 2875 O O . ASP B 1 157 ? 3.516 -12.977 -4.301 1 91.81 157 ASP B O 1
ATOM 2879 N N . GLU B 1 158 ? 2.66 -11.375 -3.039 1 91.12 158 GLU B N 1
ATOM 2880 C CA . GLU B 1 158 ? 3.264 -11.922 -1.829 1 91.12 158 GLU B CA 1
ATOM 2881 C C . GLU B 1 158 ? 2.662 -13.281 -1.479 1 91.12 158 GLU B C 1
ATOM 2883 O O . GLU B 1 158 ? 3.377 -14.188 -1.049 1 91.12 158 GLU B O 1
ATOM 2888 N N . SER B 1 159 ? 1.396 -13.398 -1.672 1 91.25 159 SER B N 1
ATOM 2889 C CA . SER B 1 159 ? 0.716 -14.656 -1.41 1 91.25 159 SER B CA 1
ATOM 2890 C C . SER B 1 159 ? 1.232 -15.766 -2.326 1 91.25 159 SER B C 1
ATOM 2892 O O . SER B 1 159 ? 1.421 -16.906 -1.889 1 91.25 159 SER B O 1
ATOM 2894 N N . ARG B 1 160 ? 1.39 -15.391 -3.549 1 88.06 160 ARG B N 1
ATOM 2895 C CA . ARG B 1 160 ? 1.934 -16.359 -4.5 1 88.06 160 ARG B CA 1
ATOM 2896 C C . ARG B 1 160 ? 3.322 -16.812 -4.074 1 88.06 160 ARG B C 1
ATOM 2898 O O . ARG B 1 160 ? 3.625 -18.016 -4.117 1 88.06 160 ARG B O 1
ATOM 2905 N N . ARG B 1 161 ? 4.125 -15.906 -3.66 1 88.56 161 ARG B N 1
ATOM 2906 C CA . ARG B 1 161 ? 5.461 -16.219 -3.164 1 88.56 161 ARG B CA 1
ATOM 2907 C C . ARG B 1 161 ? 5.398 -17.203 -2 1 88.56 161 ARG B C 1
ATOM 2909 O O . ARG B 1 161 ? 6.16 -18.172 -1.955 1 88.56 161 ARG B O 1
ATOM 2916 N N . MET B 1 162 ? 4.492 -17.031 -1.142 1 87.88 162 MET B N 1
ATOM 2917 C CA . MET B 1 162 ? 4.332 -17.859 0.041 1 87.88 162 MET B CA 1
ATOM 2918 C C . MET B 1 162 ? 3.959 -19.297 -0.352 1 87.88 162 MET B C 1
ATOM 2920 O O . MET B 1 162 ? 4.465 -20.25 0.228 1 87.88 162 MET B O 1
ATOM 2924 N N . MET B 1 163 ? 3.164 -19.375 -1.289 1 84.38 163 MET B N 1
ATOM 2925 C CA . MET B 1 163 ? 2.725 -20.703 -1.741 1 84.38 163 MET B CA 1
ATOM 2926 C C . MET B 1 163 ? 3.859 -21.438 -2.439 1 84.38 163 MET B C 1
ATOM 2928 O O . MET B 1 163 ? 4 -22.656 -2.281 1 84.38 163 MET B O 1
ATOM 2932 N N . LEU B 1 164 ? 4.629 -20.75 -3.15 1 84.19 164 LEU B N 1
ATOM 2933 C CA . LEU B 1 164 ? 5.68 -21.375 -3.947 1 84.19 164 LEU B CA 1
ATOM 2934 C C . LEU B 1 164 ? 6.867 -21.766 -3.076 1 84.19 164 LEU B C 1
ATOM 2936 O O . LEU B 1 164 ? 7.715 -22.562 -3.488 1 84.19 164 LEU B O 1
ATOM 2940 N N . LEU B 1 165 ? 6.953 -21.234 -1.922 1 82.25 165 LEU B N 1
ATOM 2941 C CA . LEU B 1 165 ? 8.023 -21.594 -0.997 1 82.25 165 LEU B CA 1
ATOM 2942 C C . LEU B 1 165 ? 7.832 -23.016 -0.462 1 82.25 165 LEU B C 1
ATOM 2944 O O . LEU B 1 165 ? 8.797 -23.656 -0.06 1 82.25 165 LEU B O 1
ATOM 2948 N N . ARG B 1 166 ? 6.699 -23.531 -0.379 1 71.75 166 ARG B N 1
ATOM 2949 C CA . ARG B 1 166 ? 6.465 -24.922 -0.015 1 71.75 166 ARG B CA 1
ATOM 2950 C C . ARG B 1 166 ? 5.555 -25.609 -1.028 1 71.75 166 ARG B C 1
ATOM 2952 O O . ARG B 1 166 ? 4.438 -26.016 -0.695 1 71.75 166 ARG B O 1
ATOM 2959 N N . PRO B 1 167 ? 6.055 -25.766 -2.244 1 59.34 167 PRO B N 1
ATOM 2960 C CA . PRO B 1 167 ? 5.199 -26.266 -3.322 1 59.34 167 PRO B CA 1
ATOM 2961 C C . PRO B 1 167 ? 4.605 -27.641 -3.014 1 59.34 167 PRO B C 1
ATOM 2963 O O . PRO B 1 167 ? 3.494 -27.938 -3.453 1 59.34 167 PRO B O 1
ATOM 2966 N N . GLY B 1 168 ? 5.488 -28.578 -2.514 1 57.56 168 GLY B N 1
ATOM 2967 C CA . GLY B 1 168 ? 5.059 -29.953 -2.367 1 57.56 168 GLY B CA 1
ATOM 2968 C C . GLY B 1 168 ? 3.82 -30.109 -1.503 1 57.56 168 GLY B C 1
ATOM 2969 O O . GLY B 1 168 ? 3.193 -31.172 -1.487 1 57.56 168 GLY B O 1
ATOM 2970 N N . GLN B 1 169 ? 3.594 -29.219 -0.789 1 53.44 169 GLN B N 1
ATOM 2971 C CA . GLN B 1 169 ? 2.438 -29.344 0.09 1 53.44 169 GLN B CA 1
ATOM 2972 C C . GLN B 1 169 ? 1.241 -28.578 -0.454 1 53.44 169 GLN B C 1
ATOM 2974 O O . GLN B 1 169 ? 0.358 -28.172 0.307 1 53.44 169 GLN B O 1
ATOM 2979 N N . ALA B 1 170 ? 1.382 -28.375 -1.624 1 51.22 170 ALA B N 1
ATOM 2980 C CA . ALA B 1 170 ? 0.387 -27.562 -2.32 1 51.22 170 ALA B CA 1
ATOM 2981 C C . ALA B 1 170 ? -1.008 -28.172 -2.18 1 51.22 170 ALA B C 1
ATOM 2983 O O . ALA B 1 170 ? -1.414 -29 -2.988 1 51.22 170 ALA B O 1
ATOM 2984 N N . GLY B 1 171 ? -1.344 -28.672 -1.067 1 48.81 171 GLY B N 1
ATOM 2985 C CA . GLY B 1 171 ? -2.73 -29.109 -0.98 1 48.81 171 GLY B CA 1
ATOM 2986 C C . GLY B 1 171 ? -3.686 -28.203 -1.738 1 48.81 171 GLY B C 1
ATOM 2987 O O . GLY B 1 171 ? -3.9 -28.391 -2.938 1 48.81 171 GLY B O 1
ATOM 2988 N N . SER B 1 172 ? -4.359 -27.172 -1.16 1 53.06 172 SER B N 1
ATOM 2989 C CA . SER B 1 172 ? -5.652 -26.578 -1.494 1 53.06 172 SER B CA 1
ATOM 2990 C C . SER B 1 172 ? -5.508 -25.531 -2.594 1 53.06 172 SER B C 1
ATOM 2992 O O . SER B 1 172 ? -5.484 -24.328 -2.318 1 53.06 172 SER B O 1
ATOM 2994 N N . ASP B 1 173 ? -4.812 -25.953 -3.713 1 61.16 173 ASP B N 1
ATOM 2995 C CA . ASP B 1 173 ? -4.914 -25 -4.812 1 61.16 173 ASP B CA 1
ATOM 2996 C C . ASP B 1 173 ? -6.281 -25.094 -5.484 1 61.16 173 ASP B C 1
ATOM 2998 O O . ASP B 1 173 ? -6.398 -25.594 -6.602 1 61.16 173 ASP B O 1
ATOM 3002 N N . THR B 1 174 ? -7.355 -24.75 -4.77 1 70.56 174 THR B N 1
ATOM 3003 C CA . THR B 1 174 ? -8.711 -24.766 -5.309 1 70.56 174 THR B CA 1
ATOM 3004 C C . THR B 1 174 ? -8.898 -23.672 -6.352 1 70.56 174 THR B C 1
ATOM 3006 O O . THR B 1 174 ? -8.492 -22.531 -6.137 1 70.56 174 THR B O 1
ATOM 3009 N N . PRO B 1 175 ? -9.352 -24.203 -7.539 1 77.94 175 PRO B N 1
ATOM 3010 C CA . PRO B 1 175 ? -9.695 -23.203 -8.547 1 77.94 175 PRO B CA 1
ATOM 3011 C C . PRO B 1 175 ? -10.648 -22.125 -8.016 1 77.94 175 PRO B C 1
ATOM 3013 O O . PRO B 1 175 ? -11.266 -22.312 -6.961 1 77.94 175 PRO B O 1
ATOM 3016 N N . VAL B 1 176 ? -10.656 -21.047 -8.789 1 84.75 176 VAL B N 1
ATOM 3017 C CA . VAL B 1 176 ? -11.625 -20.016 -8.453 1 84.75 176 VAL B CA 1
ATOM 3018 C C . VAL B 1 176 ? -13.031 -20.609 -8.445 1 84.75 176 VAL B C 1
ATOM 3020 O O . VAL B 1 176 ? -13.438 -21.266 -9.398 1 84.75 176 VAL B O 1
ATOM 3023 N N . ALA B 1 177 ? -13.727 -20.359 -7.418 1 89.56 177 ALA B N 1
ATOM 3024 C CA . ALA B 1 177 ? -15.078 -20.906 -7.281 1 89.56 177 ALA B CA 1
ATOM 3025 C C . ALA B 1 177 ? -16.031 -20.281 -8.289 1 89.56 177 ALA B C 1
ATOM 3027 O O . ALA B 1 177 ? -15.977 -19.062 -8.539 1 89.56 177 ALA B O 1
ATOM 3028 N N . GLU B 1 178 ? -16.828 -21.125 -8.82 1 92.19 178 GLU B N 1
ATOM 3029 C CA . GLU B 1 178 ? -17.812 -20.672 -9.805 1 92.19 178 GLU B CA 1
ATOM 3030 C C . GLU B 1 178 ? -18.766 -19.656 -9.203 1 92.19 178 GLU B C 1
ATOM 3032 O O . GLU B 1 178 ? -19.188 -18.703 -9.875 1 92.19 178 GLU B O 1
ATOM 3037 N N . ASN B 1 179 ? -19.094 -19.844 -8.055 1 94.94 179 ASN B N 1
ATOM 3038 C CA . ASN B 1 179 ? -20.047 -18.953 -7.395 1 94.94 179 ASN B CA 1
ATOM 3039 C C . ASN B 1 179 ? -19.5 -17.531 -7.285 1 94.94 179 ASN B C 1
ATOM 3041 O O . ASN B 1 179 ? -20.266 -16.562 -7.328 1 94.94 179 ASN B O 1
ATOM 3045 N N . LEU B 1 180 ? -18.234 -17.453 -7.102 1 95.56 180 LEU B N 1
ATOM 3046 C CA . LEU B 1 180 ? -17.625 -16.125 -7.059 1 95.56 180 LEU B CA 1
ATOM 3047 C C . LEU B 1 180 ? -17.734 -15.43 -8.414 1 95.56 180 LEU B C 1
ATOM 3049 O O . LEU B 1 180 ? -18.141 -14.273 -8.492 1 95.56 180 LEU B O 1
ATOM 3053 N N . LEU B 1 181 ? -17.391 -16.156 -9.453 1 94.69 181 LEU B N 1
ATOM 3054 C CA . LEU B 1 181 ? -17.516 -15.609 -10.797 1 94.69 181 LEU B CA 1
ATOM 3055 C C . LEU B 1 181 ? -18.953 -15.172 -11.086 1 94.69 181 LEU B C 1
ATOM 3057 O O . LEU B 1 181 ? -19.188 -14.039 -11.523 1 94.69 181 LEU B O 1
ATOM 3061 N N . LEU B 1 182 ? -19.891 -16.016 -10.789 1 94.44 182 LEU B N 1
ATOM 3062 C CA . LEU B 1 182 ? -21.297 -15.742 -11.086 1 94.44 182 LEU B CA 1
ATOM 3063 C C . LEU B 1 182 ? -21.812 -14.555 -10.273 1 94.44 182 LEU B C 1
ATOM 3065 O O . LEU B 1 182 ? -22.547 -13.719 -10.789 1 94.44 182 LEU B O 1
ATOM 3069 N N . ALA B 1 183 ? -21.406 -14.508 -9.039 1 96 183 ALA B N 1
ATOM 3070 C CA . ALA B 1 183 ? -21.844 -13.398 -8.188 1 96 183 ALA B CA 1
ATOM 3071 C C . ALA B 1 183 ? -21.344 -12.062 -8.734 1 96 183 ALA B C 1
ATOM 3073 O O . ALA B 1 183 ? -22.078 -11.078 -8.734 1 96 183 ALA B O 1
ATOM 3074 N N . VAL B 1 184 ? -20.125 -12.008 -9.242 1 95.62 184 VAL B N 1
ATOM 3075 C CA . VAL B 1 184 ? -19.547 -10.781 -9.789 1 95.62 184 VAL B CA 1
ATOM 3076 C C . VAL B 1 184 ? -20.25 -10.414 -11.094 1 95.62 184 VAL B C 1
ATOM 3078 O O . VAL B 1 184 ? -20.672 -9.273 -11.281 1 95.62 184 VAL B O 1
ATOM 3081 N N . LEU B 1 185 ? -20.531 -11.367 -11.953 1 93.88 185 LEU B N 1
ATOM 3082 C CA . LEU B 1 185 ? -21.109 -11.117 -13.266 1 93.88 185 LEU B CA 1
ATOM 3083 C C . LEU B 1 185 ? -22.578 -10.711 -13.148 1 93.88 185 LEU B C 1
ATOM 3085 O O . LEU B 1 185 ? -23.062 -9.875 -13.922 1 93.88 185 LEU B O 1
ATOM 3089 N N . GLU B 1 186 ? -23.266 -11.25 -12.156 1 93.81 186 GLU B N 1
ATOM 3090 C CA . GLU B 1 186 ? -24.703 -11.031 -12.016 1 93.81 186 GLU B CA 1
ATOM 3091 C C . GLU B 1 186 ? -25 -9.82 -11.125 1 93.81 186 GLU B C 1
ATOM 3093 O O . GLU B 1 186 ? -26.156 -9.492 -10.883 1 93.81 186 GLU B O 1
ATOM 3098 N N . GLY B 1 187 ? -24 -9.281 -10.602 1 95.12 187 GLY B N 1
ATOM 3099 C CA . GLY B 1 187 ? -24.156 -8.062 -9.828 1 95.12 187 GLY B CA 1
ATOM 3100 C C . GLY B 1 187 ? -24.656 -8.312 -8.414 1 95.12 187 GLY B C 1
ATOM 3101 O O . GLY B 1 187 ? -25.281 -7.441 -7.809 1 95.12 187 GLY B O 1
ATOM 3102 N N . ARG B 1 188 ? -24.438 -9.477 -7.98 1 97.12 188 ARG B N 1
ATOM 3103 C CA . ARG B 1 188 ? -24.797 -9.805 -6.605 1 97.12 188 ARG B CA 1
ATOM 3104 C C . ARG B 1 188 ? -23.703 -9.391 -5.633 1 97.12 188 ARG B C 1
ATOM 3106 O O . ARG B 1 188 ? -22.922 -10.234 -5.184 1 97.12 188 ARG B O 1
ATOM 3113 N N . ALA B 1 189 ? -23.75 -8.188 -5.211 1 97.81 189 ALA B N 1
ATOM 3114 C CA . ALA B 1 189 ? -22.641 -7.535 -4.512 1 97.81 189 ALA B CA 1
ATOM 3115 C C . ALA B 1 189 ? -22.344 -8.242 -3.193 1 97.81 189 ALA B C 1
ATOM 3117 O O . ALA B 1 189 ? -21.188 -8.578 -2.918 1 97.81 189 ALA B O 1
ATOM 3118 N N . ALA B 1 190 ? -23.344 -8.477 -2.42 1 98.31 190 ALA B N 1
ATOM 3119 C CA . ALA B 1 190 ? -23.125 -9.109 -1.118 1 98.31 190 ALA B CA 1
ATOM 3120 C C . ALA B 1 190 ? -22.609 -10.531 -1.273 1 98.31 190 ALA B C 1
ATOM 3122 O O . ALA B 1 190 ? -21.703 -10.953 -0.54 1 98.31 190 ALA B O 1
ATOM 3123 N N . ASP B 1 191 ? -23.125 -11.234 -2.217 1 98.06 191 ASP B N 1
ATOM 3124 C CA . ASP B 1 191 ? -22.688 -12.602 -2.48 1 98.06 191 ASP B CA 1
ATOM 3125 C C . ASP B 1 191 ? -21.25 -12.617 -2.994 1 98.06 191 ASP B C 1
ATOM 3127 O O . ASP B 1 191 ? -20.469 -13.508 -2.641 1 98.06 191 ASP B O 1
ATOM 3131 N N . ALA B 1 192 ? -20.891 -11.672 -3.855 1 98.06 192 ALA B N 1
ATOM 3132 C CA . ALA B 1 192 ? -19.531 -11.586 -4.387 1 98.06 192 ALA B CA 1
ATOM 3133 C C . ALA B 1 192 ? -18.516 -11.352 -3.266 1 98.06 192 ALA B C 1
ATOM 3135 O O . ALA B 1 192 ? -17.484 -12.008 -3.221 1 98.06 192 ALA B O 1
ATOM 3136 N N . ALA B 1 193 ? -18.906 -10.469 -2.354 1 98.44 193 ALA B N 1
ATOM 3137 C CA . ALA B 1 193 ? -18.031 -10.188 -1.217 1 98.44 193 ALA B CA 1
ATOM 3138 C C . ALA B 1 193 ? -17.859 -11.422 -0.343 1 98.44 193 ALA B C 1
ATOM 3140 O O . ALA B 1 193 ? -16.734 -11.766 0.038 1 98.44 193 ALA B O 1
ATOM 3141 N N . ARG B 1 194 ? -18.938 -12.047 -0.078 1 98.06 194 ARG B N 1
ATOM 3142 C CA . ARG B 1 194 ? -18.891 -13.242 0.753 1 98.06 194 ARG B CA 1
ATOM 3143 C C . ARG B 1 194 ? -18.078 -14.344 0.08 1 98.06 194 ARG B C 1
ATOM 3145 O O . ARG B 1 194 ? -17.234 -14.984 0.72 1 98.06 194 ARG B O 1
ATOM 3152 N N . ALA B 1 195 ? -18.312 -14.602 -1.174 1 97.75 195 ALA B N 1
ATOM 3153 C CA . ALA B 1 195 ? -17.594 -15.641 -1.918 1 97.75 195 ALA B CA 1
ATOM 3154 C C . ALA B 1 195 ? -16.109 -15.344 -1.973 1 97.75 195 ALA B C 1
ATOM 3156 O O . ALA B 1 195 ? -15.281 -16.25 -1.834 1 97.75 195 ALA B O 1
ATOM 3157 N N . MET B 1 196 ? -15.766 -14.102 -2.158 1 97.94 196 MET B N 1
ATOM 3158 C CA . MET B 1 196 ? -14.359 -13.719 -2.182 1 97.94 196 MET B CA 1
ATOM 3159 C C . MET B 1 196 ? -13.719 -13.914 -0.812 1 97.94 196 MET B C 1
ATOM 3161 O O . MET B 1 196 ? -12.586 -14.391 -0.716 1 97.94 196 MET B O 1
ATOM 3165 N N . HIS B 1 197 ? -14.445 -13.531 0.223 1 97.88 197 HIS B N 1
ATOM 3166 C CA . HIS B 1 197 ? -13.945 -13.758 1.573 1 97.88 197 HIS B CA 1
ATOM 3167 C C . HIS B 1 197 ? -13.641 -15.234 1.805 1 97.88 197 HIS B C 1
ATOM 3169 O O . HIS B 1 197 ? -12.57 -15.586 2.299 1 97.88 197 HIS B O 1
ATOM 3175 N N . GLU B 1 198 ? -14.523 -16.062 1.407 1 96.38 198 GLU B N 1
ATOM 3176 C CA . GLU B 1 198 ? -14.359 -17.516 1.57 1 96.38 198 GLU B CA 1
ATOM 3177 C C . GLU B 1 198 ? -13.172 -18.031 0.753 1 96.38 198 GLU B C 1
ATOM 3179 O O . GLU B 1 198 ? -12.414 -18.875 1.221 1 96.38 198 GLU B O 1
ATOM 3184 N N . ALA B 1 199 ? -13.047 -17.531 -0.443 1 95.12 199 ALA B N 1
ATOM 3185 C CA . ALA B 1 199 ? -11.945 -17.953 -1.307 1 95.12 199 ALA B CA 1
ATOM 3186 C C . ALA B 1 199 ? -10.602 -17.594 -0.687 1 95.12 199 ALA B C 1
ATOM 3188 O O . ALA B 1 199 ? -9.688 -18.422 -0.648 1 95.12 199 ALA B O 1
ATOM 3189 N N . VAL B 1 200 ? -10.477 -16.391 -0.159 1 95.69 200 VAL B N 1
ATOM 3190 C CA . VAL B 1 200 ? -9.234 -15.922 0.441 1 95.69 200 VAL B CA 1
ATOM 3191 C C . VAL B 1 200 ? -8.961 -16.703 1.728 1 95.69 200 VAL B C 1
ATOM 3193 O O . VAL B 1 200 ? -7.824 -17.109 1.991 1 95.69 200 VAL B O 1
ATOM 3196 N N . TRP B 1 201 ? -10.031 -16.922 2.49 1 94.25 201 TRP B N 1
ATOM 3197 C CA . TRP B 1 201 ? -9.898 -17.672 3.734 1 94.25 201 TRP B CA 1
ATOM 3198 C C . TRP B 1 201 ? -9.398 -19.094 3.465 1 94.25 201 TRP B C 1
ATOM 3200 O O . TRP B 1 201 ? -8.5 -19.578 4.156 1 94.25 201 TRP B O 1
ATOM 3210 N N . THR B 1 202 ? -9.945 -19.719 2.473 1 90.94 202 THR B N 1
ATOM 3211 C CA . THR B 1 202 ? -9.547 -21.062 2.1 1 90.94 202 THR B CA 1
ATOM 3212 C C . THR B 1 202 ? -8.086 -21.109 1.658 1 90.94 202 THR B C 1
ATOM 3214 O O . THR B 1 202 ? -7.336 -22 2.055 1 90.94 202 THR B O 1
ATOM 3217 N N . PHE B 1 203 ? -7.707 -20.156 0.861 1 90.12 203 PHE B N 1
ATOM 3218 C CA . PHE B 1 203 ? -6.324 -20.094 0.41 1 90.12 203 PHE B CA 1
ATOM 3219 C C . PHE B 1 203 ? -5.379 -19.891 1.589 1 90.12 203 PHE B C 1
ATOM 3221 O O . PHE B 1 203 ? -4.336 -20.547 1.673 1 90.12 203 PHE B O 1
ATOM 3228 N N . ARG B 1 204 ? -5.797 -19 2.486 1 90.5 204 ARG B N 1
ATOM 3229 C CA . ARG B 1 204 ? -5.016 -18.75 3.697 1 90.5 204 ARG B CA 1
ATOM 3230 C C . ARG B 1 204 ? -4.789 -20.047 4.469 1 90.5 204 ARG B C 1
ATOM 3232 O O . ARG B 1 204 ? -3.666 -20.344 4.891 1 90.5 204 ARG B O 1
ATOM 3239 N N . THR B 1 205 ? -5.809 -20.766 4.652 1 87.19 205 THR B N 1
ATOM 3240 C CA . THR B 1 205 ? -5.738 -22.016 5.395 1 87.19 205 THR B CA 1
ATOM 3241 C C . THR B 1 205 ? -4.809 -23 4.699 1 87.19 205 THR B C 1
ATOM 3243 O O . THR B 1 205 ? -4.062 -23.734 5.355 1 87.19 205 THR B O 1
ATOM 3246 N N . GLY B 1 206 ? -4.879 -23.031 3.418 1 82.94 206 GLY B N 1
ATOM 3247 C CA . GLY B 1 206 ? -3.975 -23.891 2.658 1 82.94 206 GLY B CA 1
ATOM 3248 C C . GLY B 1 206 ? -2.516 -23.5 2.828 1 82.94 206 GLY B C 1
ATOM 3249 O O . GLY B 1 206 ? -1.659 -24.375 3.01 1 82.94 206 GLY B O 1
ATOM 3250 N N . VAL B 1 207 ? -2.258 -22.25 2.797 1 84 207 VAL B N 1
ATOM 3251 C CA . VAL B 1 207 ? -0.894 -21.75 2.951 1 84 207 VAL B CA 1
ATOM 3252 C C . VAL B 1 207 ? -0.376 -22.094 4.348 1 84 207 VAL B C 1
ATOM 3254 O O . VAL B 1 207 ? 0.743 -22.594 4.496 1 84 207 VAL B O 1
ATOM 3257 N N . LEU B 1 208 ? -1.192 -21.875 5.336 1 84.19 208 LEU B N 1
ATOM 3258 C CA . LEU B 1 208 ? -0.785 -22.109 6.715 1 84.19 208 LEU B CA 1
ATOM 3259 C C . LEU B 1 208 ? -0.581 -23.609 6.969 1 84.19 208 LEU B C 1
ATOM 3261 O O . LEU B 1 208 ? 0.345 -24 7.68 1 84.19 208 LEU B O 1
ATOM 3265 N N . SER B 1 209 ? -1.361 -24.422 6.414 1 79.81 209 SER B N 1
ATOM 3266 C CA . SER B 1 209 ? -1.223 -25.859 6.543 1 79.81 209 SER B CA 1
ATOM 3267 C C . SER B 1 209 ? 0.068 -26.359 5.898 1 79.81 209 SER B C 1
ATOM 3269 O O . SER B 1 209 ? 0.743 -27.234 6.441 1 79.81 209 SER B O 1
ATOM 3271 N N . ALA B 1 210 ? 0.389 -25.797 4.805 1 75.06 210 ALA B N 1
ATOM 3272 C CA . ALA B 1 210 ? 1.599 -26.188 4.09 1 75.06 210 ALA B CA 1
ATOM 3273 C C . ALA B 1 210 ? 2.852 -25.812 4.875 1 75.06 210 ALA B C 1
ATOM 3275 O O . ALA B 1 210 ? 3.855 -26.531 4.832 1 75.06 210 ALA B O 1
ATOM 3276 N N . LEU B 1 211 ? 2.775 -24.781 5.543 1 73.38 211 LEU B N 1
ATOM 3277 C CA . LEU B 1 211 ? 3.949 -24.297 6.266 1 73.38 211 LEU B CA 1
ATOM 3278 C C . LEU B 1 211 ? 4.09 -25 7.609 1 73.38 211 LEU B C 1
ATOM 3280 O O . LEU B 1 211 ? 5.188 -25.078 8.164 1 73.38 211 LEU B O 1
ATOM 3284 N N . THR B 1 212 ? 2.998 -25.375 8.227 1 66.75 212 THR B N 1
ATOM 3285 C CA . THR B 1 212 ? 3.055 -26.016 9.539 1 66.75 212 THR B CA 1
ATOM 3286 C C . THR B 1 212 ? 3.213 -27.531 9.391 1 66.75 212 THR B C 1
ATOM 3288 O O . THR B 1 212 ? 3.439 -28.234 10.383 1 66.75 212 THR B O 1
ATOM 3291 N N . ALA B 1 213 ? 3.111 -28.016 8.211 1 62.81 213 ALA B N 1
ATOM 3292 C CA . ALA B 1 213 ? 3.291 -29.453 8.016 1 62.81 213 ALA B CA 1
ATOM 3293 C C . ALA B 1 213 ? 4.734 -29.859 8.297 1 62.81 213 ALA B C 1
ATOM 3295 O O . ALA B 1 213 ? 5.672 -29.156 7.91 1 62.81 213 ALA B O 1
ATOM 3296 N N . PRO B 1 214 ? 4.902 -30.656 9.375 1 55.94 214 PRO B N 1
ATOM 3297 C CA . PRO B 1 214 ? 6.227 -31.172 9.75 1 55.94 214 PRO B CA 1
ATOM 3298 C C . PRO B 1 214 ? 7.082 -31.531 8.531 1 55.94 214 PRO B C 1
ATOM 3300 O O . PRO B 1 214 ? 6.547 -31.891 7.484 1 55.94 214 PRO B O 1
ATOM 3303 N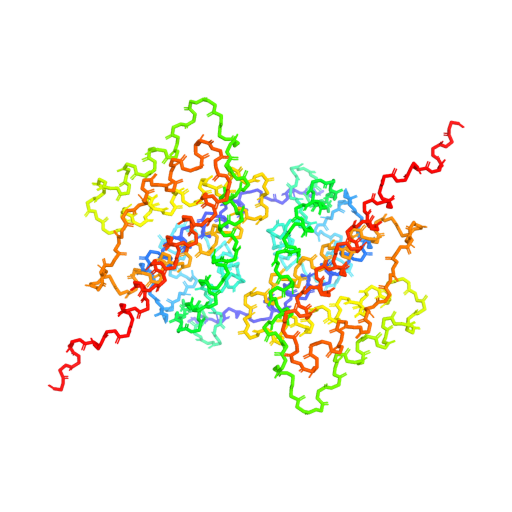 N . GLU B 1 215 ? 8.109 -30.828 8.281 1 52.22 215 GLU B N 1
ATOM 3304 C CA . GLU B 1 215 ? 9.086 -31.25 7.277 1 52.22 215 GLU B CA 1
ATOM 3305 C C . GLU B 1 215 ? 9.234 -32.75 7.238 1 52.22 215 GLU B C 1
ATOM 3307 O O . GLU B 1 215 ? 9.344 -33.406 8.281 1 52.22 215 GLU B O 1
ATOM 3312 N N . ALA B 1 216 ? 8.781 -33.594 6.484 1 42.97 216 ALA B N 1
ATOM 3313 C CA . ALA B 1 216 ? 9.172 -35 6.441 1 42.97 216 ALA B CA 1
ATOM 3314 C C . ALA B 1 216 ? 10.664 -35.156 6.707 1 42.97 216 ALA B C 1
ATOM 3316 O O . ALA B 1 216 ? 11.078 -36.062 7.434 1 42.97 216 ALA B O 1
ATOM 3317 N N . GLY B 1 217 ? 11.641 -34.594 5.84 1 36.22 217 GLY B N 1
ATOM 3318 C CA . GLY B 1 217 ? 13 -35.094 5.727 1 36.22 217 GLY B CA 1
ATOM 3319 C C . GLY B 1 217 ? 13.938 -34.531 6.781 1 36.22 217 GLY B C 1
ATOM 3320 O O . GLY B 1 217 ? 15.156 -34.562 6.617 1 36.22 217 GLY B O 1
ATOM 3321 N N . THR B 1 218 ? 13.664 -33.781 7.777 1 33.31 218 THR B N 1
ATOM 3322 C CA . THR B 1 218 ? 14.844 -33.906 8.625 1 33.31 218 THR B CA 1
ATOM 3323 C C . THR B 1 218 ? 15.031 -35.344 9.078 1 33.31 218 THR B C 1
ATOM 3325 O O . THR B 1 218 ? 14.211 -35.875 9.828 1 33.31 218 THR B O 1
ATOM 3328 N N . VAL B 1 219 ? 15.594 -36.219 8.227 1 26.64 219 VAL B N 1
ATOM 3329 C CA . VAL B 1 219 ? 16.328 -37.406 8.664 1 26.64 219 VAL B CA 1
ATOM 3330 C C . VAL B 1 219 ? 17.203 -37.031 9.875 1 26.64 219 VAL B C 1
ATOM 3332 O O . VAL B 1 219 ? 18 -36.094 9.828 1 26.64 219 VAL B O 1
ATOM 3335 N N . LEU B 1 220 ? 16.766 -37.344 11.086 1 25.2 220 LEU B N 1
ATOM 3336 C CA . LEU B 1 220 ? 17.875 -37.875 11.875 1 25.2 220 LEU B CA 1
ATOM 3337 C C . LEU B 1 220 ? 18.578 -39 11.141 1 25.2 220 LEU B C 1
ATOM 3339 O O . LEU B 1 220 ? 17.938 -39.812 10.477 1 25.2 220 LEU B O 1
#

Solvent-accessible surface area (backbone atoms only — not comparable to full-atom values): 22800 Å² total; per-residue (Å²): 133,78,81,65,49,75,66,65,64,52,61,49,44,20,49,49,42,31,52,52,51,48,49,31,43,38,67,49,72,46,42,65,64,39,69,50,50,54,66,63,49,13,63,74,69,72,46,57,52,67,33,39,49,53,18,49,53,51,35,31,75,73,55,54,28,40,84,39,89,88,62,37,30,27,29,38,74,84,50,74,65,52,51,52,46,46,46,55,48,47,55,58,48,47,16,54,21,24,28,46,16,19,51,59,62,54,92,81,68,49,62,58,60,49,23,38,51,40,17,64,64,39,86,45,70,67,50,21,51,48,21,41,46,48,33,55,42,51,36,20,60,45,29,77,30,68,64,60,24,51,53,49,45,52,46,46,45,51,49,50,24,58,44,58,73,42,51,93,43,59,63,63,77,69,51,62,54,64,66,34,55,50,18,25,67,70,36,35,27,71,54,8,18,51,40,39,33,50,51,50,52,51,43,48,52,29,48,54,49,36,68,68,47,76,70,78,74,75,69,125,132,78,82,65,52,77,66,63,64,53,60,51,45,20,48,49,42,31,52,52,52,49,49,32,44,38,67,48,74,46,40,64,64,39,69,49,50,54,68,61,49,13,62,74,69,72,46,57,52,65,33,39,49,53,18,48,54,51,35,32,74,72,56,55,29,40,84,39,89,85,61,38,31,27,28,36,74,84,49,73,65,52,53,52,46,45,48,54,48,47,55,58,48,48,16,53,20,24,28,48,16,20,52,59,64,55,90,81,68,48,64,58,61,51,24,38,50,40,17,63,65,39,87,44,69,69,50,21,50,49,21,40,46,48,32,54,42,50,37,21,58,45,30,77,30,68,67,60,24,50,52,51,46,52,46,47,45,51,50,48,26,59,44,58,73,40,51,91,44,60,64,61,78,69,51,63,56,64,66,32,55,50,18,26,69,71,36,35,27,71,55,9,17,52,39,39,33,52,52,50,50,50,42,48,52,29,47,52,49,35,69,67,47,75,72,79,72,76,70,126

Sequence (440 aa):
MTESAPDMPNASLTRQAMDRLRGEIIDCRLRPGETLAEGSTAQRLGLGKAPIRAALARLAEEGLVEAVPRRGWVVSLVTIRDIHEVFDLRLLLEPEAARRAAGRVASGDTALAEARQRSMAAASLVERLEARHDFHRRVADLSGNERLSHQIGRLLDESRRMMLLRPGQAGSDTPVAENLLLAVLEGRAADAARAMHEAVWTFRTGVLSALTAPEAGTVLMTESAPDMPNASLTRQAMDRLRGEIIDCRLRPGETLAEGSTAQRLGLGKAPIRAALARLAEEGLVEAVPRRGWVVSLVTIRDIHEVFDLRLLLEPEAARRAAGRVASGDTALAEARQRSMAAASLVERLEARHDFHRRVADLSGNERLSHQIGRLLDESRRMMLLRPGQAGSDTPVAENLLLAVLEGRAADAARAMHEAVWTFRTGVLSALTAPEAGTVL

Foldseek 3Di:
DPPPDPPVVLVVLLVVLLVVVLVCLLLCVPPAFDFDDLVVSCVVVVHDSVSNVSSQVVVVVLVQWDQDPPRGIGGHDDDPVNLVVLLVVQLVQLLLLLLQLAPLDDDPPCQLVVLLVQLVPPDDPLSNLVSQLSNSLVSNVSSPDVVSSVSSNSSSSNLSSLCSNQVVLQPPSDGQDPQLVCRRHNRVNNSNSVSSSVVSVSSSVSSVCSVPPPDVPPDD/DPPPDPPVVLVVLLVVLLVVVLVCLLLCVPPAFDFDDLVVSCVVVVHDSVSNVSSQVVVVVLVQWDQDPPRGIGGHDDDPVNLVVLLVVQLVQLLLLLLQLAPLDDDPPCQLVVLLVQLVPPDDPLSNLVSQLSNSLVSNVSNPDVVSSVSSNSSSSNLSSLCSNQVVLQPPSDGQDPQLVCRRHNRVNNSNSVSSSVVSVSSSVSSVCSVPPPDVPPDD

Organism: NCBI:txid207340

Secondary structure (DSSP, 8-state):
-------HHHHHHHHHHHHHHHHHHHTTSS-TT-EE-HHHHHHHHT--HHHHHHHHHHHHHTTSEEEETTTEEEEPP--HHHHHHHHHHHHHHHHHHHHHHTTT--TT--HHHHHHHHHHH-SSHHHHHHHHHHHHHHHHHTTS-HHHHHHHHHHHHHHHHHHHHSGGG----PPPPHHHHHHHHTT-HHHHHHHHHHHHHHHHHHHHHHHHS--S----/-------HHHHHHHHHHHHHHHHHHHTTSS-TT-EE-HHHHHHHHT--HHHHHHHHHHHHHTTSEEEETTTEEEEPP--HHHHHHHHHHHHHHHHHHHHHHTT---TT--HHHHHHHHHHH-SSHHHHHHHHHHHHHHHHHTTS-HHHHHHHHHHHHHHHHHHHHSGGG----PPPPHHHHHHHHTT-HHHHHHHHHHHHHHHHHHHHHHHHS--S----